Protein AF-0000000084446880 (afdb_homodimer)

Structure (mmCIF, N/CA/C/O backbone):
data_AF-0000000084446880-model_v1
#
loop_
_entity.id
_entity.type
_entity.pdbx_description
1 polymer 'LysR family transcriptional regulator'
#
loop_
_atom_site.group_PDB
_atom_site.id
_atom_site.type_symbol
_atom_site.label_atom_id
_atom_site.label_alt_id
_atom_site.label_comp_id
_atom_site.label_asym_id
_atom_site.label_entity_id
_atom_site.label_seq_id
_atom_site.pdbx_PDB_ins_code
_atom_site.Cartn_x
_atom_site.Cartn_y
_atom_site.Cartn_z
_atom_site.occupancy
_atom_site.B_iso_or_equiv
_atom_site.auth_seq_id
_atom_site.auth_comp_id
_atom_site.auth_asym_id
_atom_site.auth_atom_id
_atom_site.pdbx_PDB_model_num
ATOM 1 N N . MET A 1 1 ? 0.092 -2.248 -37.781 1 34 1 MET A N 1
ATOM 2 C CA . MET A 1 1 ? 1.374 -2.375 -37.094 1 34 1 MET A CA 1
ATOM 3 C C . MET A 1 1 ? 1.173 -2.783 -35.656 1 34 1 MET A C 1
ATOM 5 O O . MET A 1 1 ? 0.323 -2.223 -34.969 1 34 1 MET A O 1
ATOM 9 N N . HIS A 1 2 ? 1.397 -4.035 -35.344 1 51.06 2 HIS A N 1
ATOM 10 C CA . HIS A 1 2 ? 1.154 -4.852 -34.156 1 51.06 2 HIS A CA 1
ATOM 11 C C . HIS A 1 2 ? 2.184 -4.566 -33.062 1 51.06 2 HIS A C 1
ATOM 13 O O . HIS A 1 2 ? 3.355 -4.32 -33.344 1 51.06 2 HIS A O 1
ATOM 19 N N . PHE A 1 3 ? 1.743 -4.094 -31.984 1 62.78 3 PHE A N 1
ATOM 20 C CA . PHE A 1 3 ? 2.619 -3.984 -30.828 1 62.78 3 PHE A CA 1
ATOM 21 C C . PHE A 1 3 ? 3.234 -5.336 -30.484 1 62.78 3 PHE A C 1
ATOM 23 O O . PHE A 1 3 ? 2.531 -6.348 -30.422 1 62.78 3 PHE A O 1
ATOM 30 N N . ASP A 1 4 ? 4.574 -5.375 -30.641 1 62.41 4 ASP A N 1
ATOM 31 C CA . ASP A 1 4 ? 5.152 -6.617 -30.125 1 62.41 4 ASP A CA 1
ATOM 32 C C . ASP A 1 4 ? 5.777 -6.41 -28.75 1 62.41 4 ASP A C 1
ATOM 34 O O . ASP A 1 4 ? 5.676 -5.324 -28.172 1 62.41 4 ASP A O 1
ATOM 38 N N . LEU A 1 5 ? 6.34 -7.5 -28.266 1 69.5 5 LEU A N 1
ATOM 39 C CA . LEU A 1 5 ? 6.871 -7.488 -26.906 1 69.5 5 LEU A CA 1
ATOM 40 C C . LEU A 1 5 ? 8.023 -6.496 -26.781 1 69.5 5 LEU A C 1
ATOM 42 O O . LEU A 1 5 ? 8.195 -5.871 -25.734 1 69.5 5 LEU A O 1
ATOM 46 N N . THR A 1 6 ? 8.75 -6.43 -27.859 1 72.5 6 THR A N 1
ATOM 47 C CA . THR A 1 6 ? 9.867 -5.488 -27.891 1 72.5 6 THR A CA 1
ATOM 48 C C . THR A 1 6 ? 9.367 -4.055 -27.75 1 72.5 6 THR A C 1
ATOM 50 O O . THR A 1 6 ? 9.969 -3.25 -27.031 1 72.5 6 THR A O 1
ATOM 53 N N . ASP A 1 7 ? 8.25 -3.809 -28.375 1 79.12 7 ASP A N 1
ATOM 54 C CA . ASP A 1 7 ? 7.648 -2.48 -28.281 1 79.12 7 ASP A CA 1
ATOM 55 C C . ASP A 1 7 ? 7.234 -2.162 -26.844 1 79.12 7 ASP A C 1
ATOM 57 O O . ASP A 1 7 ? 7.5 -1.067 -26.344 1 79.12 7 ASP A O 1
ATOM 61 N N . LEU A 1 8 ? 6.629 -3.182 -26.312 1 78.5 8 LEU A N 1
ATOM 62 C CA . LEU A 1 8 ? 6.105 -2.99 -24.969 1 78.5 8 LEU A CA 1
ATOM 63 C C . LEU A 1 8 ? 7.238 -2.814 -23.969 1 78.5 8 LEU A C 1
ATOM 65 O O . LEU A 1 8 ? 7.16 -1.964 -23.078 1 78.5 8 LEU A O 1
ATOM 69 N N . ARG A 1 9 ? 8.289 -3.564 -24.109 1 77.69 9 ARG A N 1
ATOM 70 C CA . ARG A 1 9 ? 9.469 -3.453 -23.25 1 77.69 9 ARG A CA 1
ATOM 71 C C . ARG A 1 9 ? 10.125 -2.088 -23.406 1 77.69 9 ARG A C 1
ATOM 73 O O . ARG A 1 9 ? 10.508 -1.465 -22.406 1 77.69 9 ARG A O 1
ATOM 80 N N . LEU A 1 10 ? 10.242 -1.707 -24.656 1 83.25 10 LEU A N 1
ATOM 81 C CA . LEU A 1 10 ? 10.844 -0.414 -24.953 1 83.25 10 LEU A CA 1
ATOM 82 C C . LEU A 1 10 ? 10.047 0.72 -24.328 1 83.25 10 LEU A C 1
ATOM 84 O O . LEU A 1 10 ? 10.617 1.581 -23.641 1 83.25 10 LEU A O 1
ATOM 88 N N . PHE A 1 11 ? 8.781 0.671 -24.516 1 85.75 11 PHE A N 1
ATOM 89 C CA . PHE A 1 11 ? 7.938 1.745 -24 1 85.75 11 PHE A CA 1
ATOM 90 C C . PHE A 1 11 ? 8 1.807 -22.484 1 85.75 11 PHE A C 1
ATOM 92 O O . PHE A 1 11 ? 8.094 2.891 -21.906 1 85.75 11 PHE A O 1
ATOM 99 N N . ALA A 1 12 ? 7.953 0.653 -21.938 1 81.5 12 ALA A N 1
ATOM 100 C CA . ALA A 1 12 ? 8.055 0.587 -20.484 1 81.5 12 ALA A CA 1
ATOM 101 C C . ALA A 1 12 ? 9.391 1.146 -20.016 1 81.5 12 ALA A C 1
ATOM 103 O O . ALA A 1 12 ? 9.445 1.893 -19.031 1 81.5 12 ALA A O 1
ATOM 104 N N . ALA A 1 13 ? 10.477 0.811 -20.641 1 80.62 13 ALA A N 1
ATOM 105 C CA . ALA A 1 13 ? 11.82 1.281 -20.297 1 80.62 13 ALA A CA 1
ATOM 106 C C . ALA A 1 13 ? 11.922 2.797 -20.453 1 80.62 13 ALA A C 1
ATOM 108 O O . ALA A 1 13 ? 12.523 3.471 -19.609 1 80.62 13 ALA A O 1
ATOM 109 N N . ILE A 1 14 ? 11.328 3.256 -21.5 1 85.25 14 ILE A N 1
ATOM 110 C CA . ILE A 1 14 ? 11.344 4.695 -21.75 1 85.25 14 ILE A CA 1
ATOM 111 C C . ILE A 1 14 ? 10.586 5.418 -20.641 1 85.25 14 ILE A C 1
ATOM 113 O O . ILE A 1 14 ? 11.055 6.434 -20.125 1 85.25 14 ILE A O 1
ATOM 117 N N . ALA A 1 15 ? 9.484 4.867 -20.391 1 80.44 15 ALA A N 1
ATOM 118 C CA . ALA A 1 15 ? 8.656 5.48 -19.344 1 80.44 15 ALA A CA 1
ATOM 119 C C . ALA A 1 15 ? 9.391 5.488 -18.016 1 80.44 15 ALA A C 1
ATOM 121 O O . ALA A 1 15 ? 9.289 6.457 -17.25 1 80.44 15 ALA A O 1
ATOM 122 N N . GLU A 1 16 ? 10.07 4.469 -17.781 1 72.81 16 GLU A N 1
ATOM 123 C CA . GLU A 1 16 ? 10.797 4.305 -16.531 1 72.81 16 GLU A CA 1
ATOM 124 C C . GLU A 1 16 ? 12.016 5.223 -16.469 1 72.81 16 GLU A C 1
ATOM 126 O O . GLU A 1 16 ? 12.312 5.805 -15.43 1 72.81 16 GLU A O 1
ATOM 131 N N . THR A 1 17 ? 12.703 5.367 -17.547 1 75 17 THR A N 1
ATOM 132 C CA . THR A 1 17 ? 13.961 6.105 -17.578 1 75 17 THR A CA 1
ATOM 133 C C . THR A 1 17 ? 13.719 7.578 -17.891 1 75 17 THR A C 1
ATOM 135 O O . THR A 1 17 ? 14.594 8.422 -17.656 1 75 17 THR A O 1
ATOM 138 N N . GLY A 1 18 ? 12.562 7.816 -18.438 1 80.75 18 GLY A N 1
ATOM 139 C CA . GLY A 1 18 ? 12.234 9.172 -18.859 1 80.75 18 GLY A CA 1
ATOM 140 C C . GLY A 1 18 ? 13.016 9.625 -20.078 1 80.75 18 GLY A C 1
ATOM 141 O O . GLY A 1 18 ? 13.133 10.82 -20.328 1 80.75 18 GLY A O 1
ATOM 142 N N . SER A 1 19 ? 13.648 8.742 -20.703 1 87.69 19 SER A N 1
ATOM 143 C CA . SER A 1 19 ? 14.5 9.031 -21.844 1 87.69 19 SER A CA 1
ATOM 144 C C . SER A 1 19 ? 14.398 7.941 -22.906 1 87.69 19 SER A C 1
ATOM 146 O O . SER A 1 19 ? 14.414 6.75 -22.578 1 87.69 19 SER A O 1
ATOM 148 N N . ILE A 1 20 ? 14.25 8.398 -24.141 1 88.31 20 ILE A N 1
ATOM 149 C CA . ILE A 1 20 ? 14.203 7.426 -25.234 1 88.31 20 ILE A CA 1
ATOM 150 C C . ILE A 1 20 ? 15.562 6.758 -25.391 1 88.31 20 ILE A C 1
ATOM 152 O O . ILE A 1 20 ? 15.648 5.547 -25.609 1 88.31 20 ILE A O 1
ATOM 156 N N . THR A 1 21 ? 16.578 7.598 -25.203 1 87.75 21 THR A N 1
ATOM 157 C CA . THR A 1 21 ? 17.938 7.078 -25.328 1 87.75 21 THR A CA 1
ATOM 158 C C . THR A 1 21 ? 18.219 6.035 -24.25 1 87.75 21 THR A C 1
ATOM 160 O O . THR A 1 21 ? 18.719 4.945 -24.547 1 87.75 21 THR A O 1
ATOM 163 N N . ALA A 1 22 ? 17.906 6.355 -23.109 1 84.88 22 ALA A N 1
ATOM 164 C CA . ALA A 1 22 ? 18.141 5.445 -21.984 1 84.88 22 ALA A CA 1
ATOM 165 C C . ALA A 1 22 ? 17.266 4.199 -22.094 1 84.88 22 ALA A C 1
ATOM 167 O O . ALA A 1 22 ? 17.703 3.094 -21.781 1 84.88 22 ALA A O 1
ATOM 168 N N . GLY A 1 23 ? 16.062 4.418 -22.516 1 86.69 23 GLY A N 1
ATOM 169 C CA . GLY A 1 23 ? 15.188 3.277 -22.766 1 86.69 23 GLY A CA 1
ATOM 170 C C . GLY A 1 23 ? 15.727 2.334 -23.828 1 86.69 23 GLY A C 1
ATOM 171 O O . GLY A 1 23 ? 15.664 1.113 -23.672 1 86.69 23 GLY A O 1
ATOM 172 N N . ALA A 1 24 ? 16.234 2.9 -24.812 1 87.19 24 ALA A N 1
ATOM 173 C CA . ALA A 1 24 ? 16.844 2.119 -25.891 1 87.19 24 ALA A CA 1
ATOM 174 C C . ALA A 1 24 ? 18.016 1.28 -25.375 1 87.19 24 ALA A C 1
ATOM 176 O O . ALA A 1 24 ? 18.094 0.081 -25.641 1 87.19 24 ALA A O 1
ATOM 177 N N . GLU A 1 25 ? 18.797 1.896 -24.594 1 81.81 25 GLU A N 1
ATOM 178 C CA . GLU A 1 25 ? 19.953 1.207 -24.031 1 81.81 25 GLU A CA 1
ATOM 179 C C . GLU A 1 25 ? 19.516 0.051 -23.125 1 81.81 25 GLU A C 1
ATOM 181 O O . GLU A 1 25 ? 20.062 -1.051 -23.219 1 81.81 25 GLU A O 1
ATOM 186 N N . ARG A 1 26 ? 18.562 0.319 -22.422 1 78.69 26 ARG A N 1
ATOM 187 C CA . ARG A 1 26 ? 18.078 -0.67 -21.469 1 78.69 26 ARG A CA 1
ATOM 188 C C . ARG A 1 26 ? 17.469 -1.871 -22.172 1 78.69 26 ARG A C 1
ATOM 190 O O . ARG A 1 26 ? 17.484 -2.986 -21.656 1 78.69 26 ARG A O 1
ATOM 197 N N . THR A 1 27 ? 16.953 -1.605 -23.328 1 77.5 27 THR A N 1
ATOM 198 C CA . THR A 1 27 ? 16.297 -2.688 -24.062 1 77.5 27 THR A CA 1
ATOM 199 C C . THR A 1 27 ? 17.203 -3.219 -25.172 1 77.5 27 THR A C 1
ATOM 201 O O . THR A 1 27 ? 16.766 -4.031 -25.984 1 77.5 27 THR A O 1
ATOM 204 N N . GLY A 1 28 ? 18.375 -2.732 -25.188 1 78.31 28 GLY A N 1
ATOM 205 C CA . GLY A 1 28 ? 19.328 -3.227 -26.156 1 78.31 28 GLY A CA 1
ATOM 206 C C . GLY A 1 28 ? 19.031 -2.789 -27.578 1 78.31 28 GLY A C 1
ATOM 207 O O . GLY A 1 28 ? 19.297 -3.521 -28.531 1 78.31 28 GLY A O 1
ATOM 208 N N . LEU A 1 29 ? 18.406 -1.701 -27.703 1 80.75 29 LEU A N 1
ATOM 209 C CA . LEU A 1 29 ? 18.062 -1.192 -29.016 1 80.75 29 LEU A CA 1
ATOM 210 C C . LEU A 1 29 ? 18.891 0.04 -29.359 1 80.75 29 LEU A C 1
ATOM 212 O O . LEU A 1 29 ? 19.297 0.793 -28.469 1 80.75 29 LEU A O 1
ATOM 216 N N . ALA A 1 30 ? 19.234 0.09 -30.609 1 84.81 30 ALA A N 1
ATOM 217 C CA . ALA A 1 30 ? 19.797 1.35 -31.094 1 84.81 30 ALA A CA 1
ATOM 218 C C . ALA A 1 30 ? 18.781 2.479 -31 1 84.81 30 ALA A C 1
ATOM 220 O O . ALA A 1 30 ? 17.578 2.248 -31.156 1 84.81 30 ALA A O 1
ATOM 221 N N . LEU A 1 31 ? 19.312 3.65 -30.734 1 89.5 31 LEU A N 1
ATOM 222 C CA . LEU A 1 31 ? 18.453 4.812 -30.562 1 89.5 31 LEU A CA 1
ATOM 223 C C . LEU A 1 31 ? 17.547 5.004 -31.766 1 89.5 31 LEU A C 1
ATOM 225 O O . LEU A 1 31 ? 16.359 5.297 -31.625 1 89.5 31 LEU A O 1
ATOM 229 N N . ALA A 1 32 ? 18.094 4.906 -33 1 88.75 32 ALA A N 1
ATOM 230 C CA . ALA A 1 32 ? 17.312 5.066 -34.219 1 88.75 32 ALA A CA 1
ATOM 231 C C . ALA A 1 32 ? 16.172 4.059 -34.281 1 88.75 32 ALA A C 1
ATOM 233 O O . ALA A 1 32 ? 15.047 4.406 -34.656 1 88.75 32 ALA A O 1
ATOM 234 N N . SER A 1 33 ? 16.453 2.85 -33.906 1 84.56 33 SER A N 1
ATOM 235 C CA . SER A 1 33 ? 15.453 1.788 -33.875 1 84.56 33 SER A CA 1
ATOM 236 C C . SER A 1 33 ? 14.375 2.059 -32.844 1 84.56 33 SER A C 1
ATOM 238 O O . SER A 1 33 ? 13.188 1.872 -33.094 1 84.56 33 SER A O 1
ATOM 240 N N . ALA A 1 34 ? 14.836 2.463 -31.672 1 90.31 34 ALA A N 1
ATOM 241 C CA . ALA A 1 34 ? 13.906 2.768 -30.578 1 90.31 34 ALA A CA 1
ATOM 242 C C . ALA A 1 34 ? 12.961 3.898 -30.969 1 90.31 34 ALA A C 1
ATOM 244 O O . ALA A 1 34 ? 11.75 3.812 -30.734 1 90.31 34 ALA A O 1
ATOM 245 N N . SER A 1 35 ? 13.523 4.918 -31.547 1 89.88 35 SER A N 1
ATOM 246 C CA . SER A 1 35 ? 12.727 6.066 -31.969 1 89.88 35 SER A CA 1
ATOM 247 C C . SER A 1 35 ? 11.719 5.676 -33.031 1 89.88 35 SER A C 1
ATOM 249 O O . SER A 1 35 ? 10.562 6.113 -33 1 89.88 35 SER A O 1
ATOM 251 N N . ALA A 1 36 ? 12.172 4.883 -33.938 1 87.12 36 ALA A N 1
ATOM 252 C CA . ALA A 1 36 ? 11.297 4.406 -35 1 87.12 36 ALA A CA 1
ATOM 253 C C . ALA A 1 36 ? 10.148 3.572 -34.438 1 87.12 36 ALA A C 1
ATOM 255 O O . ALA A 1 36 ? 9.008 3.689 -34.875 1 87.12 36 ALA A O 1
ATOM 256 N N . ARG A 1 37 ? 10.461 2.768 -33.469 1 85.5 37 ARG A N 1
ATOM 257 C CA . ARG A 1 37 ? 9.453 1.907 -32.875 1 85.5 37 ARG A CA 1
ATOM 258 C C . ARG A 1 37 ? 8.422 2.73 -32.094 1 85.5 37 ARG A C 1
ATOM 260 O O . ARG A 1 37 ? 7.223 2.445 -32.188 1 85.5 37 ARG A O 1
ATOM 267 N N . VAL A 1 38 ? 8.883 3.729 -31.438 1 88.19 38 VAL A N 1
ATOM 268 C CA . VAL A 1 38 ? 7.965 4.602 -30.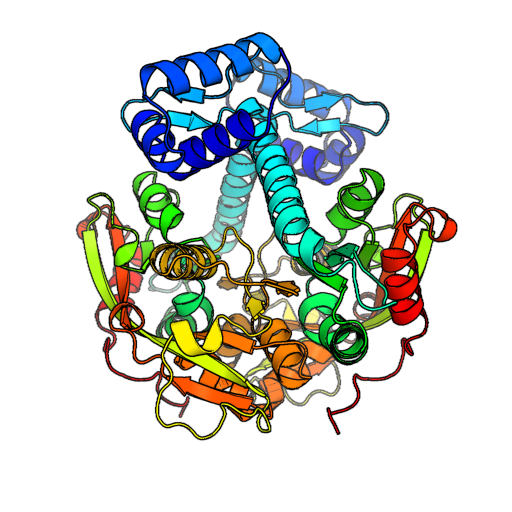719 1 88.19 38 VAL A CA 1
ATOM 269 C C . VAL A 1 38 ? 7.035 5.312 -31.703 1 88.19 38 VAL A C 1
ATOM 271 O O . VAL A 1 38 ? 5.824 5.371 -31.484 1 88.19 38 VAL A O 1
ATOM 274 N N . ARG A 1 39 ? 7.605 5.816 -32.719 1 86.12 39 ARG A N 1
ATOM 275 C CA . ARG A 1 39 ? 6.809 6.465 -33.781 1 86.12 39 ARG A CA 1
ATOM 276 C C . ARG A 1 39 ? 5.812 5.488 -34.375 1 86.12 39 ARG A C 1
ATOM 278 O O . ARG A 1 39 ? 4.668 5.859 -34.656 1 86.12 39 ARG A O 1
ATOM 285 N N . GLY A 1 40 ? 6.32 4.352 -34.625 1 81.81 40 GLY A N 1
ATOM 286 C CA . GLY A 1 40 ? 5.434 3.316 -35.156 1 81.81 40 GLY A CA 1
ATOM 287 C C . GLY A 1 40 ? 4.266 3.027 -34.219 1 81.81 40 GLY A C 1
ATOM 288 O O . GLY A 1 40 ? 3.129 2.883 -34.688 1 81.81 40 GLY A O 1
ATOM 289 N N . MET A 1 41 ? 4.555 2.869 -32.938 1 81 41 MET A N 1
ATOM 290 C CA . MET A 1 41 ? 3.498 2.637 -31.969 1 81 41 MET A CA 1
ATOM 291 C C . MET A 1 41 ? 2.488 3.779 -31.969 1 81 41 MET A C 1
ATOM 293 O O . MET A 1 41 ? 1.28 3.547 -31.906 1 81 41 MET A O 1
ATOM 297 N N . GLU A 1 42 ? 3 4.961 -31.984 1 82.94 42 GLU A N 1
ATOM 298 C CA . GLU A 1 42 ? 2.145 6.145 -31.984 1 82.94 42 GLU A CA 1
ATOM 299 C C . GLU A 1 42 ? 1.282 6.191 -33.25 1 82.94 42 GLU A C 1
ATOM 301 O O . GLU A 1 42 ? 0.095 6.52 -33.188 1 82.94 42 GLU A O 1
ATOM 306 N N . ALA A 1 43 ? 1.862 5.844 -34.344 1 79.06 43 ALA A N 1
ATOM 307 C CA . ALA A 1 43 ? 1.137 5.809 -35.594 1 79.06 43 ALA A CA 1
ATOM 308 C C . ALA A 1 43 ? 0.043 4.742 -35.594 1 79.06 43 ALA A C 1
ATOM 310 O O . ALA A 1 43 ? -1.078 4.984 -36.031 1 79.06 43 ALA A O 1
ATOM 311 N N . ALA A 1 44 ? 0.453 3.645 -35.062 1 73.06 44 ALA A N 1
ATOM 312 C CA . ALA A 1 44 ? -0.494 2.533 -35 1 73.06 44 ALA A CA 1
ATOM 313 C C . ALA A 1 44 ? -1.689 2.875 -34.125 1 73.06 44 ALA A C 1
ATOM 315 O O . ALA A 1 44 ? -2.82 2.479 -34.406 1 73.06 44 ALA A O 1
ATOM 316 N N . LEU A 1 45 ? -1.349 3.59 -33.062 1 70.38 45 LEU A N 1
ATOM 317 C CA . LEU A 1 45 ? -2.393 3.904 -32.094 1 70.38 45 LEU A CA 1
ATOM 318 C C . LEU A 1 45 ? -3.076 5.223 -32.469 1 70.38 45 LEU A C 1
ATOM 320 O O . LEU A 1 45 ? -4.141 5.535 -31.922 1 70.38 45 LEU A O 1
ATOM 324 N N . GLY A 1 46 ? -2.502 5.902 -33.375 1 74.06 46 GLY A N 1
ATOM 325 C CA . GLY A 1 46 ? -3.055 7.176 -33.812 1 74.06 46 GLY A CA 1
ATOM 326 C C . GLY A 1 46 ? -2.971 8.258 -32.781 1 74.06 46 GLY A C 1
ATOM 327 O O . GLY A 1 46 ? -3.793 9.18 -32.75 1 74.06 46 GLY A O 1
ATOM 328 N N . ALA A 1 47 ? -2.166 8.086 -31.812 1 77.06 47 ALA A N 1
ATOM 329 C CA . ALA A 1 47 ? -2.014 9.055 -30.719 1 77.06 47 ALA A CA 1
ATOM 330 C C . ALA A 1 47 ? -0.565 9.125 -30.25 1 77.06 47 ALA A C 1
ATOM 332 O O . ALA A 1 47 ? 0.141 8.117 -30.234 1 77.06 47 ALA A O 1
ATOM 333 N N . PRO A 1 48 ? -0.184 10.336 -29.875 1 85 48 PRO A N 1
ATOM 334 C CA . PRO A 1 48 ? 1.136 10.414 -29.25 1 85 48 PRO A CA 1
ATOM 335 C C . PRO A 1 48 ? 1.196 9.688 -27.906 1 85 48 PRO A C 1
ATOM 337 O O . PRO A 1 48 ? 0.241 9.734 -27.125 1 85 48 PRO A O 1
ATOM 340 N N . LEU A 1 49 ? 2.221 8.883 -27.812 1 85.62 49 LEU A N 1
ATOM 341 C CA . LEU A 1 49 ? 2.381 8.102 -26.594 1 85.62 49 LEU A CA 1
ATOM 342 C C . LEU A 1 49 ? 3.338 8.789 -25.625 1 85.62 49 LEU A C 1
ATOM 344 O O . LEU A 1 49 ? 3.293 8.539 -24.422 1 85.62 49 LEU A O 1
ATOM 348 N N . LEU A 1 50 ? 4.258 9.617 -26.25 1 87.12 50 LEU A N 1
ATOM 349 C CA . LEU A 1 50 ? 5.277 10.289 -25.453 1 87.12 50 LEU A CA 1
ATOM 350 C C . LEU A 1 50 ? 5.254 11.797 -25.703 1 87.12 50 LEU A C 1
ATOM 352 O O . LEU A 1 50 ? 4.98 12.242 -26.812 1 87.12 50 LEU A O 1
ATOM 356 N N . GLU A 1 51 ? 5.391 12.5 -24.609 1 83.75 51 GLU A N 1
ATOM 357 C CA . GLU A 1 51 ? 5.59 13.938 -24.734 1 83.75 51 GLU A CA 1
ATOM 358 C C . GLU A 1 51 ? 7.012 14.336 -24.344 1 83.75 51 GLU A C 1
ATOM 360 O O . GLU A 1 51 ? 7.547 13.852 -23.359 1 83.75 51 GLU A O 1
ATOM 365 N N . ARG A 1 52 ? 7.609 15.078 -25.359 1 77 52 ARG A N 1
ATOM 366 C CA . ARG A 1 52 ? 8.977 15.539 -25.156 1 77 52 ARG A CA 1
ATOM 367 C C . ARG A 1 52 ? 9.008 16.891 -24.438 1 77 52 ARG A C 1
ATOM 369 O O . ARG A 1 52 ? 8.242 17.797 -24.797 1 77 52 ARG A O 1
ATOM 376 N N . GLY A 1 53 ? 9.625 16.906 -23.344 1 67.75 53 GLY A N 1
ATOM 377 C CA . GLY A 1 53 ? 9.82 18.156 -22.625 1 67.75 53 GLY A CA 1
ATOM 378 C C . GLY A 1 53 ? 11.273 18.469 -22.344 1 67.75 53 GLY A C 1
ATOM 379 O O . GLY A 1 53 ? 12.164 17.734 -22.781 1 67.75 53 GLY A O 1
ATOM 380 N N . ARG A 1 54 ? 11.562 19.609 -21.719 1 63.41 54 ARG A N 1
ATOM 381 C CA . ARG A 1 54 ? 12.898 20.078 -21.359 1 63.41 54 ARG A CA 1
ATOM 382 C C . ARG A 1 54 ? 13.609 19.062 -20.484 1 63.41 54 ARG A C 1
ATOM 384 O O . ARG A 1 54 ? 14.836 18.938 -20.516 1 63.41 54 ARG A O 1
ATOM 391 N N . ARG A 1 55 ? 12.984 18.359 -19.719 1 60.59 55 ARG A N 1
ATOM 392 C CA . ARG A 1 55 ? 13.594 17.469 -18.734 1 60.59 55 ARG A CA 1
ATOM 393 C C . ARG A 1 55 ? 13.5 16.016 -19.172 1 60.59 55 ARG A C 1
ATOM 395 O O . ARG A 1 55 ? 13.734 15.102 -18.375 1 60.59 55 ARG A O 1
ATOM 402 N N . GLY A 1 56 ? 13.078 15.758 -20.375 1 77.62 56 GLY A N 1
ATOM 403 C CA . GLY A 1 56 ? 13.016 14.406 -20.906 1 77.62 56 GLY A CA 1
ATOM 404 C C . GLY A 1 56 ? 11.664 14.055 -21.484 1 77.62 56 GLY A C 1
ATOM 405 O O . GLY A 1 56 ? 10.922 14.93 -21.938 1 77.62 56 GLY A O 1
ATOM 406 N N . VAL A 1 57 ? 11.438 12.68 -21.609 1 84.19 57 VAL A N 1
ATOM 407 C CA . VAL A 1 57 ? 10.211 12.211 -22.234 1 84.19 57 VAL A CA 1
ATOM 408 C C . VAL A 1 57 ? 9.281 11.625 -21.172 1 84.19 57 VAL A C 1
ATOM 410 O O . VAL A 1 57 ? 9.742 10.984 -20.219 1 84.19 57 VAL A O 1
ATOM 413 N N . ARG A 1 58 ? 8.039 11.969 -21.219 1 80.62 58 ARG A N 1
ATOM 414 C CA . ARG A 1 58 ? 7.027 11.414 -20.328 1 80.62 58 ARG A CA 1
ATOM 415 C C . ARG A 1 58 ? 5.867 10.828 -21.125 1 80.62 58 ARG A C 1
ATOM 417 O O . ARG A 1 58 ? 5.543 11.305 -22.219 1 80.62 58 ARG A O 1
ATOM 424 N N . PRO A 1 59 ? 5.262 9.742 -20.516 1 80.06 59 PRO A N 1
ATOM 425 C CA . PRO A 1 59 ? 4.098 9.188 -21.203 1 80.06 59 PRO A CA 1
ATOM 426 C C . PRO A 1 59 ? 2.91 10.141 -21.234 1 80.06 59 PRO A C 1
ATOM 428 O O . PRO A 1 59 ? 2.654 10.836 -20.25 1 80.06 59 PRO A O 1
ATOM 431 N N . THR A 1 60 ? 2.307 10.258 -22.438 1 73.25 60 THR A N 1
ATOM 432 C CA . THR A 1 60 ? 1 10.891 -22.562 1 73.25 60 THR A CA 1
ATOM 433 C C . THR A 1 60 ? -0.079 10.055 -21.891 1 73.25 60 THR A C 1
ATOM 435 O O . THR A 1 60 ? 0.188 8.938 -21.438 1 73.25 60 THR A O 1
ATOM 438 N N . PRO A 1 61 ? -1.218 10.602 -21.75 1 58.31 61 PRO A N 1
ATOM 439 C CA . PRO A 1 61 ? -2.295 9.758 -21.219 1 58.31 61 PRO A CA 1
ATOM 440 C C . PRO A 1 61 ? -2.455 8.453 -22 1 58.31 61 PRO A C 1
ATOM 442 O O . PRO A 1 61 ? -2.615 7.387 -21.391 1 58.31 61 PRO A O 1
ATOM 445 N N . ALA A 1 62 ? -2.453 8.57 -23.266 1 66.62 62 ALA A N 1
ATOM 446 C CA . ALA A 1 62 ? -2.438 7.363 -24.094 1 66.62 62 ALA A CA 1
ATOM 447 C C . ALA A 1 62 ? -1.215 6.504 -23.781 1 66.62 62 ALA A C 1
ATOM 449 O O . ALA A 1 62 ? -1.308 5.273 -23.734 1 66.62 62 ALA A O 1
ATOM 450 N N . GLY A 1 63 ? -0.172 7.184 -23.531 1 75.62 63 GLY A N 1
ATOM 451 C CA . GLY A 1 63 ? 1.049 6.484 -23.156 1 75.62 63 GLY A CA 1
ATOM 452 C C . GLY A 1 63 ? 0.946 5.777 -21.812 1 75.62 63 GLY A C 1
ATOM 453 O O . GLY A 1 63 ? 1.448 4.66 -21.656 1 75.62 63 GLY A O 1
ATOM 454 N N . GLN A 1 64 ? 0.29 6.344 -20.953 1 66.62 64 GLN A N 1
ATOM 455 C CA . GLN A 1 64 ? 0.089 5.73 -19.641 1 66.62 64 GLN A CA 1
ATOM 456 C C . GLN A 1 64 ? -0.769 4.473 -19.75 1 66.62 64 GLN A C 1
ATOM 458 O O . GLN A 1 64 ? -0.5 3.471 -19.078 1 66.62 64 GLN A O 1
ATOM 463 N N . THR A 1 65 ? -1.775 4.562 -20.578 1 60.97 65 THR A N 1
ATOM 464 C CA . THR A 1 65 ? -2.611 3.395 -20.844 1 60.97 65 THR A CA 1
ATOM 465 C C . THR A 1 65 ? -1.79 2.268 -21.453 1 60.97 65 THR A C 1
ATOM 467 O O . THR A 1 65 ? -1.888 1.114 -21.031 1 60.97 65 THR A O 1
ATOM 470 N N . LEU A 1 66 ? -1.028 2.654 -22.391 1 69.19 66 LEU A N 1
ATOM 471 C CA . LEU A 1 66 ? -0.164 1.656 -23.016 1 69.19 66 LEU A CA 1
ATOM 472 C C . LEU A 1 66 ? 0.82 1.083 -22 1 69.19 66 LEU A C 1
ATOM 474 O O . LEU A 1 66 ? 1.06 -0.126 -21.984 1 69.19 66 LEU A O 1
ATOM 478 N N . LEU A 1 67 ? 1.293 2.008 -21.219 1 74.5 67 LEU A N 1
ATOM 479 C CA . LEU A 1 67 ? 2.258 1.573 -20.219 1 74.5 67 LEU A CA 1
ATOM 480 C C . LEU A 1 67 ? 1.629 0.569 -19.266 1 74.5 67 LEU A C 1
ATOM 482 O O . LEU A 1 67 ? 2.244 -0.446 -18.922 1 74.5 67 LEU A O 1
ATOM 486 N N . HIS A 1 68 ? 0.517 0.803 -18.891 1 61.38 68 HIS A N 1
ATOM 487 C CA . HIS A 1 68 ? -0.22 -0.102 -18.016 1 61.38 68 HIS A CA 1
ATOM 488 C C . HIS A 1 68 ? -0.383 -1.477 -18.656 1 61.38 68 HIS A C 1
ATOM 490 O O . HIS A 1 68 ? -0.061 -2.494 -18.031 1 61.38 68 HIS A O 1
ATOM 496 N N . HIS A 1 69 ? -0.795 -1.488 -19.844 1 61.94 69 HIS A N 1
ATOM 497 C CA . HIS A 1 69 ? -0.979 -2.742 -20.562 1 61.94 69 HIS A CA 1
ATOM 498 C C . HIS A 1 69 ? 0.359 -3.412 -20.859 1 61.94 69 HIS A C 1
ATOM 500 O O . HIS A 1 69 ? 0.475 -4.637 -20.766 1 61.94 69 HIS A O 1
ATOM 506 N N . ALA A 1 70 ? 1.283 -2.529 -21.203 1 70.12 70 ALA A N 1
ATOM 507 C CA . ALA A 1 70 ? 2.613 -3.068 -21.469 1 70.12 70 ALA A CA 1
ATOM 508 C C . ALA A 1 70 ? 3.174 -3.791 -20.25 1 70.12 70 ALA A C 1
ATOM 510 O O . ALA A 1 70 ? 3.688 -4.906 -20.359 1 70.12 70 ALA A O 1
ATOM 511 N N . ARG A 1 71 ? 3.062 -3.174 -19.188 1 64.62 71 ARG A N 1
ATOM 512 C CA . ARG A 1 71 ? 3.562 -3.779 -17.969 1 64.62 71 ARG A CA 1
ATOM 513 C C . ARG A 1 71 ? 2.861 -5.102 -17.672 1 64.62 71 ARG A C 1
ATOM 515 O O . ARG A 1 71 ? 3.502 -6.082 -17.281 1 64.62 71 ARG A O 1
ATOM 522 N N . ARG A 1 72 ? 1.683 -5.125 -18 1 57.94 72 ARG A N 1
ATOM 523 C CA . ARG A 1 72 ? 0.899 -6.34 -17.797 1 57.94 72 ARG A CA 1
ATOM 524 C C . ARG A 1 72 ? 1.374 -7.457 -18.719 1 57.94 72 ARG A C 1
ATOM 526 O O . ARG A 1 72 ? 1.529 -8.602 -18.297 1 57.94 72 ARG A O 1
ATOM 533 N N . VAL A 1 73 ? 1.51 -7.117 -19.859 1 58.88 73 VAL A N 1
ATOM 534 C CA . VAL A 1 73 ? 1.956 -8.094 -20.844 1 58.88 73 VAL A CA 1
ATOM 535 C C . VAL A 1 73 ? 3.355 -8.586 -20.5 1 58.88 73 VAL A C 1
ATOM 537 O O . VAL A 1 73 ? 3.625 -9.789 -20.547 1 58.88 73 VAL A O 1
ATOM 540 N N . LEU A 1 74 ? 4.141 -7.656 -20.109 1 63.06 74 LEU A N 1
ATOM 541 C CA . LEU A 1 74 ? 5.52 -8.023 -19.797 1 63.06 74 LEU A CA 1
ATOM 542 C C . LEU A 1 74 ? 5.586 -8.891 -18.547 1 63.06 74 LEU A C 1
ATOM 544 O O . LEU A 1 74 ? 6.383 -9.828 -18.484 1 63.06 74 LEU A O 1
ATOM 548 N N . GLU A 1 75 ? 4.777 -8.469 -17.703 1 58.41 75 GLU A N 1
ATOM 549 C CA . GLU A 1 75 ? 4.668 -9.32 -16.516 1 58.41 75 GLU A CA 1
ATOM 550 C C . GLU A 1 75 ? 4.188 -10.719 -16.891 1 58.41 75 GLU A C 1
ATOM 552 O O . GLU A 1 75 ? 4.695 -11.711 -16.359 1 58.41 75 GLU A O 1
ATOM 557 N N . GLU A 1 76 ? 3.25 -10.734 -17.734 1 53.47 76 GLU A N 1
ATOM 558 C CA . GLU A 1 76 ? 2.74 -12.016 -18.219 1 53.47 76 GLU A CA 1
ATOM 559 C C . GLU A 1 76 ? 3.822 -12.805 -18.953 1 53.47 76 GLU A C 1
ATOM 561 O O . GLU A 1 76 ? 3.918 -14.023 -18.797 1 53.47 76 GLU A O 1
ATOM 566 N N . MET A 1 77 ? 4.594 -12.125 -19.688 1 50.59 77 MET A N 1
ATOM 567 C CA . MET A 1 77 ? 5.68 -12.773 -20.422 1 50.59 77 MET A CA 1
ATOM 568 C C . MET A 1 77 ? 6.746 -13.297 -19.469 1 50.59 77 MET A C 1
ATOM 570 O O . MET A 1 77 ? 7.305 -14.375 -19.688 1 50.59 77 MET A O 1
ATOM 574 N N . GLU A 1 78 ? 7.074 -12.453 -18.547 1 51.19 78 GLU A N 1
ATOM 575 C CA . GLU A 1 78 ? 8.031 -12.914 -17.547 1 51.19 78 GLU A CA 1
ATOM 576 C C . GLU A 1 78 ? 7.535 -14.18 -16.859 1 51.19 78 GLU A C 1
ATOM 578 O O . GLU A 1 78 ? 8.312 -15.102 -16.609 1 51.19 78 GLU A O 1
ATOM 583 N N . ARG A 1 79 ? 6.355 -14.055 -16.719 1 49.03 79 ARG A N 1
ATOM 584 C CA . ARG A 1 79 ? 5.715 -15.211 -16.094 1 49.03 79 ARG A CA 1
ATOM 585 C C . ARG A 1 79 ? 5.777 -16.422 -17.016 1 49.03 79 ARG A C 1
ATOM 587 O O . ARG A 1 79 ? 6.004 -17.547 -16.547 1 49.03 79 ARG A O 1
ATOM 594 N N . LEU A 1 80 ? 5.438 -16.109 -18.234 1 45.81 80 LEU A N 1
ATOM 595 C CA . LEU A 1 80 ? 5.543 -17.172 -19.234 1 45.81 80 LEU A CA 1
ATOM 596 C C . LEU A 1 80 ? 6.949 -17.75 -19.266 1 45.81 80 LEU A C 1
ATOM 598 O O . LEU A 1 80 ? 7.121 -18.969 -19.375 1 45.81 80 LEU A O 1
ATOM 602 N N . ARG A 1 81 ? 7.82 -16.875 -19.25 1 42.84 81 ARG A N 1
ATOM 603 C CA . ARG A 1 81 ? 9.203 -17.328 -19.266 1 42.84 81 ARG A CA 1
ATOM 604 C C . ARG A 1 81 ? 9.516 -18.172 -18.031 1 42.84 81 ARG A C 1
ATOM 606 O O . ARG A 1 81 ? 10.219 -19.172 -18.125 1 42.84 81 ARG A O 1
ATOM 613 N N . GLY A 1 82 ? 9.117 -17.609 -16.953 1 40.66 82 GLY A N 1
ATOM 614 C CA . GLY A 1 82 ? 9.32 -18.422 -15.766 1 40.66 82 GLY A CA 1
ATOM 615 C C . GLY A 1 82 ? 8.547 -19.734 -15.805 1 40.66 82 GLY A C 1
ATOM 616 O O . GLY A 1 82 ? 8.992 -20.734 -15.266 1 40.66 82 GLY A O 1
ATOM 617 N N . GLY A 1 83 ? 7.32 -19.547 -16.25 1 41.22 83 GLY A N 1
ATOM 618 C CA . GLY A 1 83 ? 6.465 -20.734 -16.25 1 41.22 83 GLY A CA 1
ATOM 619 C C . GLY A 1 83 ? 6.922 -21.797 -17.219 1 41.22 83 GLY A C 1
ATOM 620 O O . GLY A 1 83 ? 6.426 -22.922 -17.188 1 41.22 83 GLY A O 1
ATOM 621 N N . LEU A 1 84 ? 7.43 -21.406 -18.391 1 38.69 84 LEU A N 1
ATOM 622 C CA . LEU A 1 84 ? 7.676 -22.531 -19.297 1 38.69 84 LEU A CA 1
ATOM 623 C C . LEU A 1 84 ? 8.539 -23.594 -18.625 1 38.69 84 LEU A C 1
ATOM 625 O O . LEU A 1 84 ? 8.68 -24.703 -19.141 1 38.69 84 LEU A O 1
ATOM 629 N N . ARG A 1 85 ? 9.203 -23.234 -17.781 1 36.03 85 ARG A N 1
ATOM 630 C CA . ARG A 1 85 ? 10.039 -24.359 -17.359 1 36.03 85 ARG A CA 1
ATOM 631 C C . ARG A 1 85 ? 9.188 -25.516 -16.844 1 36.03 85 ARG A C 1
ATOM 633 O O . ARG A 1 85 ? 9.586 -26.672 -16.938 1 36.03 85 ARG A O 1
ATOM 640 N N . ASP A 1 86 ? 8.297 -25.281 -15.812 1 38.09 86 ASP A N 1
ATOM 641 C CA . ASP A 1 86 ? 7.945 -26.516 -15.102 1 38.09 86 ASP A CA 1
ATOM 642 C C . ASP A 1 86 ? 6.852 -27.281 -15.836 1 38.09 86 ASP A C 1
ATOM 644 O O . ASP A 1 86 ? 5.684 -27.25 -15.43 1 38.09 86 ASP A O 1
ATOM 648 N N . HIS A 1 87 ? 6.781 -27.312 -17.078 1 37.59 87 HIS A N 1
ATOM 649 C CA . HIS A 1 87 ? 5.906 -28.297 -17.719 1 37.59 87 HIS A CA 1
ATOM 650 C C . HIS A 1 87 ? 5.992 -29.641 -17.016 1 37.59 87 HIS A C 1
ATOM 652 O O . HIS A 1 87 ? 5.133 -30.516 -17.234 1 37.59 87 HIS A O 1
ATOM 658 N N . ALA A 1 88 ? 7.016 -30.047 -16.422 1 36.03 88 ALA A N 1
ATOM 659 C CA . ALA A 1 88 ? 7.148 -31.484 -16.25 1 36.03 88 ALA A CA 1
ATOM 660 C C . ALA A 1 88 ? 6.211 -32 -15.164 1 36.03 88 ALA A C 1
ATOM 662 O O . ALA A 1 88 ? 5.863 -33.188 -15.148 1 36.03 88 ALA A O 1
ATOM 663 N N . GLN A 1 89 ? 6.262 -31.625 -13.828 1 43.16 89 GLN A N 1
ATOM 664 C CA . GLN A 1 89 ? 5.645 -32.5 -12.812 1 43.16 89 GLN A CA 1
ATOM 665 C C . GLN A 1 89 ? 4.152 -32.188 -12.688 1 43.16 89 GLN A C 1
ATOM 667 O O . GLN A 1 89 ? 3.717 -31.062 -12.898 1 43.16 89 GLN A O 1
ATOM 672 N N . GLY A 1 90 ? 3.102 -33.031 -13.016 1 52.19 90 GLY A N 1
ATOM 673 C CA . GLY A 1 90 ? 1.707 -33.344 -12.758 1 52.19 90 GLY A CA 1
ATOM 674 C C . GLY A 1 90 ? 1.089 -32.5 -11.664 1 52.19 90 GLY A C 1
ATOM 675 O O . GLY A 1 90 ? 1.02 -32.906 -10.508 1 52.19 90 GLY A O 1
ATOM 676 N N . GLY A 1 91 ? 0.996 -31.141 -11.742 1 66.75 91 GLY A N 1
ATOM 677 C CA . GLY A 1 91 ? 0.324 -30.266 -10.789 1 66.75 91 GLY A CA 1
ATOM 678 C C . GLY A 1 91 ? -0.296 -29.047 -11.438 1 66.75 91 GLY A C 1
ATOM 679 O O . GLY A 1 91 ? -0.173 -28.844 -12.648 1 66.75 91 GLY A O 1
ATOM 680 N N . LEU A 1 92 ? -1.233 -28.453 -10.672 1 77.31 92 LEU A N 1
ATOM 681 C CA . LEU A 1 92 ? -1.882 -27.219 -11.102 1 77.31 92 LEU A CA 1
ATOM 682 C C . LEU A 1 92 ? -0.849 -26.141 -11.391 1 77.31 92 LEU A C 1
ATOM 684 O O . LEU A 1 92 ? 0.115 -25.969 -10.64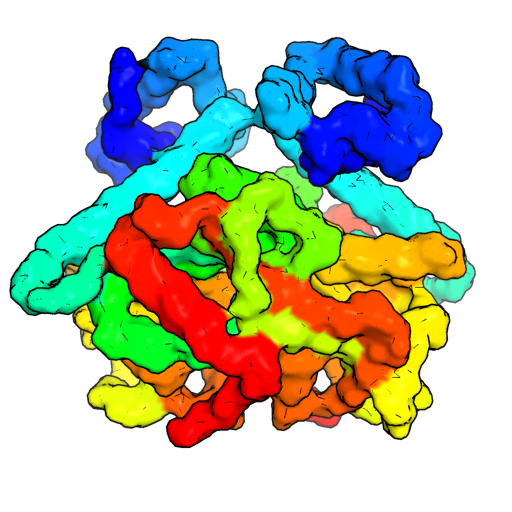1 1 77.31 92 LEU A O 1
ATOM 688 N N . ARG A 1 93 ? -0.936 -25.656 -12.617 1 78.75 93 ARG A N 1
ATOM 689 C CA . ARG A 1 93 ? -0.027 -24.562 -12.977 1 78.75 93 ARG A CA 1
ATOM 690 C C . ARG A 1 93 ? -0.792 -23.375 -13.531 1 78.75 93 ARG A C 1
ATOM 692 O O . ARG A 1 93 ? -1.803 -23.547 -14.219 1 78.75 93 ARG A O 1
ATOM 699 N N . GLY A 1 94 ? -0.331 -22.219 -13.156 1 83.56 94 GLY A N 1
ATOM 700 C CA . GLY A 1 94 ? -0.938 -21.016 -13.711 1 83.56 94 GLY A CA 1
ATOM 701 C C . GLY A 1 94 ? -0.729 -19.781 -12.859 1 83.56 94 GLY A C 1
ATOM 702 O O . GLY A 1 94 ? -0.055 -19.844 -11.828 1 83.56 94 GLY A O 1
ATOM 703 N N . HIS A 1 95 ? -1.117 -18.688 -13.383 1 86.44 95 HIS A N 1
ATOM 704 C CA . HIS A 1 95 ? -1.034 -17.391 -12.719 1 86.44 95 HIS A CA 1
ATOM 705 C C . HIS A 1 95 ? -2.422 -16.844 -12.406 1 86.44 95 HIS A C 1
ATOM 707 O O . HIS A 1 95 ? -3.33 -16.938 -13.234 1 86.44 95 HIS A O 1
ATOM 713 N N . VAL A 1 96 ? -2.555 -16.422 -11.164 1 89.25 96 VAL A N 1
ATOM 714 C CA . VAL A 1 96 ? -3.834 -15.859 -10.758 1 89.25 96 VAL A CA 1
ATOM 715 C C . VAL A 1 96 ? -3.629 -14.422 -10.273 1 89.25 96 VAL A C 1
ATOM 717 O O . VAL A 1 96 ? -2.697 -14.148 -9.516 1 89.25 96 VAL A O 1
ATOM 720 N N . ARG A 1 97 ? -4.469 -13.531 -10.75 1 90.62 97 ARG A N 1
ATOM 721 C CA . ARG A 1 97 ? -4.535 -12.164 -10.242 1 90.62 97 ARG A CA 1
ATOM 722 C C . ARG A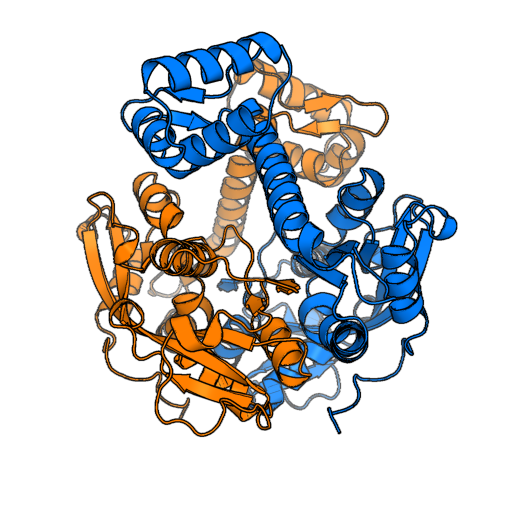 1 97 ? -5.758 -11.977 -9.344 1 90.62 97 ARG A C 1
ATOM 724 O O . ARG A 1 97 ? -6.883 -12.266 -9.75 1 90.62 97 ARG A O 1
ATOM 731 N N . LEU A 1 98 ? -5.469 -11.523 -8.094 1 93.88 98 LEU A N 1
ATOM 732 C CA . LEU A 1 98 ? -6.52 -11.25 -7.121 1 93.88 98 LEU A CA 1
ATOM 733 C C . LEU A 1 98 ? -6.488 -9.789 -6.68 1 93.88 98 LEU A C 1
ATOM 735 O O . LEU A 1 98 ? -5.422 -9.258 -6.355 1 93.88 98 LEU A O 1
ATOM 739 N N . LEU A 1 99 ? -7.602 -9.148 -6.766 1 92.81 99 LEU A N 1
ATOM 740 C CA . LEU A 1 99 ? -7.754 -7.809 -6.199 1 92.81 99 LEU A CA 1
ATOM 741 C C . LEU A 1 99 ? -8.414 -7.875 -4.828 1 92.81 99 LEU A C 1
ATOM 743 O O . LEU A 1 99 ? -9.328 -8.68 -4.609 1 92.81 99 LEU A O 1
ATOM 747 N N . SER A 1 100 ? -7.887 -7.047 -3.975 1 91.81 100 SER A N 1
ATOM 748 C CA . SER A 1 100 ? -8.445 -7.117 -2.631 1 91.81 100 SER A CA 1
ATOM 749 C C . SER A 1 100 ? -8.422 -5.758 -1.946 1 91.81 100 SER A C 1
ATOM 751 O O . SER A 1 100 ? -7.555 -4.93 -2.223 1 91.81 100 SER A O 1
ATOM 753 N N . ASN A 1 101 ? -9.414 -5.621 -1.121 1 85.31 101 ASN A N 1
ATOM 754 C CA . ASN A 1 101 ? -9.375 -4.438 -0.271 1 85.31 101 ASN A CA 1
ATOM 755 C C . ASN A 1 101 ? -8.398 -4.613 0.891 1 85.31 101 ASN A C 1
ATOM 757 O O . ASN A 1 101 ? -7.82 -5.688 1.062 1 85.31 101 ASN A O 1
ATOM 761 N N . THR A 1 102 ? -8.266 -3.621 1.67 1 79.38 102 THR A N 1
ATOM 762 C CA . THR A 1 102 ? -7.25 -3.561 2.713 1 79.38 102 THR A CA 1
ATOM 763 C C . THR A 1 102 ? -7.488 -4.641 3.766 1 79.38 102 THR A C 1
ATOM 765 O O . THR A 1 102 ? -6.559 -5.344 4.164 1 79.38 102 THR A O 1
ATOM 768 N N . ALA A 1 103 ? -8.703 -4.84 4.246 1 78.88 103 ALA A N 1
ATOM 769 C CA . ALA A 1 103 ? -9.016 -5.805 5.297 1 78.88 103 ALA A CA 1
ATOM 770 C C . ALA A 1 103 ? -8.625 -7.219 4.879 1 78.88 103 ALA A C 1
ATOM 772 O O . ALA A 1 103 ? -7.977 -7.941 5.641 1 78.88 103 ALA A O 1
ATOM 773 N N . ALA A 1 104 ? -8.953 -7.555 3.721 1 86.19 104 ALA A N 1
ATOM 774 C CA . ALA A 1 104 ? -8.727 -8.922 3.252 1 86.19 104 ALA A CA 1
ATOM 775 C C . ALA A 1 104 ? -7.246 -9.172 3.006 1 86.19 104 ALA A C 1
ATOM 777 O O . ALA A 1 104 ? -6.727 -10.242 3.352 1 86.19 104 ALA A O 1
ATOM 778 N N . ILE A 1 105 ? -6.598 -8.219 2.447 1 86.19 105 ILE A N 1
ATOM 779 C CA . ILE A 1 105 ? -5.219 -8.438 2.023 1 86.19 105 ILE A CA 1
ATOM 780 C C . ILE A 1 105 ? -4.305 -8.484 3.244 1 86.19 105 ILE A C 1
ATOM 782 O O . ILE A 1 105 ? -3.293 -9.188 3.242 1 86.19 105 ILE A O 1
ATOM 786 N N . GLU A 1 106 ? -4.586 -7.777 4.27 1 80.31 106 GLU A N 1
ATOM 787 C CA . GLU A 1 106 ? -3.711 -7.68 5.434 1 80.31 106 GLU A CA 1
ATOM 788 C C . GLU A 1 106 ? -3.75 -8.961 6.262 1 80.31 106 GLU A C 1
ATOM 790 O O . GLU A 1 106 ? -2.736 -9.367 6.836 1 80.31 106 GLU A O 1
ATOM 795 N N . GLU A 1 107 ? -4.879 -9.617 6.34 1 76.75 107 GLU A N 1
ATOM 796 C CA . GLU A 1 107 ? -4.941 -10.734 7.281 1 76.75 107 GLU A CA 1
ATOM 797 C C . GLU A 1 107 ? -5.652 -11.938 6.668 1 76.75 107 GLU A C 1
ATOM 799 O O . GLU A 1 107 ? -5.113 -13.047 6.652 1 76.75 107 GLU A O 1
ATOM 804 N N . HIS A 1 108 ? -6.711 -11.797 6.066 1 82.5 108 HIS A N 1
ATOM 805 C CA . HIS A 1 108 ? -7.57 -12.914 5.691 1 82.5 108 HIS A CA 1
ATOM 806 C C . HIS A 1 108 ? -6.973 -13.711 4.535 1 82.5 108 HIS A C 1
ATOM 808 O O . HIS A 1 108 ? -6.898 -14.938 4.594 1 82.5 108 HIS A O 1
ATOM 814 N N . LEU A 1 109 ? -6.527 -12.992 3.609 1 88.38 109 LEU A N 1
ATOM 815 C CA . LEU A 1 109 ? -6.039 -13.664 2.408 1 88.38 109 LEU A CA 1
ATOM 816 C C . LEU A 1 109 ? -4.738 -14.406 2.688 1 88.38 109 LEU A C 1
ATOM 818 O O . LEU A 1 109 ? -4.598 -15.578 2.328 1 88.38 109 LEU A O 1
ATOM 822 N N . PRO A 1 110 ? -3.811 -13.766 3.336 1 85.38 110 PRO A N 1
ATOM 823 C CA . PRO A 1 110 ? -2.576 -14.508 3.605 1 85.38 110 PRO A CA 1
ATOM 824 C C . PRO A 1 110 ? -2.814 -15.781 4.41 1 85.38 110 PRO A C 1
ATOM 826 O O . PRO A 1 110 ? -2.242 -16.828 4.098 1 85.38 110 PRO A O 1
ATOM 829 N N . THR A 1 111 ? -3.67 -15.727 5.371 1 82 111 THR A N 1
ATOM 830 C CA . THR A 1 111 ? -3.99 -16.891 6.195 1 82 111 THR A CA 1
ATOM 831 C C . THR A 1 111 ? -4.684 -17.969 5.371 1 82 111 THR A C 1
ATOM 833 O O . THR A 1 111 ? -4.391 -19.156 5.52 1 82 111 THR A O 1
ATOM 836 N N . ALA A 1 112 ? -5.488 -17.531 4.523 1 88.31 112 ALA A N 1
ATOM 837 C CA . ALA A 1 112 ? -6.273 -18.469 3.723 1 88.31 112 ALA A CA 1
ATOM 838 C C . ALA A 1 112 ? -5.43 -19.062 2.598 1 88.31 112 ALA A C 1
ATOM 840 O O . ALA A 1 112 ? -5.66 -20.203 2.182 1 88.31 112 ALA A O 1
ATOM 841 N N . LEU A 1 113 ? -4.469 -18.312 2.121 1 92.19 113 LEU A N 1
ATOM 842 C CA . LEU A 1 113 ? -3.787 -18.688 0.886 1 92.19 113 LEU A CA 1
ATOM 843 C C . LEU A 1 113 ? -2.471 -19.406 1.185 1 92.19 113 LEU A C 1
ATOM 845 O O . LEU A 1 113 ? -1.972 -20.172 0.356 1 92.19 113 LEU A O 1
ATOM 849 N N . ALA A 1 114 ? -1.903 -19.156 2.277 1 88.5 114 ALA A N 1
ATOM 850 C CA . ALA A 1 114 ? -0.536 -19.578 2.553 1 88.5 114 ALA A CA 1
ATOM 851 C C . ALA A 1 114 ? -0.4 -21.094 2.402 1 88.5 114 ALA A C 1
ATOM 853 O O . ALA A 1 114 ? 0.42 -21.578 1.619 1 88.5 114 ALA A O 1
ATOM 854 N N . GLY A 1 115 ? -1.191 -21.844 3.107 1 85.81 115 GLY A N 1
ATOM 855 C CA . GLY A 1 115 ? -1.134 -23.297 3.039 1 85.81 115 GLY A CA 1
ATOM 856 C C . GLY A 1 115 ? -1.453 -23.844 1.659 1 85.81 115 GLY A C 1
ATOM 857 O O . GLY A 1 115 ? -0.792 -24.766 1.183 1 85.81 115 GLY A O 1
ATOM 858 N N . TRP A 1 116 ? -2.424 -23.312 1.072 1 90.94 116 TRP A N 1
ATOM 859 C CA . TRP A 1 116 ? -2.846 -23.766 -0.251 1 90.94 116 TRP A CA 1
ATOM 860 C C . TRP A 1 116 ? -1.749 -23.516 -1.283 1 90.94 116 TRP A C 1
ATOM 862 O O . TRP A 1 116 ? -1.496 -24.375 -2.141 1 90.94 116 TRP A O 1
ATOM 872 N N . LEU A 1 117 ? -1.107 -22.375 -1.261 1 91.62 117 LEU A N 1
ATOM 873 C CA . LEU A 1 117 ? -0.041 -22.047 -2.199 1 91.62 117 LEU A CA 1
ATOM 874 C C . LEU A 1 117 ? 1.178 -22.938 -1.973 1 91.62 117 LEU A C 1
ATOM 876 O O . LEU A 1 117 ? 1.865 -23.297 -2.926 1 91.62 117 LEU A O 1
ATOM 880 N N . ALA A 1 118 ? 1.45 -23.188 -0.746 1 86.38 118 ALA A N 1
ATOM 881 C CA . ALA A 1 118 ? 2.543 -24.109 -0.439 1 86.38 118 ALA A CA 1
ATOM 882 C C . ALA A 1 118 ? 2.293 -25.484 -1.054 1 86.38 118 ALA A C 1
ATOM 884 O O . ALA A 1 118 ? 3.229 -26.141 -1.513 1 86.38 118 ALA A O 1
ATOM 885 N N . ALA A 1 119 ? 1.031 -25.891 -1.073 1 86.81 119 ALA A N 1
ATOM 886 C CA . ALA A 1 119 ? 0.638 -27.188 -1.606 1 86.81 119 ALA A CA 1
ATOM 887 C C . ALA A 1 119 ? 0.551 -27.156 -3.129 1 86.81 119 ALA A C 1
ATOM 889 O O . ALA A 1 119 ? 0.493 -28.203 -3.777 1 86.81 119 ALA A O 1
ATOM 890 N N . ASN A 1 120 ? 0.539 -26 -3.705 1 89.12 120 ASN A N 1
ATOM 891 C CA . ASN A 1 120 ? 0.442 -25.828 -5.152 1 89.12 120 ASN A CA 1
ATOM 892 C C . ASN A 1 120 ? 1.566 -24.938 -5.688 1 89.12 120 ASN A C 1
ATOM 894 O O . ASN A 1 120 ? 1.319 -23.828 -6.156 1 89.12 120 ASN A O 1
ATOM 898 N N . PRO A 1 121 ? 2.711 -25.438 -5.754 1 85.88 121 PRO A N 1
ATOM 899 C CA . PRO A 1 121 ? 3.9 -24.641 -6.082 1 85.88 121 PRO A CA 1
ATOM 900 C C . PRO A 1 121 ? 3.898 -24.156 -7.527 1 85.88 121 PRO A C 1
ATOM 902 O O . PRO A 1 121 ? 4.699 -23.281 -7.891 1 85.88 121 PRO A O 1
ATOM 905 N N . GLY A 1 122 ? 3.07 -24.672 -8.32 1 84.12 122 GLY A N 1
ATOM 906 C CA . GLY A 1 122 ? 3 -24.266 -9.711 1 84.12 122 GLY A CA 1
ATOM 907 C C . GLY A 1 122 ? 2.125 -23.031 -9.922 1 84.12 122 GLY A C 1
ATOM 908 O O . GLY A 1 122 ? 2.027 -22.516 -11.039 1 84.12 122 GLY A O 1
ATOM 909 N N . ILE A 1 123 ? 1.502 -22.531 -8.883 1 87.44 123 ILE A N 1
ATOM 910 C CA . ILE A 1 123 ? 0.602 -21.391 -8.984 1 87.44 123 ILE A CA 1
ATOM 911 C C . ILE A 1 123 ? 1.318 -20.125 -8.523 1 87.44 123 ILE A C 1
ATOM 913 O O . ILE A 1 123 ? 1.854 -20.078 -7.414 1 87.44 123 ILE A O 1
ATOM 917 N N . ASP A 1 124 ? 1.347 -19.141 -9.391 1 87.31 124 ASP A N 1
ATOM 918 C CA . ASP A 1 124 ? 1.817 -17.812 -9.039 1 87.31 124 ASP A CA 1
ATOM 919 C C . ASP A 1 124 ? 0.646 -16.875 -8.773 1 87.31 124 ASP A C 1
ATOM 921 O O . ASP A 1 124 ? -0.396 -16.969 -9.422 1 87.31 124 ASP A O 1
ATOM 925 N N . LEU A 1 125 ? 0.832 -15.969 -7.781 1 91.62 125 LEU A N 1
ATOM 926 C CA . LEU A 1 125 ? -0.274 -15.125 -7.348 1 91.62 125 LEU A CA 1
ATOM 927 C C . LEU A 1 125 ? 0.146 -13.656 -7.316 1 91.62 125 LEU A C 1
ATOM 929 O O . LEU A 1 125 ? 1.179 -13.312 -6.734 1 91.62 125 LEU A O 1
ATOM 933 N N . ASP A 1 126 ? -0.544 -12.82 -8 1 89.38 126 ASP A N 1
ATOM 934 C CA . ASP A 1 126 ? -0.452 -11.367 -7.848 1 89.38 126 ASP A CA 1
ATOM 935 C C . ASP A 1 126 ? -1.625 -10.828 -7.035 1 89.38 126 ASP A C 1
ATOM 937 O O . ASP A 1 126 ? -2.773 -10.883 -7.477 1 89.38 126 ASP A O 1
ATOM 941 N N . LEU A 1 127 ? -1.307 -10.352 -5.898 1 90.56 127 LEU A N 1
ATOM 942 C CA . LEU A 1 127 ? -2.303 -9.75 -5.02 1 90.56 127 LEU A CA 1
ATOM 943 C C . LEU A 1 127 ? -2.18 -8.234 -5.016 1 90.56 127 LEU A C 1
ATOM 945 O O . LEU A 1 127 ? -1.14 -7.691 -4.633 1 90.56 127 LEU A O 1
ATOM 949 N N . GLU A 1 128 ? -3.215 -7.594 -5.414 1 87.88 128 GLU A N 1
ATOM 950 C CA . GLU A 1 128 ? -3.182 -6.137 -5.496 1 87.88 128 GLU A CA 1
ATOM 951 C C . GLU A 1 128 ? -4.285 -5.512 -4.645 1 87.88 128 GLU A C 1
ATOM 953 O O . GLU A 1 128 ? -5.441 -5.934 -4.707 1 87.88 128 GLU A O 1
ATOM 958 N N . GLU A 1 129 ? -3.832 -4.535 -3.918 1 85.56 129 GLU A N 1
ATOM 959 C CA . GLU A 1 129 ? -4.801 -3.793 -3.117 1 85.56 129 GLU A CA 1
ATOM 960 C C . GLU A 1 129 ? -5.496 -2.719 -3.947 1 85.56 129 GLU A C 1
ATOM 962 O O . GLU A 1 129 ? -4.844 -1.991 -4.699 1 85.56 129 GLU A O 1
ATOM 967 N N . ARG A 1 130 ? -6.836 -2.709 -3.818 1 83.5 130 ARG A N 1
ATOM 968 C CA . ARG A 1 130 ? -7.664 -1.676 -4.434 1 83.5 130 ARG A CA 1
ATOM 969 C C . ARG A 1 130 ? -8.852 -1.325 -3.543 1 83.5 130 ARG A C 1
ATOM 971 O O . ARG A 1 130 ? -9.305 -2.15 -2.744 1 83.5 130 ARG A O 1
ATOM 978 N N . PRO A 1 131 ? -9.273 -0.064 -3.756 1 79.5 131 PRO A N 1
ATOM 979 C CA . PRO A 1 131 ? -10.539 0.239 -3.078 1 79.5 131 PRO A CA 1
ATOM 980 C C . PRO A 1 131 ? -11.688 -0.644 -3.553 1 79.5 131 PRO A C 1
ATOM 982 O O . PRO A 1 131 ? -11.789 -0.946 -4.746 1 79.5 131 PRO A O 1
ATOM 985 N N . SER A 1 132 ? -12.523 -1.046 -2.633 1 82.06 132 SER A N 1
ATOM 986 C CA . SER A 1 132 ? -13.633 -1.944 -2.936 1 82.06 132 SER A CA 1
ATOM 987 C C . SER A 1 132 ? -14.453 -1.431 -4.113 1 82.06 132 SER A C 1
ATOM 989 O O . SER A 1 132 ? -14.914 -2.215 -4.945 1 82.06 132 SER A O 1
ATOM 991 N N . GLN A 1 133 ? -14.602 -0.175 -4.203 1 77.38 133 GLN A N 1
ATOM 992 C CA . GLN A 1 133 ? -15.461 0.432 -5.215 1 77.38 133 GLN A CA 1
ATOM 993 C C . GLN A 1 133 ? -14.898 0.214 -6.617 1 77.38 133 GLN A C 1
ATOM 995 O O . GLN A 1 133 ? -15.625 0.313 -7.605 1 77.38 133 GLN A O 1
ATOM 1000 N N . GLU A 1 134 ? -13.664 -0.081 -6.637 1 82 134 GLU A N 1
ATOM 1001 C CA . GLU A 1 134 ? -13 -0.235 -7.93 1 82 134 GLU A CA 1
ATOM 1002 C C . GLU A 1 134 ? -12.852 -1.708 -8.305 1 82 134 GLU A C 1
ATOM 1004 O O . GLU A 1 134 ? -12.602 -2.039 -9.461 1 82 134 GLU A O 1
ATOM 1009 N N . ILE A 1 135 ? -12.961 -2.512 -7.383 1 89.62 135 ILE A N 1
ATOM 1010 C CA . ILE A 1 135 ? -12.609 -3.914 -7.566 1 89.62 135 ILE A CA 1
ATOM 1011 C C . ILE A 1 135 ? -13.625 -4.586 -8.484 1 89.62 135 ILE A C 1
ATOM 1013 O O . ILE A 1 135 ? -13.25 -5.289 -9.43 1 89.62 135 ILE A O 1
ATOM 1017 N N . ALA A 1 136 ? -14.922 -4.34 -8.227 1 87.56 136 ALA A N 1
ATOM 1018 C CA . ALA A 1 136 ? -15.953 -4.984 -9.023 1 87.56 136 ALA A CA 1
ATOM 1019 C C . ALA A 1 136 ? -15.812 -4.629 -10.5 1 87.56 136 ALA A C 1
ATOM 1021 O O . ALA A 1 136 ? -15.875 -5.504 -11.367 1 87.56 136 ALA A O 1
ATOM 1022 N N . ALA A 1 137 ? -15.625 -3.42 -10.727 1 83.25 137 ALA A N 1
ATOM 1023 C CA . ALA A 1 137 ? -15.461 -2.959 -12.109 1 83.25 137 ALA A CA 1
ATOM 1024 C C . ALA A 1 137 ? -14.227 -3.574 -12.75 1 83.25 137 ALA A C 1
ATOM 1026 O O . ALA A 1 137 ? -14.25 -3.953 -13.922 1 83.25 137 ALA A O 1
ATOM 1027 N N . ALA A 1 138 ? -13.188 -3.635 -12.023 1 85 138 ALA A N 1
ATOM 1028 C CA . ALA A 1 138 ? -11.938 -4.207 -12.523 1 85 138 ALA A CA 1
ATOM 1029 C C . ALA A 1 138 ? -12.125 -5.676 -12.891 1 85 138 ALA A C 1
ATOM 1031 O O . ALA A 1 138 ? -11.617 -6.129 -13.922 1 85 138 ALA A O 1
ATOM 1032 N N . ILE A 1 139 ? -12.852 -6.355 -12.133 1 89.5 139 ILE A N 1
ATOM 1033 C CA . ILE A 1 139 ? -13.125 -7.766 -12.398 1 89.5 139 ILE A CA 1
ATOM 1034 C C . ILE A 1 139 ? -14.016 -7.902 -13.625 1 89.5 139 ILE A C 1
ATOM 1036 O O . ILE A 1 139 ? -13.781 -8.758 -14.484 1 89.5 139 ILE A O 1
ATOM 1040 N N . ALA A 1 140 ? -14.984 -7.07 -13.656 1 83.62 140 ALA A N 1
ATOM 1041 C CA . ALA A 1 140 ? -15.906 -7.094 -14.789 1 83.62 140 ALA A CA 1
ATOM 1042 C C . ALA A 1 140 ? -15.172 -6.84 -16.109 1 83.62 140 ALA A C 1
ATOM 1044 O O . ALA A 1 140 ? -15.516 -7.41 -17.141 1 83.62 140 ALA A O 1
ATOM 1045 N N . GLN A 1 141 ? -14.148 -6.062 -15.977 1 77.69 141 GLN A N 1
ATOM 1046 C CA . GLN A 1 141 ? -13.367 -5.688 -17.156 1 77.69 141 GLN A CA 1
ATOM 1047 C C . GLN A 1 141 ? -12.273 -6.719 -17.438 1 77.69 141 GLN A C 1
ATOM 1049 O O . GLN A 1 141 ? -11.531 -6.59 -18.406 1 77.69 141 GLN A O 1
ATOM 1054 N N . GLY A 1 142 ? -12.188 -7.656 -16.594 1 80.5 142 GLY A N 1
ATOM 1055 C CA . GLY A 1 142 ? -11.25 -8.742 -16.844 1 80.5 142 GLY A CA 1
ATOM 1056 C C . GLY A 1 142 ? -9.844 -8.43 -16.359 1 80.5 142 GLY A C 1
ATOM 1057 O O . GLY A 1 142 ? -8.883 -9.062 -16.797 1 80.5 142 GLY A O 1
ATOM 1058 N N . GLU A 1 143 ? -9.703 -7.516 -15.477 1 81.31 143 GLU A N 1
ATOM 1059 C CA . GLU A 1 143 ? -8.383 -7.113 -15 1 81.31 143 GLU A CA 1
ATOM 1060 C C . GLU A 1 143 ? -7.812 -8.148 -14.023 1 81.31 143 GLU A C 1
ATOM 1062 O O . GLU A 1 143 ? -6.605 -8.18 -13.789 1 81.31 143 GLU A O 1
ATOM 1067 N N . ALA A 1 144 ? -8.664 -8.914 -13.477 1 90.88 144 ALA A N 1
ATOM 1068 C CA . ALA A 1 144 ? -8.273 -9.961 -12.539 1 90.88 144 ALA A CA 1
ATOM 1069 C C . ALA A 1 144 ? -9.281 -11.109 -12.555 1 90.88 144 ALA A C 1
ATOM 1071 O O . ALA A 1 144 ? -10.406 -10.953 -13.039 1 90.88 144 ALA A O 1
ATOM 1072 N N . GLU A 1 145 ? -8.844 -12.219 -12.086 1 88.38 145 GLU A N 1
ATOM 1073 C CA . GLU A 1 145 ? -9.711 -13.398 -12.078 1 88.38 145 GLU A CA 1
ATOM 1074 C C . GLU A 1 145 ? -10.75 -13.312 -10.969 1 88.38 145 GLU A C 1
ATOM 1076 O O . GLU A 1 145 ? -11.86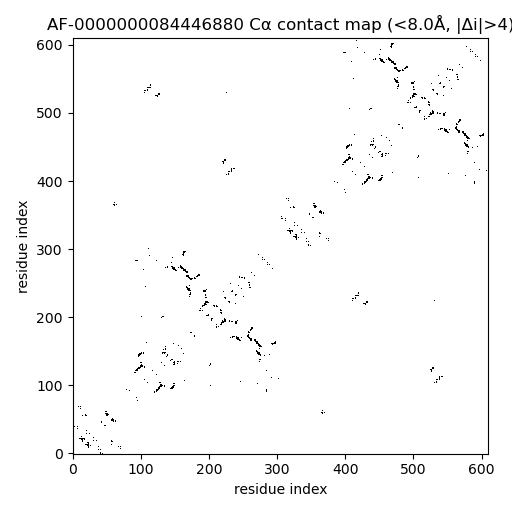7 -13.82 -11.117 1 88.38 145 GLU A O 1
ATOM 1081 N N . ALA A 1 146 ? -10.352 -12.734 -9.82 1 94.44 146 ALA A N 1
ATOM 1082 C CA . ALA A 1 146 ? -11.258 -12.617 -8.68 1 94.44 146 ALA A CA 1
ATOM 1083 C C . ALA A 1 146 ? -10.93 -11.398 -7.836 1 94.44 146 ALA A C 1
ATOM 1085 O O . ALA A 1 146 ? -9.852 -10.812 -7.973 1 94.44 146 ALA A O 1
ATOM 1086 N N . GLY A 1 147 ? -11.891 -11.016 -7.043 1 95.06 147 GLY A N 1
ATOM 1087 C CA . GLY A 1 147 ? -11.703 -9.891 -6.141 1 95.06 147 GLY A CA 1
ATOM 1088 C C . GLY A 1 147 ? -12.438 -10.055 -4.82 1 95.06 147 GLY A C 1
ATOM 1089 O O . GLY A 1 147 ? -13.43 -10.773 -4.742 1 95.06 147 GLY A O 1
ATOM 1090 N N . ILE A 1 148 ? -11.836 -9.492 -3.818 1 93.25 148 ILE A N 1
ATOM 1091 C CA . ILE A 1 148 ? -12.492 -9.422 -2.514 1 93.25 148 ILE A CA 1
ATOM 1092 C C . ILE A 1 148 ? -12.789 -7.965 -2.166 1 93.25 148 ILE A C 1
ATOM 1094 O O . ILE A 1 148 ? -11.891 -7.121 -2.166 1 93.25 148 ILE A O 1
ATOM 1098 N N . LEU A 1 149 ? -14.031 -7.688 -1.882 1 89.81 149 LEU A N 1
ATOM 1099 C CA . LEU A 1 149 ? -14.461 -6.32 -1.606 1 89.81 149 LEU A CA 1
ATOM 1100 C C . LEU A 1 149 ? -15.539 -6.297 -0.531 1 89.81 149 LEU A C 1
ATOM 1102 O O . LEU A 1 149 ? -16.094 -7.34 -0.176 1 89.81 149 LEU A O 1
ATOM 1106 N N . SER A 1 150 ? -15.727 -5.188 0.017 1 85.56 150 SER A N 1
ATOM 1107 C CA . SER A 1 150 ? -16.844 -5.008 0.93 1 85.56 150 SER A CA 1
ATOM 1108 C C . SER A 1 150 ? -18.188 -5.074 0.187 1 85.56 150 SER A C 1
ATOM 1110 O O . SER A 1 150 ? -18.359 -4.402 -0.831 1 85.56 150 SER A O 1
ATOM 1112 N N . GLY A 1 151 ? -19.078 -5.828 0.704 1 82.19 151 GLY A N 1
ATOM 1113 C CA . GLY A 1 151 ? -20.375 -5.996 0.081 1 82.19 151 GLY A CA 1
ATOM 1114 C C . GLY A 1 151 ? -21.125 -4.688 -0.097 1 82.19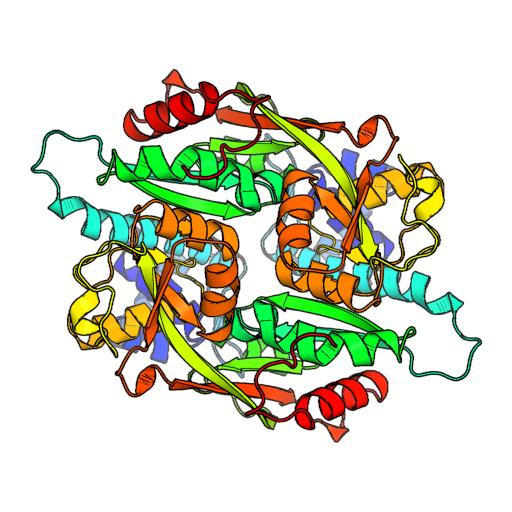 151 GLY A C 1
ATOM 1115 O O . GLY A 1 151 ? -21.953 -4.559 -1.003 1 82.19 151 GLY A O 1
ATOM 1116 N N . GLU A 1 152 ? -20.781 -3.727 0.701 1 76.25 152 GLU A N 1
ATOM 1117 C CA . GLU A 1 152 ? -21.469 -2.441 0.66 1 76.25 152 GLU A CA 1
ATOM 1118 C C . GLU A 1 152 ? -21.125 -1.669 -0.61 1 76.25 152 GLU A C 1
ATOM 1120 O O . GLU A 1 152 ? -21.859 -0.772 -1.019 1 76.25 152 GLU A O 1
ATOM 1125 N N . ALA A 1 153 ? -19.984 -1.964 -1.161 1 75.25 153 ALA A N 1
ATOM 1126 C CA . ALA A 1 153 ? -19.562 -1.27 -2.373 1 75.25 153 ALA A CA 1
ATOM 1127 C C . ALA A 1 153 ? -20.359 -1.731 -3.584 1 75.25 153 ALA A C 1
ATOM 1129 O O . ALA A 1 153 ? -20.406 -1.043 -4.605 1 75.25 153 ALA A O 1
ATOM 1130 N N . GLY A 1 154 ? -21.078 -2.809 -3.441 1 78.62 154 GLY A N 1
ATOM 1131 C CA . GLY A 1 154 ? -21.812 -3.354 -4.574 1 78.62 154 GLY A CA 1
ATOM 1132 C C . GLY A 1 154 ? -20.953 -4.254 -5.453 1 78.62 154 GLY A C 1
ATOM 1133 O O . GLY A 1 154 ? -19.766 -4.008 -5.633 1 78.62 154 GLY A O 1
ATOM 1134 N N . THR A 1 155 ? -21.531 -5.277 -6.027 1 81.56 155 THR A N 1
ATOM 1135 C CA . THR A 1 155 ? -20.812 -6.266 -6.812 1 81.56 155 THR A CA 1
ATOM 1136 C C . THR A 1 155 ? -21.031 -6.039 -8.305 1 81.56 155 THR A C 1
ATOM 1138 O O . THR A 1 155 ? -20.359 -6.664 -9.133 1 81.56 155 THR A O 1
ATOM 1141 N N . GLY A 1 156 ? -21.828 -5.086 -8.695 1 79.5 156 GLY A N 1
ATOM 1142 C CA . GLY A 1 156 ? -22.031 -4.727 -10.094 1 79.5 156 GLY A CA 1
ATOM 1143 C C . GLY A 1 156 ? -22.484 -5.895 -10.945 1 79.5 156 GLY A C 1
ATOM 1144 O O . GLY A 1 156 ? -22.062 -6.02 -12.102 1 79.5 156 GLY A O 1
ATOM 1145 N N . GLY A 1 157 ? -23.203 -6.844 -10.43 1 85.88 157 GLY A N 1
ATOM 1146 C CA . GLY A 1 157 ? -23.719 -7.965 -11.188 1 85.88 157 GLY A CA 1
ATOM 1147 C C . GLY A 1 157 ? -22.781 -9.148 -11.242 1 85.88 157 GLY A C 1
ATOM 1148 O O . GLY A 1 157 ? -23.094 -10.18 -11.844 1 85.88 157 GLY A O 1
ATOM 1149 N N . LEU A 1 158 ? -21.703 -8.992 -10.672 1 91.69 158 LEU A N 1
ATOM 1150 C CA . LEU A 1 158 ? -20.75 -10.094 -10.625 1 91.69 158 LEU A CA 1
ATOM 1151 C C . LEU A 1 158 ? -21.266 -11.219 -9.727 1 91.69 158 LEU A C 1
ATOM 1153 O O . LEU A 1 158 ? -22.094 -10.984 -8.852 1 91.69 158 LEU A O 1
ATOM 1157 N N . GLU A 1 159 ? -20.828 -12.461 -10.07 1 94.06 159 GLU A N 1
ATOM 1158 C CA . GLU A 1 159 ? -21.031 -13.562 -9.133 1 94.06 159 GLU A CA 1
ATOM 1159 C C . GLU A 1 159 ? -20.312 -13.312 -7.816 1 94.06 159 GLU A C 1
ATOM 1161 O O . GLU A 1 159 ? -19.094 -13.086 -7.809 1 94.06 159 GLU A O 1
ATOM 1166 N N . ALA A 1 160 ? -21.094 -13.336 -6.742 1 94.12 160 ALA A N 1
ATOM 1167 C CA . ALA A 1 160 ? -20.531 -12.992 -5.441 1 94.12 160 ALA A CA 1
ATOM 1168 C C . ALA A 1 160 ? -20.703 -14.141 -4.445 1 94.12 160 ALA A C 1
ATOM 1170 O O . ALA A 1 160 ? -21.75 -14.789 -4.422 1 94.12 160 ALA A O 1
ATOM 1171 N N . HIS A 1 161 ? -19.672 -14.398 -3.652 1 93.44 161 HIS A N 1
ATOM 1172 C CA . HIS A 1 161 ? -19.672 -15.414 -2.598 1 93.44 161 HIS A CA 1
ATOM 1173 C C . HIS A 1 161 ? -19.25 -14.812 -1.262 1 93.44 161 HIS A C 1
ATOM 1175 O O . HIS A 1 161 ? -18.297 -14.023 -1.204 1 93.44 161 HIS A O 1
ATOM 1181 N N . PRO A 1 162 ? -19.969 -15.242 -0.22 1 91.06 162 PRO A N 1
ATOM 1182 C CA . PRO A 1 162 ? -19.5 -14.773 1.085 1 91.06 162 PRO A CA 1
ATOM 1183 C C . PRO A 1 162 ? -18.062 -15.203 1.383 1 91.06 162 PRO A C 1
ATOM 1185 O O . PRO A 1 162 ? -17.672 -16.328 1.051 1 91.06 162 PRO A O 1
ATOM 1188 N N . PHE A 1 163 ? -17.297 -14.289 1.892 1 91.44 163 PHE A N 1
ATOM 1189 C CA . PHE A 1 163 ? -15.914 -14.609 2.203 1 91.44 163 PHE A CA 1
ATOM 1190 C C . PHE A 1 163 ? -15.664 -14.555 3.707 1 91.44 163 PHE A C 1
ATOM 1192 O O . PHE A 1 163 ? -15.469 -15.594 4.348 1 91.44 163 PHE A O 1
ATOM 1199 N N . ARG A 1 164 ? -15.703 -13.32 4.316 1 88.75 164 ARG A N 1
ATOM 1200 C CA . ARG A 1 164 ? -15.484 -13.141 5.746 1 88.75 164 ARG A CA 1
ATOM 1201 C C . ARG A 1 164 ? -16.312 -11.977 6.285 1 88.75 164 ARG A C 1
ATOM 1203 O O . ARG A 1 164 ? -16.766 -11.125 5.516 1 88.75 164 ARG A O 1
ATOM 1210 N N . THR A 1 165 ? -16.516 -12.039 7.578 1 85.94 165 THR A N 1
ATOM 1211 C CA . THR A 1 165 ? -17.078 -10.883 8.273 1 85.94 165 THR A CA 1
ATOM 1212 C C . THR A 1 165 ? -15.969 -10.023 8.867 1 85.94 165 THR A C 1
ATOM 1214 O O . THR A 1 165 ? -14.984 -10.539 9.406 1 85.94 165 THR A O 1
ATOM 1217 N N . ASP A 1 166 ? -16.141 -8.734 8.609 1 82.69 166 ASP A N 1
ATOM 1218 C CA . ASP A 1 166 ? -15.141 -7.766 9.039 1 82.69 166 ASP A CA 1
ATOM 1219 C C . ASP A 1 166 ? -15.758 -6.719 9.969 1 82.69 166 ASP A C 1
ATOM 1221 O O . ASP A 1 166 ? -16.594 -5.918 9.539 1 82.69 166 ASP A O 1
ATOM 1225 N N . ARG A 1 167 ? -15.375 -6.738 11.234 1 90.81 167 ARG A N 1
ATOM 1226 C CA . ARG A 1 167 ? -15.852 -5.723 12.172 1 90.81 167 ARG A CA 1
ATOM 1227 C C . ARG A 1 167 ? -14.836 -4.586 12.297 1 90.81 167 ARG A C 1
ATOM 1229 O O . ARG A 1 167 ? -13.633 -4.832 12.398 1 90.81 167 ARG A O 1
ATOM 1236 N N . LEU A 1 168 ? -15.43 -3.369 12.25 1 94.75 168 LEU A N 1
ATOM 1237 C CA . LEU A 1 168 ? -14.57 -2.209 12.445 1 94.75 168 LEU A CA 1
ATOM 1238 C C . LEU A 1 168 ? -14.438 -1.866 13.922 1 94.75 168 LEU A C 1
ATOM 1240 O O . LEU A 1 168 ? -15.414 -1.95 14.672 1 94.75 168 LEU A O 1
ATOM 1244 N N . VAL A 1 169 ? -13.273 -1.487 14.32 1 97.19 169 VAL A N 1
ATOM 1245 C CA . VAL A 1 169 ? -12.953 -1.14 15.703 1 97.19 169 VAL A CA 1
ATOM 1246 C C . VAL A 1 169 ? -12.227 0.2 15.75 1 97.19 169 VAL A C 1
ATOM 1248 O O . VAL A 1 169 ? -11.656 0.634 14.742 1 97.19 169 VAL A O 1
ATOM 1251 N N . VAL A 1 170 ? -12.273 0.808 16.859 1 98.12 170 VAL A N 1
ATOM 1252 C CA . VAL A 1 170 ? -11.477 1.998 17.125 1 98.12 170 VAL A CA 1
ATOM 1253 C C . VAL A 1 170 ? -10.164 1.597 17.797 1 98.12 170 VAL A C 1
ATOM 1255 O O . VAL A 1 170 ? -10.156 0.823 18.75 1 98.12 170 VAL A O 1
ATOM 1258 N N . VAL A 1 171 ? -9.094 2.059 17.234 1 97.94 171 VAL A N 1
ATOM 1259 C CA . VAL A 1 171 ? -7.766 1.833 17.781 1 97.94 171 VAL A CA 1
ATOM 1260 C C . VAL A 1 171 ? -7.281 3.092 18.5 1 97.94 171 VAL A C 1
ATOM 1262 O O . VAL A 1 171 ? -7.207 4.164 17.891 1 97.94 171 VAL A O 1
ATOM 1265 N N . LEU A 1 172 ? -7.012 2.924 19.797 1 97.38 172 LEU A N 1
ATOM 1266 C CA . LEU A 1 172 ? -6.621 4.02 20.672 1 97.38 172 LEU A CA 1
ATOM 1267 C C . LEU A 1 172 ? -5.277 3.732 21.328 1 97.38 172 LEU A C 1
ATOM 1269 O O . LEU A 1 172 ? -4.906 2.57 21.516 1 97.38 172 LEU A O 1
ATOM 1273 N N . PRO A 1 173 ? -4.582 4.844 21.688 1 95.38 173 PRO A N 1
ATOM 1274 C CA . PRO A 1 173 ? -3.473 4.566 22.594 1 95.38 173 PRO A CA 1
ATOM 1275 C C . PRO A 1 173 ? -3.939 3.967 23.922 1 95.38 173 PRO A C 1
ATOM 1277 O O . PRO A 1 173 ? -5.043 4.266 24.391 1 95.38 173 PRO A O 1
ATOM 1280 N N . GLN A 1 174 ? -3.227 3.006 24.531 1 92.88 174 GLN A N 1
ATOM 1281 C CA . GLN A 1 174 ? -3.609 2.27 25.734 1 92.88 174 GLN A CA 1
ATOM 1282 C C . GLN A 1 174 ? -4.086 3.217 26.828 1 92.88 174 GLN A C 1
ATOM 1284 O O . GLN A 1 174 ? -5.035 2.908 27.547 1 92.88 174 GLN A O 1
ATOM 1289 N N . GLY A 1 175 ? -3.625 4.457 27.031 1 90.88 175 GLY A N 1
ATOM 1290 C CA . GLY A 1 175 ? -3.986 5.395 28.078 1 90.88 175 GLY A CA 1
ATOM 1291 C C . GLY A 1 175 ? -4.988 6.441 27.625 1 90.88 175 GLY A C 1
ATOM 1292 O O . GLY A 1 175 ? -5.266 7.395 28.359 1 90.88 175 GLY A O 1
ATOM 1293 N N . HIS A 1 176 ? -5.605 6.168 26.547 1 94.44 176 HIS A N 1
ATOM 1294 C CA . HIS A 1 176 ? -6.547 7.145 26.016 1 94.44 176 HIS A CA 1
ATOM 1295 C C . HIS A 1 176 ? -7.805 7.227 26.875 1 94.44 176 HIS A C 1
ATOM 1297 O O . HIS A 1 176 ? -8.242 6.219 27.438 1 94.44 176 HIS A O 1
ATOM 1303 N N . ALA A 1 177 ? -8.461 8.297 26.953 1 94.19 177 ALA A N 1
ATOM 1304 C CA . ALA A 1 177 ? -9.633 8.547 27.781 1 94.19 177 ALA A CA 1
ATOM 1305 C C . ALA A 1 177 ? -10.789 7.637 27.391 1 94.19 177 ALA A C 1
ATOM 1307 O O . ALA A 1 177 ? -11.594 7.254 28.25 1 94.19 177 ALA A O 1
ATOM 1308 N N . LEU A 1 178 ? -10.883 7.277 26.188 1 94.69 178 LEU A N 1
ATOM 1309 C CA . LEU A 1 178 ? -12 6.477 25.703 1 94.69 178 LEU A CA 1
ATOM 1310 C C . LEU A 1 178 ? -11.672 4.988 25.766 1 94.69 178 LEU A C 1
ATOM 1312 O O . LEU A 1 178 ? -12.516 4.148 25.438 1 94.69 178 LEU A O 1
ATOM 1316 N N . ALA A 1 179 ? -10.469 4.734 26.188 1 93.12 179 ALA A N 1
ATOM 1317 C CA . ALA A 1 179 ? -10.07 3.334 26.297 1 93.12 179 ALA A CA 1
ATOM 1318 C C . ALA A 1 179 ? -10.797 2.648 27.453 1 93.12 179 ALA A C 1
ATOM 1320 O O . ALA A 1 179 ? -11.25 3.311 28.391 1 93.12 179 ALA A O 1
ATOM 1321 N N . GLY A 1 180 ? -10.992 1.329 27.391 1 91 180 GLY A N 1
ATOM 1322 C CA . GLY A 1 180 ? -11.578 0.568 28.484 1 91 180 GLY A CA 1
ATOM 1323 C C . GLY A 1 180 ? -13.062 0.333 28.312 1 91 180 GLY A C 1
ATOM 1324 O O . GLY A 1 180 ? -13.648 -0.513 29 1 91 180 GLY A O 1
ATOM 1325 N N . ARG A 1 181 ? -13.672 1.087 27.453 1 93.19 181 ARG A N 1
ATOM 1326 C CA . ARG A 1 181 ? -15.086 0.867 27.141 1 93.19 181 ARG A CA 1
ATOM 1327 C C . ARG A 1 181 ? -15.289 -0.425 26.359 1 93.19 181 ARG A C 1
ATOM 1329 O O . ARG A 1 181 ? -14.398 -0.847 25.609 1 93.19 181 ARG A O 1
ATOM 1336 N N . SER A 1 182 ? -16.453 -1.045 26.578 1 94.62 182 SER A N 1
ATOM 1337 C CA . SER A 1 182 ? -16.75 -2.283 25.875 1 94.62 182 SER A CA 1
ATOM 1338 C C . SER A 1 182 ? -17.031 -2.02 24.391 1 94.62 182 SER A C 1
ATOM 1340 O O . SER A 1 182 ? -16.797 -2.881 23.547 1 94.62 182 SER A O 1
ATOM 1342 N N . ALA A 1 183 ? -17.641 -0.834 24.125 1 96.69 183 ALA A N 1
ATOM 1343 C CA . ALA A 1 183 ? -17.938 -0.404 22.766 1 96.69 183 ALA A CA 1
ATOM 1344 C C . ALA A 1 183 ? -18.016 1.117 22.672 1 96.69 183 ALA A C 1
ATOM 1346 O O . ALA A 1 183 ? -18.203 1.794 23.688 1 96.69 183 ALA A O 1
ATOM 1347 N N . LEU A 1 184 ? -17.797 1.625 21.531 1 97.44 184 LEU A N 1
ATOM 1348 C CA . LEU A 1 184 ? -17.922 3.055 21.266 1 97.44 184 LEU A CA 1
ATOM 1349 C C . LEU A 1 184 ? -18.828 3.305 20.047 1 97.44 184 LEU A C 1
ATOM 1351 O O . LEU A 1 184 ? -18.859 2.492 19.125 1 97.44 184 LEU A O 1
ATOM 1355 N N . CYS A 1 185 ? -19.531 4.387 20.078 1 97.5 185 CYS A N 1
ATOM 1356 C CA . CYS A 1 185 ? -20.219 4.859 18.875 1 97.5 185 CYS A CA 1
ATOM 1357 C C . CYS A 1 185 ? -19.312 5.785 18.078 1 97.5 185 CYS A C 1
ATOM 1359 O O . CYS A 1 185 ? -18.531 6.547 18.641 1 97.5 185 CYS A O 1
ATOM 1361 N N . PHE A 1 186 ? -19.484 5.688 16.766 1 97.75 186 PHE A N 1
ATOM 1362 C CA . PHE A 1 186 ? -18.656 6.488 15.867 1 97.75 186 PHE A CA 1
ATOM 1363 C C . PHE A 1 186 ? -18.797 7.973 16.188 1 97.75 186 PHE A C 1
ATOM 1365 O O . PHE A 1 186 ? -17.812 8.719 16.141 1 97.75 186 PHE A O 1
ATOM 1372 N N . ALA A 1 187 ? -19.969 8.375 16.5 1 96.88 187 ALA A N 1
ATOM 1373 C CA . ALA A 1 187 ? -20.25 9.773 16.812 1 96.88 187 ALA A CA 1
ATOM 1374 C C . ALA A 1 187 ? -19.391 10.25 17.984 1 96.88 187 ALA A C 1
ATOM 1376 O O . ALA A 1 187 ? -19 11.414 18.047 1 96.88 187 ALA A O 1
ATOM 1377 N N . GLU A 1 188 ? -19.094 9.367 18.922 1 95.81 188 GLU A N 1
ATOM 1378 C CA . GLU A 1 188 ? -18.344 9.695 20.141 1 95.81 188 GLU A CA 1
ATOM 1379 C C . GLU A 1 188 ? -16.875 9.961 19.828 1 95.81 188 GLU A C 1
ATOM 1381 O O . GLU A 1 188 ? -16.188 10.625 20.609 1 95.81 188 GLU A O 1
ATOM 1386 N N . VAL A 1 189 ? -16.438 9.422 18.703 1 96.31 189 VAL A N 1
ATOM 1387 C CA . VAL A 1 189 ? -15 9.5 18.469 1 96.31 189 VAL A CA 1
ATOM 1388 C C . VAL A 1 189 ? -14.703 10.547 17.391 1 96.31 189 VAL A C 1
ATOM 1390 O O . VAL A 1 189 ? -13.547 10.875 17.141 1 96.31 189 VAL A O 1
ATOM 1393 N N . LEU A 1 190 ? -15.703 11.141 16.828 1 95.44 190 LEU A N 1
ATOM 1394 C CA . LEU A 1 190 ? -15.531 12.055 15.703 1 95.44 190 LEU A CA 1
ATOM 1395 C C . LEU A 1 190 ? -14.898 13.367 16.156 1 95.44 190 LEU A C 1
ATOM 1397 O O . LEU A 1 190 ? -14.438 14.156 15.336 1 95.44 190 LEU A O 1
ATOM 1401 N N . GLY A 1 191 ? -14.844 13.57 17.406 1 92.88 191 GLY A N 1
ATOM 1402 C CA . GLY A 1 191 ? -14.188 14.758 17.938 1 92.88 191 GLY A CA 1
ATOM 1403 C C . GLY A 1 191 ? -12.68 14.602 18.062 1 92.88 191 GLY A C 1
ATOM 1404 O O . GLY A 1 191 ? -11.961 15.586 18.25 1 92.88 191 GLY A O 1
ATOM 1405 N N . GLU A 1 192 ? -12.203 13.422 17.906 1 94.44 192 GLU A N 1
ATOM 1406 C CA . GLU A 1 192 ? -10.781 13.125 18.047 1 94.44 192 GLU A CA 1
ATOM 1407 C C . GLU A 1 192 ? -10.047 13.359 16.734 1 94.44 192 GLU A C 1
ATOM 1409 O O . GLU A 1 192 ? -10.672 13.453 15.672 1 94.44 192 GLU A O 1
ATOM 1414 N N . ASP A 1 193 ? -8.688 13.492 16.859 1 93.5 193 ASP A N 1
ATOM 1415 C CA . ASP A 1 193 ? -7.836 13.461 15.672 1 93.5 193 ASP A CA 1
ATOM 1416 C C . ASP A 1 193 ? -7.672 12.031 15.156 1 93.5 193 ASP A C 1
ATOM 1418 O O . ASP A 1 193 ? -7.516 11.094 15.938 1 93.5 193 ASP A O 1
ATOM 1422 N N . PHE A 1 194 ? -7.711 11.961 13.82 1 95.69 194 PHE A N 1
ATOM 1423 C CA . PHE A 1 194 ? -7.617 10.633 13.234 1 95.69 194 PHE A CA 1
ATOM 1424 C C . PHE A 1 194 ? -6.285 10.461 12.508 1 95.69 194 PHE A C 1
ATOM 1426 O O . PHE A 1 194 ? -5.758 11.406 11.93 1 95.69 194 PHE A O 1
ATOM 1433 N N . VAL A 1 195 ? -5.711 9.289 12.633 1 95.19 195 VAL A N 1
ATOM 1434 C CA . VAL A 1 195 ? -4.719 8.734 11.719 1 95.19 195 VAL A CA 1
ATOM 1435 C C . VAL A 1 195 ? -5.367 7.668 10.836 1 95.19 195 VAL A C 1
ATOM 1437 O O . VAL A 1 195 ? -5.977 6.719 11.336 1 95.19 195 VAL A O 1
ATOM 1440 N N . GLY A 1 196 ? -5.273 7.848 9.523 1 93 196 GLY A N 1
ATOM 1441 C CA . GLY A 1 196 ? -6.055 6.922 8.711 1 93 196 GLY A CA 1
ATOM 1442 C C . GLY A 1 196 ? -5.426 6.637 7.363 1 93 196 GLY A C 1
ATOM 1443 O O . GLY A 1 196 ? -4.273 6.996 7.117 1 93 196 GLY A O 1
ATOM 1444 N N . LEU A 1 197 ? -6.188 5.891 6.617 1 88.19 197 LEU A N 1
ATOM 1445 C CA . LEU A 1 197 ? -5.805 5.539 5.258 1 88.19 197 LEU A CA 1
ATOM 1446 C C . LEU A 1 197 ? -6.074 6.695 4.301 1 88.19 197 LEU A C 1
ATOM 1448 O O . LEU A 1 197 ? -6.809 7.625 4.637 1 88.19 197 LEU A O 1
ATOM 1452 N N . PRO A 1 198 ? -5.449 6.617 3.15 1 80.69 198 PRO A N 1
ATOM 1453 C CA . PRO A 1 198 ? -5.68 7.688 2.178 1 80.69 198 PRO A CA 1
ATOM 1454 C C . PRO A 1 198 ? -7.156 7.848 1.815 1 80.69 198 PRO A C 1
ATOM 1456 O O . PRO A 1 198 ? -7.93 6.895 1.928 1 80.69 198 PRO A O 1
ATOM 1459 N N . ALA A 1 199 ? -7.434 8.977 1.313 1 72.44 199 ALA A N 1
ATOM 1460 C CA . ALA A 1 199 ? -8.82 9.344 1.053 1 72.44 199 ALA A CA 1
ATOM 1461 C C . ALA A 1 199 ? -9.453 8.414 0.02 1 72.44 199 ALA A C 1
ATOM 1463 O O . ALA A 1 199 ? -10.641 8.102 0.096 1 72.44 199 ALA A O 1
ATOM 1464 N N . ALA A 1 200 ? -8.648 7.945 -0.845 1 65.06 200 ALA A N 1
ATOM 1465 C CA . ALA A 1 200 ? -9.164 7.113 -1.929 1 65.06 200 ALA A CA 1
ATOM 1466 C C . ALA A 1 200 ? -9.414 5.688 -1.449 1 65.06 200 ALA A C 1
ATOM 1468 O O . ALA A 1 200 ? -10.062 4.898 -2.141 1 65.06 200 ALA A O 1
ATOM 1469 N N . ASN A 1 201 ? -8.984 5.449 -0.291 1 74.56 201 ASN A N 1
ATOM 1470 C CA . ASN A 1 201 ? -9.227 4.125 0.272 1 74.56 201 ASN A CA 1
ATOM 1471 C C . ASN A 1 201 ? -10.695 3.926 0.633 1 74.56 201 ASN A C 1
ATOM 1473 O O . ASN A 1 201 ? -11.336 4.836 1.157 1 74.56 201 ASN A O 1
ATOM 1477 N N . ALA A 1 202 ? -11.219 2.732 0.435 1 73 202 ALA A N 1
ATOM 1478 C CA . ALA A 1 202 ? -12.625 2.42 0.637 1 73 202 ALA A CA 1
ATOM 1479 C C . ALA A 1 202 ? -13.039 2.639 2.092 1 73 202 ALA A C 1
ATOM 1481 O O . ALA A 1 202 ? -14.148 3.088 2.369 1 73 202 ALA A O 1
ATOM 1482 N N . LEU A 1 203 ? -12.133 2.264 2.955 1 83.56 203 LEU A N 1
ATOM 1483 C CA . LEU A 1 203 ? -12.469 2.422 4.367 1 83.56 203 LEU A CA 1
ATOM 1484 C C . LEU A 1 203 ? -12.531 3.896 4.746 1 83.56 203 LEU A C 1
ATOM 1486 O O . LEU A 1 203 ? -13.438 4.316 5.473 1 83.56 203 LEU A O 1
ATOM 1490 N N . SER A 1 204 ? -11.594 4.609 4.27 1 84.12 204 SER A N 1
ATOM 1491 C CA . SER A 1 204 ? -11.617 6.047 4.52 1 84.12 204 SER A CA 1
ATOM 1492 C C . SER A 1 204 ? -12.875 6.691 3.947 1 84.12 204 SER A C 1
ATOM 1494 O O . SER A 1 204 ? -13.492 7.543 4.59 1 84.12 204 SER A O 1
ATOM 1496 N N . ALA A 1 205 ? -13.203 6.285 2.76 1 75.06 205 ALA A N 1
ATOM 1497 C CA . ALA A 1 205 ? -14.414 6.809 2.129 1 75.06 205 ALA A CA 1
ATOM 1498 C C . ALA A 1 205 ? -15.656 6.438 2.936 1 75.06 205 ALA A C 1
ATOM 1500 O O . ALA A 1 205 ? -16.562 7.254 3.104 1 75.06 205 ALA A O 1
ATOM 1501 N N . HIS A 1 206 ? -15.719 5.23 3.342 1 83.69 206 HIS A N 1
ATOM 1502 C CA . HIS A 1 206 ? -16.828 4.742 4.148 1 83.69 206 HIS A CA 1
ATOM 1503 C C . HIS A 1 206 ? -16.969 5.535 5.441 1 83.69 206 HIS A C 1
ATOM 1505 O O . HIS A 1 206 ? -18.062 5.926 5.828 1 83.69 206 HIS A O 1
ATOM 1511 N N . LEU A 1 207 ? -15.875 5.793 6.082 1 89.94 207 LEU A N 1
ATOM 1512 C CA . LEU A 1 207 ? -15.875 6.555 7.324 1 89.94 207 LEU A CA 1
ATOM 1513 C C . LEU A 1 207 ? -16.328 7.992 7.082 1 89.94 207 LEU A C 1
ATOM 1515 O O . LEU A 1 207 ? -17.094 8.547 7.871 1 89.94 207 LEU A O 1
ATOM 1519 N N . SER A 1 208 ? -15.844 8.484 6.039 1 85.5 208 SER A N 1
ATOM 1520 C CA . SER A 1 208 ? -16.234 9.852 5.691 1 85.5 208 SER A CA 1
ATOM 1521 C C . SER A 1 208 ? -17.734 9.938 5.426 1 85.5 208 SER A C 1
ATOM 1523 O O . SER A 1 208 ? -18.391 10.906 5.836 1 85.5 208 SER A O 1
ATOM 1525 N N . GLN A 1 209 ? -18.219 8.992 4.73 1 81.56 209 GLN A N 1
ATOM 1526 C CA . GLN A 1 209 ? -19.656 8.945 4.441 1 81.56 209 GLN A CA 1
ATOM 1527 C C . GLN A 1 209 ? -20.469 8.844 5.723 1 81.56 209 GLN A C 1
ATOM 1529 O O . GLN A 1 209 ? -21.484 9.523 5.875 1 81.56 209 GLN A O 1
ATOM 1534 N N . GLN A 1 210 ? -20.031 8 6.582 1 89.88 210 GLN A N 1
ATOM 1535 C CA . GLN A 1 210 ? -20.75 7.836 7.844 1 89.88 210 GLN A CA 1
ATOM 1536 C C . GLN A 1 210 ? -20.688 9.117 8.68 1 89.88 210 GLN A C 1
ATOM 1538 O O . GLN A 1 210 ? -21.672 9.477 9.336 1 89.88 210 GLN A O 1
ATOM 1543 N N . ALA A 1 211 ? -19.594 9.758 8.688 1 90.94 211 ALA A N 1
ATOM 1544 C CA . ALA A 1 211 ? -19.469 11.023 9.398 1 90.94 211 ALA A CA 1
ATOM 1545 C C . ALA A 1 211 ? -20.391 12.086 8.805 1 90.94 211 ALA A C 1
ATOM 1547 O O . ALA A 1 211 ? -21.031 12.844 9.539 1 90.94 211 ALA A O 1
ATOM 1548 N N . ALA A 1 212 ? -20.422 12.031 7.512 1 84.5 212 ALA A N 1
ATOM 1549 C CA . ALA A 1 212 ? -21.281 12.992 6.816 1 84.5 212 ALA A CA 1
ATOM 1550 C C . ALA A 1 212 ? -22.734 12.812 7.215 1 84.5 212 ALA A C 1
ATOM 1552 O O . ALA A 1 212 ? -23.484 13.797 7.34 1 84.5 212 ALA A O 1
ATOM 1553 N N . ARG A 1 213 ? -23.219 11.664 7.359 1 88.69 213 ARG A N 1
ATOM 1554 C CA . ARG A 1 213 ? -24.578 11.359 7.777 1 88.69 213 ARG A CA 1
ATOM 1555 C C . ARG A 1 213 ? -24.875 11.945 9.156 1 88.69 213 ARG A C 1
ATOM 1557 O O . ARG A 1 213 ? -26.031 12.195 9.5 1 88.69 213 ARG A O 1
ATOM 1564 N N . LEU A 1 214 ? -23.828 12.133 9.93 1 91.56 214 LEU A N 1
ATOM 1565 C CA . LEU A 1 214 ? -23.953 12.719 11.266 1 91.56 214 LEU A CA 1
ATOM 1566 C C . LEU A 1 214 ? -23.703 14.219 11.227 1 91.56 214 LEU A C 1
ATOM 1568 O O . LEU A 1 214 ? -23.625 14.867 12.273 1 91.56 214 LEU A O 1
ATOM 1572 N N . GLY A 1 215 ? -23.484 14.695 10.047 1 88.5 215 GLY A N 1
ATOM 1573 C CA . GLY A 1 215 ? -23.219 16.109 9.883 1 88.5 215 GLY A CA 1
ATOM 1574 C C . GLY A 1 215 ? -21.828 16.531 10.344 1 88.5 215 GLY A C 1
ATOM 1575 O O . GLY A 1 215 ? -21.625 17.656 10.766 1 88.5 215 GLY A O 1
ATOM 1576 N N . ARG A 1 216 ? -20.938 15.57 10.344 1 90.06 216 ARG A N 1
ATOM 1577 C CA . ARG A 1 216 ? -19.594 15.828 10.828 1 90.06 216 ARG A CA 1
ATOM 1578 C C . ARG A 1 216 ? -18.547 15.422 9.789 1 90.06 216 ARG A C 1
ATOM 1580 O O . ARG A 1 216 ? -18.891 14.828 8.766 1 90.06 216 ARG A O 1
ATOM 1587 N N . VAL A 1 217 ? -17.328 15.852 10.008 1 84 217 VAL A N 1
ATOM 1588 C CA . VAL A 1 217 ? -16.188 15.492 9.156 1 84 217 VAL A CA 1
ATOM 1589 C C . VAL A 1 217 ? -15.031 15.008 10.023 1 84 217 VAL A C 1
ATOM 1591 O O . VAL A 1 217 ? -14.562 15.734 10.906 1 84 217 VAL A O 1
ATOM 1594 N N . PRO A 1 218 ? -14.633 13.812 9.742 1 89.5 218 PRO A N 1
ATOM 1595 C CA . PRO A 1 218 ? -13.469 13.367 10.516 1 89.5 218 PRO A CA 1
ATOM 1596 C C . PRO A 1 218 ? -12.227 14.211 10.234 1 89.5 218 PRO A C 1
ATOM 1598 O O . PRO A 1 218 ? -11.984 14.602 9.086 1 89.5 218 PRO A O 1
ATOM 1601 N N . ARG A 1 219 ? -11.539 14.461 11.234 1 86.88 219 ARG A N 1
ATOM 1602 C CA . ARG A 1 219 ? -10.281 15.18 11.078 1 86.88 219 ARG A CA 1
ATOM 1603 C C . ARG A 1 219 ? -9.102 14.211 10.992 1 86.88 219 ARG A C 1
ATOM 1605 O O . ARG A 1 219 ? -8.609 13.727 12.016 1 86.88 219 ARG A O 1
ATOM 1612 N N . PHE A 1 220 ? -8.602 14.047 9.82 1 89.25 220 PHE A N 1
ATOM 1613 C CA . PHE A 1 220 ? -7.434 13.188 9.625 1 89.25 220 PHE A CA 1
ATOM 1614 C C . PHE A 1 220 ? -6.148 14.008 9.664 1 89.25 220 PHE A C 1
ATOM 1616 O O . PHE A 1 220 ? -5.867 14.773 8.742 1 89.25 220 PHE A O 1
ATOM 1623 N N . ARG A 1 221 ? -5.316 13.742 10.672 1 89.19 221 ARG A N 1
ATOM 1624 C CA . ARG A 1 221 ? -4.047 14.445 10.828 1 89.19 221 ARG A CA 1
ATOM 1625 C C . ARG A 1 221 ? -2.957 13.797 9.977 1 89.19 221 ARG A C 1
ATOM 1627 O O . ARG A 1 221 ? -2.062 14.484 9.477 1 89.19 221 ARG A O 1
ATOM 1634 N N . VAL A 1 222 ? -3.049 12.523 9.93 1 91.75 222 VAL A N 1
ATOM 1635 C CA . VAL A 1 222 ? -2.059 11.75 9.188 1 91.75 222 VAL A CA 1
ATOM 1636 C C . VAL A 1 222 ? -2.76 10.703 8.328 1 91.75 222 VAL A C 1
ATOM 1638 O O . VAL A 1 222 ? -3.686 10.031 8.789 1 91.75 222 VAL A O 1
ATOM 1641 N N . ARG A 1 223 ? -2.336 10.641 7.125 1 90.38 223 ARG A N 1
ATOM 1642 C CA . ARG A 1 223 ? -2.809 9.594 6.227 1 90.38 223 ARG A CA 1
ATOM 1643 C C . ARG A 1 223 ? -1.645 8.789 5.656 1 90.38 223 ARG A C 1
ATOM 1645 O O . ARG A 1 223 ? -0.67 9.359 5.164 1 90.38 223 ARG A O 1
ATOM 1652 N N . LEU A 1 224 ? -1.754 7.496 5.809 1 87.31 224 LEU A N 1
ATOM 1653 C CA . LEU A 1 224 ? -0.757 6.602 5.23 1 87.31 224 LEU A CA 1
ATOM 1654 C C . LEU A 1 224 ? -1.337 5.211 5.008 1 87.31 224 LEU A C 1
ATOM 1656 O O . LEU A 1 224 ? -2.25 4.793 5.723 1 87.31 224 LEU A O 1
ATOM 1660 N N . ARG A 1 225 ? -0.793 4.48 4.105 1 82.62 225 ARG A N 1
ATOM 1661 C CA . ARG A 1 225 ? -1.351 3.199 3.682 1 82.62 225 ARG A CA 1
ATOM 1662 C C . ARG A 1 225 ? -0.847 2.064 4.566 1 82.62 225 ARG A C 1
ATOM 1664 O O . ARG A 1 225 ? -1.574 1.104 4.828 1 82.62 225 ARG A O 1
ATOM 1671 N N . ALA A 1 226 ? 0.402 2.148 4.973 1 84.62 226 ALA A N 1
ATOM 1672 C CA . ALA A 1 226 ? 0.99 1.084 5.785 1 84.62 226 ALA A CA 1
ATOM 1673 C C . ALA A 1 226 ? 0.323 1.006 7.156 1 84.62 226 ALA A C 1
ATOM 1675 O O . ALA A 1 226 ? 0.58 1.841 8.023 1 84.62 226 ALA A O 1
ATOM 1676 N N . VAL A 1 227 ? -0.382 -0.11 7.336 1 88 227 VAL A N 1
ATOM 1677 C CA . VAL A 1 227 ? -1.227 -0.217 8.523 1 88 227 VAL A CA 1
ATOM 1678 C C . VAL A 1 227 ? -0.356 -0.268 9.773 1 88 227 VAL A C 1
ATOM 1680 O O . VAL A 1 227 ? -0.722 0.286 10.812 1 88 227 VAL A O 1
ATOM 1683 N N . ASN A 1 228 ? 0.697 -0.939 9.688 1 86.44 228 ASN A N 1
ATOM 1684 C CA . ASN A 1 228 ? 1.595 -0.985 10.836 1 86.44 228 ASN A CA 1
ATOM 1685 C C . ASN A 1 228 ? 2.113 0.404 11.195 1 86.44 228 ASN A C 1
ATOM 1687 O O . ASN A 1 228 ? 2.176 0.759 12.375 1 86.44 228 ASN A O 1
ATOM 1691 N N . ALA A 1 229 ? 2.547 1.097 10.195 1 87.5 229 ALA A N 1
ATOM 1692 C CA . ALA A 1 229 ? 3 2.469 10.406 1 87.5 229 ALA A CA 1
ATOM 1693 C C . ALA A 1 229 ? 1.885 3.328 11 1 87.5 229 ALA A C 1
ATOM 1695 O O . ALA A 1 229 ? 2.123 4.121 11.914 1 87.5 229 ALA A O 1
ATOM 1696 N N . LEU A 1 230 ? 0.769 3.141 10.453 1 91.94 230 LEU A N 1
ATOM 1697 C CA . LEU A 1 230 ? -0.412 3.867 10.906 1 91.94 230 LEU A CA 1
ATOM 1698 C C . LEU A 1 230 ? -0.668 3.613 12.391 1 91.94 230 LEU A C 1
ATOM 1700 O O . LEU A 1 230 ? -0.881 4.555 13.156 1 91.94 230 LEU A O 1
ATOM 1704 N N . THR A 1 231 ? -0.605 2.408 12.828 1 93.06 231 THR A N 1
ATOM 1705 C CA . THR A 1 231 ? -0.91 2.053 14.211 1 93.06 231 THR A CA 1
ATOM 1706 C C . THR A 1 231 ? 0.212 2.502 15.141 1 93.06 231 THR A C 1
ATOM 1708 O O . THR A 1 231 ? -0.035 2.826 16.312 1 93.06 231 THR A O 1
ATOM 1711 N N . ARG A 1 232 ? 1.389 2.594 14.656 1 88.75 232 ARG A N 1
ATOM 1712 C CA . ARG A 1 232 ? 2.486 3.141 15.453 1 88.75 232 ARG A CA 1
ATOM 1713 C C . ARG A 1 232 ? 2.242 4.609 15.781 1 88.75 232 ARG A C 1
ATOM 1715 O O . ARG A 1 232 ? 2.57 5.062 16.875 1 88.75 232 ARG A O 1
ATOM 1722 N N . MET A 1 233 ? 1.74 5.309 14.805 1 91.75 233 MET A N 1
ATOM 1723 C CA . MET A 1 233 ? 1.39 6.707 15.039 1 91.75 233 MET A CA 1
ATOM 1724 C C . MET A 1 233 ? 0.295 6.824 16.094 1 91.75 233 MET A C 1
ATOM 1726 O O . MET A 1 233 ? 0.33 7.727 16.938 1 91.75 233 MET A O 1
ATOM 1730 N N . VAL A 1 234 ? -0.636 5.914 16.031 1 95.38 234 VAL A N 1
ATOM 1731 C CA . VAL A 1 234 ? -1.692 5.887 17.031 1 95.38 234 VAL A CA 1
ATOM 1732 C C . VAL A 1 234 ? -1.092 5.594 18.406 1 95.38 234 VAL A C 1
ATOM 1734 O O . VAL A 1 234 ? -1.412 6.27 19.391 1 95.38 234 VAL A O 1
ATOM 1737 N N . GLU A 1 235 ? -0.24 4.609 18.453 1 93.19 235 GLU A N 1
ATOM 1738 C CA . GLU A 1 235 ? 0.42 4.223 19.703 1 93.19 235 GLU A CA 1
ATOM 1739 C C . GLU A 1 235 ? 1.125 5.414 20.344 1 93.19 235 GLU A C 1
ATOM 1741 O O . GLU A 1 235 ? 1.104 5.562 21.578 1 93.19 235 GLU A O 1
ATOM 1746 N N . ALA A 1 236 ? 1.64 6.254 19.547 1 88.81 236 ALA A N 1
ATOM 1747 C CA . ALA A 1 236 ? 2.424 7.398 20.016 1 88.81 236 ALA A CA 1
ATOM 1748 C C . ALA A 1 236 ? 1.517 8.555 20.422 1 88.81 236 ALA A C 1
ATOM 1750 O O . ALA A 1 236 ? 1.996 9.602 20.859 1 88.81 236 ALA A O 1
ATOM 1751 N N . GLY A 1 237 ? 0.249 8.445 20.125 1 91.81 237 GLY A N 1
ATOM 1752 C CA . GLY A 1 237 ? -0.702 9.438 20.594 1 91.81 237 GLY A CA 1
ATOM 1753 C C . GLY A 1 237 ? -0.999 10.516 19.578 1 91.81 237 GLY A C 1
ATOM 1754 O O . GLY A 1 237 ? -1.547 11.57 19.906 1 91.81 237 GLY A O 1
ATOM 1755 N N . VAL A 1 238 ? -0.616 10.297 18.312 1 92.75 238 VAL A N 1
ATOM 1756 C CA . VAL A 1 238 ? -0.854 11.281 17.266 1 92.75 238 VAL A CA 1
ATOM 1757 C C . VAL A 1 238 ? -2.355 11.438 17.031 1 92.75 238 VAL A C 1
ATOM 1759 O O . VAL A 1 238 ? -2.826 12.516 16.688 1 92.75 238 VAL A O 1
ATOM 1762 N N . GLY A 1 239 ? -3.035 10.391 17.156 1 95.56 239 GLY A N 1
ATOM 1763 C CA . GLY A 1 239 ? -4.473 10.32 16.969 1 95.56 239 GLY A CA 1
ATOM 1764 C C . GLY A 1 239 ? -5.027 8.922 17.172 1 95.56 239 GLY A C 1
ATOM 1765 O O . GLY A 1 239 ? -4.363 8.062 17.75 1 95.56 239 GLY A O 1
ATOM 1766 N N . ILE A 1 240 ? -6.301 8.766 16.766 1 97.31 240 ILE A N 1
ATOM 1767 C CA . ILE A 1 240 ? -6.941 7.457 16.812 1 97.31 240 ILE A CA 1
ATOM 1768 C C . ILE A 1 240 ? -7.23 6.961 15.406 1 97.31 240 ILE A C 1
ATOM 1770 O O . ILE A 1 240 ? -7.09 7.711 14.438 1 97.31 240 ILE A O 1
ATOM 1774 N N . ALA A 1 241 ? -7.543 5.676 15.305 1 97.81 241 ALA A N 1
ATOM 1775 C CA . ALA A 1 241 ? -7.828 5.105 13.992 1 97.81 241 ALA A CA 1
ATOM 1776 C C . ALA A 1 241 ? -9.023 4.156 14.047 1 97.81 241 ALA A C 1
ATOM 1778 O O . ALA A 1 241 ? -9.406 3.699 15.133 1 97.81 241 ALA A O 1
ATOM 1779 N N . VAL A 1 242 ? -9.672 4 12.961 1 96.75 242 VAL A N 1
ATOM 1780 C CA . VAL A 1 242 ? -10.664 2.947 12.758 1 96.75 242 VAL A CA 1
ATOM 1781 C C . VAL A 1 242 ? -10.125 1.918 11.766 1 96.75 242 VAL A C 1
ATOM 1783 O O . VAL A 1 242 ? -9.727 2.27 10.656 1 96.75 242 VAL A O 1
ATOM 1786 N N . LEU A 1 243 ? -10.078 0.687 12.172 1 95.12 243 LEU A N 1
ATOM 1787 C CA . LEU A 1 243 ? -9.523 -0.394 11.367 1 95.12 243 LEU A CA 1
ATOM 1788 C C . LEU A 1 243 ? -10.352 -1.666 11.516 1 95.12 243 LEU A C 1
ATOM 1790 O O . LEU A 1 243 ? -11.148 -1.789 12.453 1 95.12 243 LEU A O 1
ATOM 1794 N N . PRO A 1 244 ? -10.172 -2.596 10.555 1 91 244 PRO A N 1
ATOM 1795 C CA . PRO A 1 244 ? -10.719 -3.932 10.789 1 91 244 PRO A CA 1
ATOM 1796 C C . PRO A 1 244 ? -10.164 -4.582 12.055 1 91 244 PRO A C 1
ATOM 1798 O O . PRO A 1 244 ? -8.969 -4.457 12.344 1 91 244 PRO A O 1
ATOM 1801 N N . GLU A 1 245 ? -11.016 -5.277 12.758 1 92.5 245 GLU A N 1
ATOM 1802 C CA . GLU A 1 245 ? -10.672 -5.848 14.055 1 92.5 245 GLU A CA 1
ATOM 1803 C C . GLU A 1 245 ? -9.492 -6.805 13.945 1 92.5 245 GLU A C 1
ATOM 1805 O O . GLU A 1 245 ? -8.586 -6.789 14.781 1 92.5 245 GLU A O 1
ATOM 1810 N N . VAL A 1 246 ? -9.516 -7.598 12.945 1 84.75 246 VAL A N 1
ATOM 1811 C CA . VAL A 1 246 ? -8.477 -8.609 12.789 1 84.75 246 VAL A CA 1
ATOM 1812 C C . VAL A 1 246 ? -7.117 -7.938 12.641 1 84.75 246 VAL A C 1
ATOM 1814 O O . VAL A 1 246 ? -6.117 -8.43 13.172 1 84.75 246 VAL A O 1
ATOM 1817 N N . VAL A 1 247 ? -7.102 -6.875 11.992 1 87.12 247 VAL A N 1
ATOM 1818 C CA . VAL A 1 247 ? -5.871 -6.121 11.773 1 87.12 247 VAL A CA 1
ATOM 1819 C C . VAL A 1 247 ? -5.457 -5.426 13.07 1 87.12 247 VAL A C 1
ATOM 1821 O O . VAL A 1 247 ? -4.285 -5.473 13.453 1 87.12 247 VAL A O 1
ATOM 1824 N N . ALA A 1 248 ? -6.383 -4.809 13.688 1 93.19 248 ALA A N 1
ATOM 1825 C CA . ALA A 1 248 ? -6.125 -4.074 14.922 1 93.19 248 ALA A CA 1
ATOM 1826 C C . ALA A 1 248 ? -5.598 -5.004 16.016 1 93.19 248 ALA A C 1
ATOM 1828 O O . ALA A 1 248 ? -4.664 -4.656 16.734 1 93.19 248 ALA A O 1
ATOM 1829 N N . ARG A 1 249 ? -6.164 -6.172 16.141 1 90.44 249 ARG A N 1
ATOM 1830 C CA . ARG A 1 249 ? -5.773 -7.121 17.172 1 90.44 249 ARG A CA 1
ATOM 1831 C C . ARG A 1 249 ? -4.355 -7.637 16.938 1 90.44 249 ARG A C 1
ATOM 1833 O O . ARG A 1 249 ? -3.604 -7.863 17.891 1 90.44 249 ARG A O 1
ATOM 1840 N N . ARG A 1 250 ? -4.098 -7.824 15.742 1 84.06 250 ARG A N 1
ATOM 1841 C CA . ARG A 1 250 ? -2.727 -8.219 15.422 1 84.06 250 ARG A CA 1
ATOM 1842 C C . ARG A 1 250 ? -1.733 -7.148 15.875 1 84.06 250 ARG A C 1
ATOM 1844 O O . ARG A 1 250 ? -0.708 -7.465 16.484 1 84.06 250 ARG A O 1
ATOM 1851 N N . CYS A 1 251 ? -2 -5.922 15.508 1 88.88 251 CYS A N 1
ATOM 1852 C CA . CYS A 1 251 ? -1.119 -4.82 15.875 1 88.88 251 CYS A CA 1
ATOM 1853 C C . CYS A 1 251 ? -1.017 -4.695 17.391 1 88.88 251 CYS A C 1
ATOM 1855 O O . CYS A 1 251 ? 0.042 -4.352 17.922 1 88.88 251 CYS A O 1
ATOM 1857 N N . GLN A 1 252 ? -2.066 -5.02 18.047 1 91.56 252 GLN A N 1
ATOM 1858 C CA . GLN A 1 252 ? -2.141 -4.898 19.5 1 91.56 252 GLN A CA 1
ATOM 1859 C C . GLN A 1 252 ? -1.185 -5.875 20.172 1 91.56 252 GLN A C 1
ATOM 1861 O O . GLN A 1 252 ? -0.811 -5.68 21.344 1 91.56 252 GLN A O 1
ATOM 1866 N N . ARG A 1 253 ? -0.843 -6.902 19.547 1 86.38 253 ARG A N 1
ATOM 1867 C CA . ARG A 1 253 ? 0.031 -7.918 20.125 1 86.38 253 ARG A CA 1
ATOM 1868 C C . ARG A 1 253 ? 1.405 -7.344 20.438 1 86.38 253 ARG A C 1
ATOM 1870 O O . ARG A 1 253 ? 2.061 -7.777 21.391 1 86.38 253 ARG A O 1
ATOM 1877 N N . ASP A 1 254 ? 1.804 -6.324 19.703 1 83.25 254 ASP A N 1
ATOM 1878 C CA . ASP A 1 254 ? 3.168 -5.836 19.875 1 83.25 254 ASP A CA 1
ATOM 1879 C C . ASP A 1 254 ? 3.184 -4.336 20.156 1 83.25 254 ASP A C 1
ATOM 1881 O O . ASP A 1 254 ? 4.246 -3.713 20.188 1 83.25 254 ASP A O 1
ATOM 1885 N N . MET A 1 255 ? 2.055 -3.762 20.312 1 90.25 255 MET A N 1
ATOM 1886 C CA . MET A 1 255 ? 1.965 -2.324 20.547 1 90.25 255 MET A CA 1
ATOM 1887 C C . MET A 1 255 ? 1.015 -2.025 21.703 1 90.25 255 MET A C 1
ATOM 1889 O O . MET A 1 255 ? 0.088 -2.793 21.969 1 90.25 255 MET A O 1
ATOM 1893 N N . ALA A 1 256 ? 1.292 -0.953 22.391 1 93.81 256 ALA A N 1
ATOM 1894 C CA . ALA A 1 256 ? 0.432 -0.521 23.484 1 93.81 256 ALA A CA 1
ATOM 1895 C C . ALA A 1 256 ? -0.813 0.189 22.969 1 93.81 256 ALA A C 1
ATOM 1897 O O . ALA A 1 256 ? -0.892 1.42 23 1 93.81 256 ALA A O 1
ATOM 1898 N N . LEU A 1 257 ? -1.735 -0.642 22.547 1 96.69 257 LEU A N 1
ATOM 1899 C CA . LEU A 1 257 ? -2.953 -0.127 21.922 1 96.69 257 LEU A CA 1
ATOM 1900 C C . LEU A 1 257 ? -4.191 -0.658 22.641 1 96.69 257 LEU A C 1
ATOM 1902 O O . LEU A 1 257 ? -4.172 -1.763 23.188 1 96.69 257 LEU A O 1
ATOM 1906 N N . ALA A 1 258 ? -5.195 0.15 22.734 1 97.62 258 ALA A N 1
ATOM 1907 C CA . ALA A 1 258 ? -6.543 -0.288 23.094 1 97.62 258 ALA A CA 1
ATOM 1908 C C . ALA A 1 258 ? -7.414 -0.458 21.844 1 97.62 258 ALA A C 1
ATOM 1910 O O . ALA A 1 258 ? -7.422 0.403 20.969 1 97.62 258 ALA A O 1
ATOM 1911 N N . VAL A 1 259 ? -8.062 -1.537 21.75 1 97.25 259 VAL A N 1
ATOM 1912 C CA . VAL A 1 259 ? -8.93 -1.859 20.625 1 97.25 259 VAL A CA 1
ATOM 1913 C C . VAL A 1 259 ? -10.367 -2.004 21.109 1 97.25 259 VAL A C 1
ATOM 1915 O O . VAL A 1 259 ? -10.68 -2.893 21.906 1 97.25 259 VAL A O 1
ATOM 1918 N N . THR A 1 260 ? -11.25 -1.132 20.641 1 97.62 260 THR A N 1
ATOM 1919 C CA . THR A 1 260 ? -12.633 -1.098 21.094 1 97.62 260 THR A CA 1
ATOM 1920 C C . THR A 1 260 ? -13.594 -1.194 19.922 1 97.62 260 THR A C 1
ATOM 1922 O O . THR A 1 260 ? -13.516 -0.405 18.984 1 97.62 260 THR A O 1
ATOM 1925 N N . PRO A 1 261 ? -14.578 -2.109 19.953 1 96.88 261 PRO A N 1
ATOM 1926 C CA . PRO A 1 261 ? -15.523 -2.262 18.844 1 96.88 261 PRO A CA 1
ATOM 1927 C C . PRO A 1 261 ? -16.406 -1.035 18.641 1 96.88 261 PRO A C 1
ATOM 1929 O O . PRO A 1 261 ? -16.812 -0.395 19.625 1 96.88 261 PRO A O 1
ATOM 1932 N N . LEU A 1 262 ? -16.641 -0.683 17.375 1 97.19 262 LEU A N 1
ATOM 1933 C CA . LEU A 1 262 ? -17.688 0.285 17.062 1 97.19 262 LEU A CA 1
ATOM 1934 C C . LEU A 1 262 ? -19.062 -0.35 17.188 1 97.19 262 LEU A C 1
ATOM 1936 O O . LEU A 1 262 ? -19.312 -1.418 16.625 1 97.19 262 LEU A O 1
ATOM 1940 N N . ALA A 1 263 ? -19.922 0.27 17.875 1 96.38 263 ALA A N 1
ATOM 1941 C CA . ALA A 1 263 ? -21.25 -0.256 18.141 1 96.38 263 ALA A CA 1
ATOM 1942 C C . ALA A 1 263 ? -22.188 0.012 16.969 1 96.38 263 ALA A C 1
ATOM 1944 O O . ALA A 1 263 ? -23.266 -0.584 16.875 1 96.38 263 ALA A O 1
ATOM 1945 N N . ASP A 1 264 ? -21.828 0.818 16.062 1 96.62 264 ASP A N 1
ATOM 1946 C CA . ASP A 1 264 ? -22.672 1.182 14.922 1 96.62 264 ASP A CA 1
ATOM 1947 C C . ASP A 1 264 ? -22.969 -0.036 14.047 1 96.62 264 ASP A C 1
ATOM 1949 O O . ASP A 1 264 ? -22.078 -0.821 13.734 1 96.62 264 ASP A O 1
ATOM 1953 N N . PRO A 1 265 ? -24.219 -0.192 13.625 1 92.5 265 PRO A N 1
ATOM 1954 C CA . PRO A 1 265 ? -24.578 -1.355 12.812 1 92.5 265 PRO A CA 1
ATOM 1955 C C . PRO A 1 265 ? -23.75 -1.454 11.523 1 92.5 265 PRO A C 1
ATOM 1957 O O . PRO A 1 265 ? -23.422 -2.557 11.086 1 92.5 265 PRO A O 1
ATOM 1960 N N . TRP A 1 266 ? -23.406 -0.331 10.984 1 90.81 266 TRP A N 1
ATOM 1961 C CA . TRP A 1 266 ? -22.672 -0.316 9.719 1 90.81 266 TRP A CA 1
ATOM 1962 C C . TRP A 1 266 ? -21.234 -0.755 9.906 1 90.81 266 TRP A C 1
ATOM 1964 O O . TRP A 1 266 ? -20.5 -0.968 8.93 1 90.81 266 TRP A O 1
ATOM 1974 N N . ALA A 1 267 ? -20.812 -0.886 11.188 1 93.88 267 ALA A N 1
ATOM 1975 C CA . ALA A 1 267 ? -19.438 -1.253 11.492 1 93.88 267 ALA A CA 1
ATOM 1976 C C . ALA A 1 267 ? -19.203 -2.742 11.258 1 93.88 267 ALA A C 1
ATOM 1978 O O . ALA A 1 267 ? -18.047 -3.195 11.219 1 93.88 267 ALA A O 1
ATOM 1979 N N . LEU A 1 268 ? -20.188 -3.479 11.203 1 90.19 268 LEU A N 1
ATOM 1980 C CA . LEU A 1 268 ? -20.094 -4.879 10.805 1 90.19 268 LEU A CA 1
ATOM 1981 C C . LEU A 1 268 ? -20.266 -5.023 9.289 1 90.19 268 LEU A C 1
ATOM 1983 O O . LEU A 1 268 ? -21.359 -4.805 8.758 1 90.19 268 LEU A O 1
ATOM 1987 N N . ARG A 1 269 ? -19.156 -5.344 8.711 1 85.19 269 ARG A N 1
ATOM 1988 C CA . ARG A 1 269 ? -19.141 -5.422 7.254 1 85.19 269 ARG A CA 1
ATOM 1989 C C . ARG A 1 269 ? -18.953 -6.859 6.781 1 85.19 269 ARG A C 1
ATOM 1991 O O . ARG A 1 269 ? -18.359 -7.676 7.484 1 85.19 269 ARG A O 1
ATOM 1998 N N . ARG A 1 270 ? -19.547 -7.102 5.652 1 86.75 270 ARG A N 1
ATOM 1999 C CA . ARG A 1 270 ? -19.406 -8.414 5.027 1 86.75 270 ARG A CA 1
ATOM 2000 C C . ARG A 1 270 ? -18.516 -8.328 3.795 1 86.75 270 ARG A C 1
ATOM 2002 O O . ARG A 1 270 ? -18.781 -7.551 2.877 1 86.75 270 ARG A O 1
ATOM 2009 N N . LEU A 1 271 ? -17.406 -9.078 3.846 1 89.94 271 LEU A N 1
ATOM 2010 C CA . LEU A 1 271 ? -16.547 -9.188 2.676 1 89.94 271 LEU A CA 1
ATOM 2011 C C . LEU A 1 271 ? -17.047 -10.273 1.729 1 89.94 271 LEU A C 1
ATOM 2013 O O . LEU A 1 271 ? -17.484 -11.336 2.174 1 89.94 271 LEU A O 1
ATOM 2017 N N . VAL A 1 272 ? -17 -9.922 0.5 1 92.38 272 VAL A N 1
ATOM 2018 C CA . VAL A 1 272 ? -17.453 -10.875 -0.502 1 92.38 272 VAL A CA 1
ATOM 2019 C C . VAL A 1 272 ? -16.359 -11.125 -1.528 1 92.38 272 VAL A C 1
ATOM 2021 O O . VAL A 1 272 ? -15.555 -10.227 -1.814 1 92.38 272 VAL A O 1
ATOM 2024 N N . LEU A 1 273 ? -16.266 -12.336 -1.946 1 94.94 273 LEU A N 1
ATOM 2025 C CA . LEU A 1 273 ? -15.422 -12.727 -3.064 1 94.94 273 LEU A CA 1
ATOM 2026 C C . LEU A 1 273 ? -16.188 -12.688 -4.379 1 94.94 273 LEU A C 1
ATOM 2028 O O . LEU A 1 273 ? -17.25 -13.305 -4.5 1 94.94 273 LEU A O 1
ATOM 2032 N N . CYS A 1 274 ? -15.719 -11.898 -5.355 1 95.56 274 CYS A N 1
ATOM 2033 C CA . CYS A 1 274 ? -16.438 -11.719 -6.613 1 95.56 274 CYS A CA 1
ATOM 2034 C C . CYS A 1 274 ? -15.641 -12.297 -7.781 1 95.56 274 CYS A C 1
ATOM 2036 O O . CYS A 1 274 ? -14.414 -12.195 -7.812 1 95.56 274 CYS A O 1
ATOM 2038 N N . VAL A 1 275 ? -16.359 -12.914 -8.656 1 94.75 275 VAL A N 1
ATOM 2039 C CA . VAL A 1 275 ? -15.844 -13.375 -9.945 1 94.75 275 VAL A CA 1
ATOM 2040 C C . VAL A 1 275 ? -16.859 -13.086 -11.039 1 94.75 275 VAL A C 1
ATOM 2042 O O . VAL A 1 275 ? -18.031 -12.797 -10.758 1 94.75 275 VAL A O 1
ATOM 2045 N N . ARG A 1 276 ? -16.359 -12.984 -12.281 1 90.69 276 ARG A N 1
ATOM 2046 C CA . ARG A 1 276 ? -17.328 -12.875 -13.367 1 90.69 276 ARG A CA 1
ATOM 2047 C C . ARG A 1 276 ? -18.219 -14.109 -13.438 1 90.69 276 ARG A C 1
ATOM 2049 O O . ARG A 1 276 ? -19.438 -14.008 -13.336 1 90.69 276 ARG A O 1
ATOM 2056 N N . ARG A 1 277 ? -17.625 -15.242 -13.742 1 89.94 277 ARG A N 1
ATOM 2057 C CA . ARG A 1 277 ? -18.234 -16.562 -13.727 1 89.94 277 ARG A CA 1
ATOM 2058 C C . ARG A 1 277 ? -17.25 -17.625 -13.258 1 89.94 277 ARG A C 1
ATOM 2060 O O . ARG A 1 277 ? -16.219 -17.828 -13.898 1 89.94 277 ARG A O 1
ATOM 2067 N N . LEU A 1 278 ? -17.656 -18.266 -12.172 1 92.19 278 LEU A N 1
ATOM 2068 C CA . LEU A 1 278 ? -16.75 -19.234 -11.562 1 92.19 278 LEU A CA 1
ATOM 2069 C C . LEU A 1 278 ? -16.422 -20.375 -12.531 1 92.19 278 LEU A C 1
ATOM 2071 O O . LEU A 1 278 ? -15.266 -20.766 -12.68 1 92.19 278 LEU A O 1
ATOM 2075 N N . ASP A 1 279 ? -17.391 -20.828 -13.273 1 86.88 279 ASP A N 1
ATOM 2076 C CA . ASP A 1 279 ? -17.234 -21.984 -14.148 1 86.88 279 ASP A CA 1
ATOM 2077 C C . ASP A 1 279 ? -16.469 -21.625 -15.414 1 86.88 279 ASP A C 1
ATOM 2079 O O . ASP A 1 279 ? -16.016 -22.516 -16.141 1 86.88 279 ASP A O 1
ATOM 2083 N N . ALA A 1 280 ? -16.281 -20.375 -15.672 1 88.25 280 ALA A N 1
ATOM 2084 C CA . ALA A 1 280 ? -15.57 -19.922 -16.875 1 88.25 280 ALA A CA 1
ATOM 2085 C C . ALA A 1 280 ? -14.102 -19.641 -16.578 1 88.25 280 ALA A C 1
ATOM 2087 O O . ALA A 1 280 ? -13.305 -19.422 -17.484 1 88.25 280 ALA A O 1
ATOM 2088 N N . LEU A 1 281 ? -13.727 -19.766 -15.297 1 87.69 281 LEU A N 1
ATOM 2089 C CA . LEU A 1 281 ? -12.344 -19.516 -14.922 1 87.69 281 LEU A CA 1
ATOM 2090 C C . LEU A 1 281 ? -11.445 -20.656 -15.367 1 87.69 281 LEU A C 1
ATOM 2092 O O . LEU A 1 281 ? -11.875 -21.812 -15.422 1 87.69 281 LEU A O 1
ATOM 2096 N N . PRO A 1 282 ? -10.195 -20.234 -15.766 1 81.94 282 PRO A N 1
ATOM 2097 C CA . PRO A 1 282 ? -9.234 -21.328 -15.922 1 81.94 282 PRO A CA 1
ATOM 2098 C C . PRO A 1 282 ? -9.148 -22.219 -14.68 1 81.94 282 PRO A C 1
ATOM 2100 O O . PRO A 1 282 ? -9.344 -21.734 -13.562 1 81.94 282 PRO A O 1
ATOM 2103 N N . VAL A 1 283 ? -8.82 -23.453 -14.867 1 83.19 283 VAL A N 1
ATOM 2104 C CA . VAL A 1 283 ? -8.898 -24.484 -13.828 1 83.19 283 VAL A CA 1
ATOM 2105 C C . VAL A 1 283 ? -8.078 -24.047 -12.617 1 83.19 283 VAL A C 1
ATOM 2107 O O . VAL A 1 283 ? -8.516 -24.203 -11.469 1 83.19 283 VAL A O 1
ATOM 2110 N N . HIS A 1 284 ? -6.836 -23.547 -12.82 1 86.62 284 HIS A N 1
ATOM 2111 C CA . HIS A 1 284 ? -5.973 -23.141 -11.711 1 86.62 284 HIS A CA 1
ATOM 2112 C C . HIS A 1 284 ? -6.605 -22.016 -10.906 1 86.62 284 HIS A C 1
ATOM 2114 O O . HIS A 1 284 ? -6.578 -22.047 -9.672 1 86.62 284 HIS A O 1
ATOM 2120 N N . ALA A 1 285 ? -7.223 -21.047 -11.531 1 90.69 285 ALA A N 1
ATOM 2121 C CA . ALA A 1 285 ? -7.895 -19.922 -10.867 1 90.69 285 ALA A CA 1
ATOM 2122 C C . ALA A 1 285 ? -9.164 -20.406 -10.164 1 90.69 285 ALA A C 1
ATOM 2124 O O . ALA A 1 285 ? -9.461 -19.969 -9.047 1 90.69 285 ALA A O 1
ATOM 2125 N N . ARG A 1 286 ? -9.859 -21.281 -10.805 1 91.06 286 ARG A N 1
ATOM 2126 C CA . ARG A 1 286 ? -11.086 -21.812 -10.227 1 91.06 286 ARG A CA 1
ATOM 2127 C C . ARG A 1 286 ? -10.805 -22.578 -8.93 1 91.06 286 ARG A C 1
ATOM 2129 O O . ARG A 1 286 ? -11.516 -22.406 -7.941 1 91.06 286 ARG A O 1
ATOM 2136 N N . ARG A 1 287 ? -9.781 -23.359 -8.953 1 90.81 287 ARG A N 1
ATOM 2137 C CA . ARG A 1 287 ? -9.422 -24.125 -7.762 1 90.81 287 ARG A CA 1
ATOM 2138 C C . ARG A 1 287 ? -9.039 -23.203 -6.605 1 90.81 287 ARG A C 1
ATOM 2140 O O . ARG A 1 287 ? -9.375 -23.484 -5.453 1 90.81 287 ARG A O 1
ATOM 2147 N N . LEU A 1 288 ? -8.305 -22.188 -6.945 1 93.19 288 LEU A N 1
ATOM 2148 C CA . LEU A 1 288 ? -7.934 -21.219 -5.918 1 93.19 288 LEU A CA 1
ATOM 2149 C C . LEU A 1 288 ? -9.172 -20.547 -5.328 1 93.19 288 LEU A C 1
ATOM 2151 O O . LEU A 1 288 ? -9.305 -20.438 -4.109 1 93.19 288 LEU A O 1
ATOM 2155 N N . VAL A 1 289 ? -10.078 -20.141 -6.18 1 94.31 289 VAL A N 1
ATOM 2156 C CA . VAL A 1 289 ? -11.289 -19.453 -5.75 1 94.31 289 VAL A CA 1
ATOM 2157 C C . VAL A 1 289 ? -12.156 -20.406 -4.918 1 94.31 289 VAL A C 1
ATOM 2159 O O . VAL A 1 289 ? -12.703 -20 -3.891 1 94.31 289 VAL A O 1
ATOM 2162 N N . GLU A 1 290 ? -12.25 -21.641 -5.316 1 93.38 290 GLU A N 1
ATOM 2163 C CA . GLU A 1 290 ? -13.008 -22.641 -4.566 1 93.38 290 GLU A CA 1
ATOM 2164 C C . GLU A 1 290 ? -12.414 -22.844 -3.174 1 93.38 290 GLU A C 1
ATOM 2166 O O . GLU A 1 290 ? -13.148 -23 -2.199 1 93.38 290 GLU A O 1
ATOM 2171 N N . HIS A 1 291 ? -11.133 -22.828 -3.121 1 93.38 291 HIS A N 1
ATOM 2172 C CA . HIS A 1 291 ? -10.461 -22.938 -1.83 1 93.38 291 HIS A CA 1
ATOM 2173 C C . HIS A 1 291 ? -10.836 -21.781 -0.917 1 93.38 291 HIS A C 1
ATOM 2175 O O . HIS A 1 291 ? -11.094 -21.969 0.273 1 93.38 291 HIS A O 1
ATOM 2181 N N . LEU A 1 292 ? -10.844 -20.547 -1.456 1 93.25 292 LEU A N 1
ATOM 2182 C CA . LEU A 1 292 ? -11.156 -19.344 -0.678 1 93.25 292 LEU A CA 1
ATOM 2183 C C . LEU A 1 292 ? -12.617 -19.359 -0.22 1 93.25 292 LEU A C 1
ATOM 2185 O O . LEU A 1 292 ? -12.922 -18.938 0.893 1 93.25 292 LEU A O 1
ATOM 2189 N N . ILE A 1 293 ? -13.461 -19.875 -1.084 1 91.81 293 ILE A N 1
ATOM 2190 C CA . ILE A 1 293 ? -14.883 -19.953 -0.774 1 91.81 293 ILE A CA 1
ATOM 2191 C C . ILE A 1 293 ? -15.125 -20.984 0.319 1 91.81 293 ILE A C 1
ATOM 2193 O O . ILE A 1 293 ? -15.961 -20.781 1.206 1 91.81 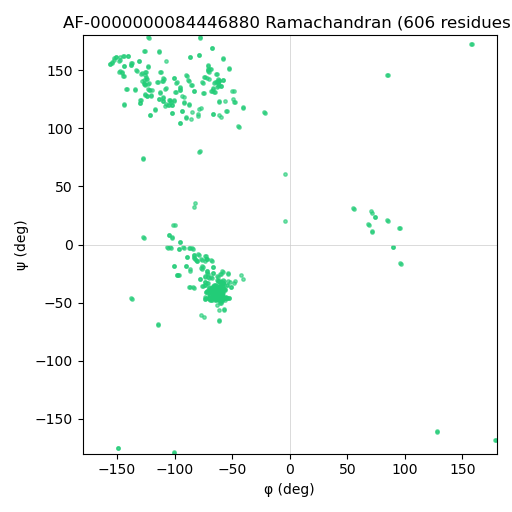293 ILE A O 1
ATOM 2197 N N . ALA A 1 294 ? -14.406 -22.047 0.305 1 87.06 294 ALA A N 1
ATOM 2198 C CA . ALA A 1 294 ? -14.594 -23.156 1.23 1 87.06 294 ALA A CA 1
ATOM 2199 C C . ALA A 1 294 ? -14.164 -22.781 2.643 1 87.06 294 ALA A C 1
ATOM 2201 O O . ALA A 1 294 ? -14.625 -23.359 3.623 1 87.06 294 ALA A O 1
ATOM 2202 N N . GLY A 1 295 ? -13.211 -21.844 2.723 1 80.69 295 GLY A N 1
ATOM 2203 C CA . GLY A 1 295 ? -12.75 -21.453 4.043 1 80.69 295 GLY A CA 1
ATOM 2204 C C . GLY A 1 295 ? -13.844 -20.844 4.895 1 80.69 295 GLY A C 1
ATOM 2205 O O . GLY A 1 295 ? -14.797 -20.25 4.367 1 80.69 295 GLY A O 1
ATOM 2206 N N . ASP A 1 296 ? -13.977 -21.125 6.18 1 61.59 296 ASP A N 1
ATOM 2207 C CA . ASP A 1 296 ? -15.016 -20.688 7.113 1 61.59 296 ASP A CA 1
ATOM 2208 C C . ASP A 1 296 ? -15.023 -19.172 7.246 1 61.59 296 ASP A C 1
ATOM 2210 O O . ASP A 1 296 ? -14.023 -18.562 7.645 1 61.59 296 ASP A O 1
ATOM 2214 N N . PRO A 1 297 ? -16.094 -18.562 6.742 1 57.59 297 PRO A N 1
ATOM 2215 C CA . PRO A 1 297 ? -16.25 -17.109 6.859 1 57.59 297 PRO A CA 1
ATOM 2216 C C . PRO A 1 297 ? -16.125 -16.609 8.297 1 57.59 297 PRO A C 1
ATOM 2218 O O . PRO A 1 297 ? -15.805 -15.445 8.531 1 57.59 297 PRO A O 1
ATOM 2221 N N . GLY A 1 298 ? -16.531 -17.422 9.289 1 55.22 298 GLY A N 1
ATOM 2222 C CA . GLY A 1 298 ? -16.562 -17.062 10.703 1 55.22 298 GLY A CA 1
ATOM 2223 C C . GLY A 1 298 ? -15.234 -17.312 11.406 1 55.22 298 GLY A C 1
ATOM 2224 O O . GLY A 1 298 ? -15.062 -16.938 12.562 1 55.22 298 GLY A O 1
ATOM 2225 N N . GLU A 1 299 ? -14.336 -18.188 10.938 1 51.53 299 GLU A N 1
ATOM 2226 C CA . GLU A 1 299 ? -13.195 -18.656 11.711 1 51.53 299 GLU A CA 1
ATOM 2227 C C . GLU A 1 299 ? -12.062 -17.625 11.703 1 51.53 299 GLU A C 1
ATOM 2229 O O . GLU A 1 299 ? -11.648 -17.156 10.641 1 51.53 299 GLU A O 1
ATOM 2234 N N . PRO A 1 300 ? -11.898 -17.109 12.891 1 50.69 300 PRO A N 1
ATOM 2235 C CA . PRO A 1 300 ? -10.672 -16.312 12.992 1 50.69 300 PRO A CA 1
ATOM 2236 C C . PRO A 1 300 ? -9.438 -17.062 12.477 1 50.69 300 PRO A C 1
ATOM 2238 O O . PRO A 1 300 ? -9.398 -18.281 12.492 1 50.69 300 PRO A O 1
ATOM 2241 N N . PRO A 1 301 ? -8.633 -16.469 11.656 1 47.38 301 PRO A N 1
ATOM 2242 C CA . PRO A 1 301 ? -7.473 -17.203 11.141 1 47.38 301 PRO A CA 1
ATOM 2243 C C . PRO A 1 301 ? -6.793 -18.062 12.203 1 47.38 301 PRO A C 1
ATOM 2245 O O . PRO A 1 301 ? -6.801 -17.703 13.383 1 47.38 301 PRO A O 1
ATOM 2248 N N . ALA A 1 302 ? -6.727 -19.406 12.047 1 36.84 302 ALA A N 1
ATOM 2249 C CA . ALA A 1 302 ? -6.035 -20.25 13.016 1 36.84 302 ALA A CA 1
ATOM 2250 C C . ALA A 1 302 ? -4.652 -19.703 13.344 1 36.84 302 ALA A C 1
ATOM 2252 O O . ALA A 1 302 ? -3.959 -19.188 12.461 1 36.84 302 ALA A O 1
ATOM 2253 N N . PRO A 1 303 ? -4.395 -19.438 14.664 1 37.22 303 PRO A N 1
ATOM 2254 C CA . PRO A 1 303 ? -2.998 -19.188 15.023 1 37.22 303 PRO A CA 1
ATOM 2255 C C . PRO A 1 303 ? -2.035 -20.172 14.391 1 37.22 303 PRO A C 1
ATOM 2257 O O . PRO A 1 303 ? -2.424 -21.312 14.086 1 37.22 303 PRO A O 1
ATOM 2260 N N . GLY A 1 304 ? -1.332 -19.781 13.328 1 31.59 304 GLY A N 1
ATOM 2261 C CA . GLY A 1 304 ? -0.435 -20.812 12.836 1 31.59 304 GLY A CA 1
ATOM 2262 C C . GLY A 1 304 ? -0.079 -21.844 13.891 1 31.59 304 GLY A C 1
ATOM 2263 O O . GLY A 1 304 ? 0.295 -21.484 15.008 1 31.59 304 GLY A O 1
ATOM 2264 N N . ALA A 1 305 ? -0.479 -23.203 13.789 1 25.97 305 ALA A N 1
ATOM 2265 C CA . ALA A 1 305 ? 0.074 -24.312 14.562 1 25.97 305 ALA A CA 1
ATOM 2266 C C . ALA A 1 305 ? 1.573 -24.453 14.32 1 25.97 305 ALA A C 1
ATOM 2268 O O . ALA A 1 305 ? 2.057 -24.188 13.219 1 25.97 305 ALA A O 1
ATOM 2269 N N . MET B 1 1 ? -12.359 30.156 -19.062 1 33.75 1 MET B N 1
ATOM 2270 C CA . MET B 1 1 ? -13.266 29.453 -18.172 1 33.75 1 MET B CA 1
ATOM 2271 C C . MET B 1 1 ? -12.492 28.609 -17.156 1 33.75 1 MET B C 1
ATOM 2273 O O . MET B 1 1 ? -11.555 27.891 -17.516 1 33.75 1 MET B O 1
ATOM 2277 N N . HIS B 1 2 ? -12.383 29.078 -15.945 1 50.97 2 HIS B N 1
ATOM 2278 C CA . HIS B 1 2 ? -11.602 28.719 -14.766 1 50.97 2 HIS B CA 1
ATOM 2279 C C . HIS B 1 2 ? -12.203 27.531 -14.047 1 50.97 2 HIS B C 1
ATOM 2281 O O . HIS B 1 2 ? -13.422 27.375 -14 1 50.97 2 HIS B O 1
ATOM 2287 N N . PHE B 1 3 ? -11.484 26.484 -13.992 1 62.81 3 PHE B N 1
ATOM 2288 C CA . PHE B 1 3 ? -11.891 25.375 -13.141 1 62.81 3 PHE B CA 1
ATOM 2289 C C . PHE B 1 3 ? -12.109 25.844 -11.711 1 62.81 3 PHE B C 1
ATOM 2291 O O . PHE B 1 3 ? -11.266 26.547 -11.148 1 62.81 3 PHE B O 1
ATOM 2298 N N . ASP B 1 4 ? -13.398 25.75 -11.289 1 61.97 4 ASP B N 1
ATOM 2299 C CA . ASP B 1 4 ? -13.547 26.031 -9.867 1 61.97 4 ASP B CA 1
ATOM 2300 C C . ASP B 1 4 ? -13.672 24.734 -9.055 1 61.97 4 ASP B C 1
ATOM 2302 O O . ASP B 1 4 ? -13.555 23.641 -9.609 1 61.97 4 ASP B O 1
ATOM 2306 N N . LEU B 1 5 ? -13.828 24.938 -7.766 1 69.19 5 LEU B N 1
ATOM 2307 C CA . LEU B 1 5 ? -13.844 23.797 -6.852 1 69.19 5 LEU B CA 1
ATOM 2308 C C . LEU B 1 5 ? -15.023 22.875 -7.145 1 69.19 5 LEU B C 1
ATOM 2310 O O . LEU B 1 5 ? -14.914 21.656 -6.992 1 69.19 5 LEU B O 1
ATOM 2314 N N . THR B 1 6 ? -16.094 23.547 -7.527 1 71.94 6 THR B N 1
ATOM 2315 C CA . THR B 1 6 ? -17.281 22.781 -7.871 1 71.94 6 THR B CA 1
ATOM 2316 C C . THR B 1 6 ? -17.016 21.875 -9.07 1 71.94 6 THR B C 1
ATOM 2318 O O . THR B 1 6 ? -17.438 20.719 -9.094 1 71.94 6 THR B O 1
ATOM 2321 N N . ASP B 1 7 ? -16.234 22.406 -9.984 1 78.94 7 ASP B N 1
ATOM 2322 C CA . ASP B 1 7 ? -15.875 21.609 -11.164 1 78.94 7 ASP B CA 1
ATOM 2323 C C . ASP B 1 7 ? -15.039 20.391 -10.773 1 78.94 7 ASP B C 1
ATOM 2325 O O . ASP B 1 7 ? -15.289 19.281 -11.258 1 78.94 7 ASP B O 1
ATOM 2329 N N . LEU B 1 8 ? -14.133 20.734 -9.922 1 78.31 8 LEU B N 1
ATOM 2330 C CA . LEU B 1 8 ? -13.203 19.672 -9.523 1 78.31 8 LEU B CA 1
ATOM 2331 C C . LEU B 1 8 ? -13.922 18.594 -8.719 1 78.31 8 LEU B C 1
ATOM 2333 O O . LEU B 1 8 ? -13.672 17.406 -8.922 1 78.31 8 LEU B O 1
ATOM 2337 N N . ARG B 1 9 ? -14.805 18.984 -7.855 1 77.62 9 ARG B N 1
ATOM 2338 C CA . ARG B 1 9 ? -15.602 18.047 -7.066 1 77.62 9 ARG B CA 1
ATOM 2339 C C . ARG B 1 9 ? -16.5 17.188 -7.969 1 77.62 9 ARG B C 1
ATOM 2341 O O . ARG B 1 9 ? -16.594 15.977 -7.777 1 77.62 9 ARG B O 1
ATOM 2348 N N . LEU B 1 10 ? -17.109 17.891 -8.898 1 83.06 10 LEU B N 1
ATOM 2349 C CA . LEU B 1 10 ? -17.984 17.203 -9.836 1 83.06 10 LEU B CA 1
ATOM 2350 C C . LEU B 1 10 ? -17.219 16.172 -10.641 1 83.06 10 LEU B C 1
ATOM 2352 O O . LEU B 1 10 ? -17.641 15.016 -10.742 1 83.06 10 LEU B O 1
ATOM 2356 N N . PHE B 1 11 ? -16.109 16.562 -11.148 1 85.69 11 PHE B N 1
ATOM 2357 C CA . PHE B 1 11 ? -15.328 15.672 -11.992 1 85.69 11 PHE B CA 1
ATOM 2358 C C . PHE B 1 11 ? -14.852 14.461 -11.203 1 85.69 11 PHE B C 1
ATOM 2360 O O . PHE B 1 11 ? -14.922 13.328 -11.688 1 85.69 11 PHE B O 1
ATOM 2367 N N . ALA B 1 12 ? -14.438 14.781 -10.03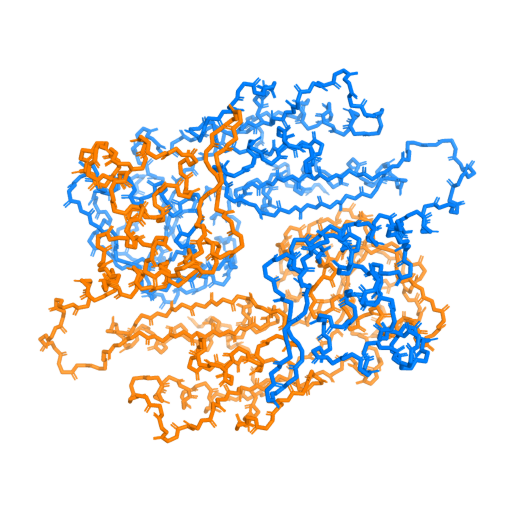9 1 81.44 12 ALA B N 1
ATOM 2368 C CA . ALA B 1 12 ? -14 13.688 -9.164 1 81.44 12 ALA B CA 1
ATOM 2369 C C . ALA B 1 12 ? -15.148 12.734 -8.867 1 81.44 12 ALA B C 1
ATOM 2371 O O . ALA B 1 12 ? -14.977 11.508 -8.898 1 81.44 12 ALA B O 1
ATOM 2372 N N . ALA B 1 13 ? -16.328 13.227 -8.578 1 80.56 13 ALA B N 1
ATOM 2373 C CA . ALA B 1 13 ? -17.5 12.43 -8.289 1 80.56 13 ALA B CA 1
ATOM 2374 C C . ALA B 1 13 ? -17.906 11.586 -9.5 1 80.56 13 ALA B C 1
ATOM 2376 O O . ALA B 1 13 ? -18.266 10.414 -9.352 1 80.56 13 ALA B O 1
ATOM 2377 N N . ILE B 1 14 ? -17.812 12.211 -10.633 1 85.38 14 ILE B N 1
ATOM 2378 C CA . ILE B 1 14 ? -18.156 11.5 -11.859 1 85.38 14 ILE B CA 1
ATOM 2379 C C . ILE B 1 14 ? -17.188 10.344 -12.078 1 85.38 14 ILE B C 1
ATOM 2381 O O . ILE B 1 14 ? -17.594 9.234 -12.414 1 85.38 14 ILE B O 1
ATOM 2385 N N . ALA B 1 15 ? -16 10.688 -11.898 1 80.44 15 ALA B N 1
ATOM 2386 C CA . ALA B 1 15 ? -14.969 9.672 -12.094 1 80.44 15 ALA B CA 1
ATOM 2387 C C . ALA B 1 15 ? -15.164 8.508 -11.125 1 80.44 15 ALA B C 1
ATOM 2389 O O . ALA B 1 15 ? -14.961 7.348 -11.484 1 80.44 15 ALA B O 1
ATOM 2390 N N . GLU B 1 16 ? -15.539 8.852 -9.984 1 72.62 16 GLU B N 1
ATOM 2391 C CA . GLU B 1 16 ? -15.734 7.863 -8.922 1 72.62 16 GLU B CA 1
ATOM 2392 C C . GLU B 1 16 ? -16.984 7.023 -9.172 1 72.62 16 GLU B C 1
ATOM 2394 O O . GLU B 1 16 ? -16.969 5.812 -8.953 1 72.62 16 GLU B O 1
ATOM 2399 N N . THR B 1 17 ? -18.031 7.625 -9.617 1 74.81 17 THR B N 1
ATOM 2400 C CA . THR B 1 17 ? -19.328 6.961 -9.758 1 74.81 17 THR B CA 1
ATOM 2401 C C . THR B 1 17 ? -19.453 6.336 -11.141 1 74.81 17 THR B C 1
ATOM 2403 O O . THR B 1 17 ? -20.312 5.473 -11.359 1 74.81 17 THR B O 1
ATOM 2406 N N . GLY B 1 18 ? -18.625 6.809 -12.023 1 80.62 18 GLY B N 1
ATOM 2407 C CA . GLY B 1 18 ? -18.703 6.344 -13.398 1 80.62 18 GLY B CA 1
ATOM 2408 C C . GLY B 1 18 ? -19.922 6.855 -14.133 1 80.62 18 GLY B C 1
ATOM 2409 O O . GLY B 1 18 ? -20.328 6.277 -15.148 1 80.62 18 GLY B O 1
ATOM 2410 N N . SER B 1 19 ? -20.594 7.758 -13.578 1 87.75 19 SER B N 1
ATOM 2411 C CA . SER B 1 19 ? -21.828 8.297 -14.125 1 87.75 19 SER B CA 1
ATOM 2412 C C . SER B 1 19 ? -21.922 9.805 -13.898 1 87.75 19 SER B C 1
ATOM 2414 O O . SER B 1 19 ? -21.625 10.289 -12.805 1 87.75 19 SER B O 1
ATOM 2416 N N . ILE B 1 20 ? -22.312 10.5 -14.977 1 88.25 20 ILE B N 1
ATOM 2417 C CA . ILE B 1 20 ? -22.484 11.945 -14.836 1 88.25 20 ILE B CA 1
ATOM 2418 C C . ILE B 1 20 ? -23.688 12.227 -13.938 1 88.25 20 ILE B C 1
ATOM 2420 O O . ILE B 1 20 ? -23.641 13.125 -13.094 1 88.25 20 ILE B O 1
ATOM 2424 N N . THR B 1 21 ? -24.688 11.367 -14.125 1 87.62 21 THR B N 1
ATOM 2425 C CA . THR B 1 21 ? -25.891 11.539 -13.32 1 87.62 21 THR B CA 1
ATOM 2426 C C . THR B 1 21 ? -25.594 11.312 -11.844 1 87.62 21 THR B C 1
ATOM 2428 O O . THR B 1 21 ? -25.969 12.117 -10.992 1 87.62 21 THR B O 1
ATOM 2431 N N . ALA B 1 22 ? -24.953 10.305 -11.586 1 84.75 22 ALA B N 1
ATOM 2432 C CA . ALA B 1 22 ? -24.609 9.969 -10.203 1 84.75 22 ALA B CA 1
ATOM 2433 C C . ALA B 1 22 ? -23.641 10.992 -9.609 1 84.75 22 ALA B C 1
ATOM 2435 O O . ALA B 1 22 ? -23.75 11.352 -8.438 1 84.75 22 ALA B O 1
ATOM 2436 N N . GLY B 1 23 ? -22.719 11.391 -10.422 1 86.56 23 GLY B N 1
ATOM 2437 C CA . GLY B 1 23 ? -21.828 12.445 -9.977 1 86.56 23 GLY B CA 1
ATOM 2438 C C . GLY B 1 23 ? -22.531 13.742 -9.641 1 86.56 23 GLY B C 1
ATOM 2439 O O . GLY B 1 23 ? -22.219 14.391 -8.641 1 86.56 23 GLY B O 1
ATOM 2440 N N . ALA B 1 24 ? -23.469 14.055 -10.43 1 87.06 24 ALA B N 1
ATOM 2441 C CA . ALA B 1 24 ? -24.266 15.25 -10.203 1 87.06 24 ALA B CA 1
ATOM 2442 C C . ALA B 1 24 ? -25.016 15.164 -8.875 1 87.06 24 ALA B C 1
ATOM 2444 O O . ALA B 1 24 ? -24.984 16.109 -8.078 1 87.06 24 ALA B O 1
ATOM 2445 N N . GLU B 1 25 ? -25.562 14.039 -8.656 1 81.62 25 GLU B N 1
ATOM 2446 C CA . GLU B 1 25 ? -26.312 13.828 -7.418 1 81.62 25 GLU B CA 1
ATOM 2447 C C . GLU B 1 25 ? -25.406 13.938 -6.195 1 81.62 25 GLU B C 1
ATOM 2449 O O . GLU B 1 25 ? -25.75 14.586 -5.215 1 81.62 25 GLU B O 1
ATOM 2454 N N . ARG B 1 26 ? -24.297 13.398 -6.367 1 78.38 26 ARG B N 1
ATOM 2455 C CA . ARG B 1 26 ? -23.359 13.367 -5.258 1 78.38 26 ARG B CA 1
ATOM 2456 C C . ARG B 1 26 ? -22.844 14.766 -4.934 1 78.38 26 ARG B C 1
ATOM 2458 O O . ARG B 1 26 ? -22.484 15.055 -3.787 1 78.38 26 ARG B O 1
ATOM 2465 N N . THR B 1 27 ? -22.828 15.57 -5.938 1 77.12 27 THR B N 1
ATOM 2466 C CA . THR B 1 27 ? -22.297 16.922 -5.73 1 77.12 27 THR B CA 1
ATOM 2467 C C . THR B 1 27 ? -23.438 17.938 -5.605 1 77.12 27 THR B C 1
ATOM 2469 O O . THR B 1 27 ? -23.188 19.141 -5.574 1 77.12 27 THR B O 1
ATOM 2472 N N . GLY B 1 28 ? -24.594 17.438 -5.574 1 78.25 28 GLY B N 1
ATOM 2473 C CA . GLY B 1 28 ? -25.75 18.312 -5.383 1 78.25 28 GLY B CA 1
ATOM 2474 C C . GLY B 1 28 ? -26.047 19.188 -6.594 1 78.25 28 GLY B C 1
ATOM 2475 O O . GLY B 1 28 ? -26.516 20.312 -6.449 1 78.25 28 GLY B O 1
ATOM 2476 N N . LEU B 1 29 ? -25.719 18.719 -7.703 1 80.5 29 LEU B N 1
ATOM 2477 C CA . LEU B 1 29 ? -25.953 19.469 -8.93 1 80.5 29 LEU B CA 1
ATOM 2478 C C . LEU B 1 29 ? -27.047 18.812 -9.766 1 80.5 29 LEU B C 1
ATOM 2480 O O . LEU B 1 29 ? -27.219 17.594 -9.727 1 80.5 29 LEU B O 1
ATOM 2484 N N . ALA B 1 30 ? -27.812 19.672 -10.367 1 84.75 30 ALA B N 1
ATOM 2485 C CA . ALA B 1 30 ? -28.703 19.156 -11.398 1 84.75 30 ALA B CA 1
ATOM 2486 C C . ALA B 1 30 ? -27.922 18.578 -12.57 1 84.75 30 ALA B C 1
ATOM 2488 O O . ALA B 1 30 ? -26.828 19.062 -12.898 1 84.75 30 ALA B O 1
ATOM 2489 N N . LEU B 1 31 ? -28.516 17.547 -13.141 1 89.5 31 LEU B N 1
ATOM 2490 C CA . LEU B 1 31 ? -27.859 16.844 -14.234 1 89.5 31 LEU B CA 1
ATOM 2491 C C . LEU B 1 31 ? -27.484 17.812 -15.352 1 89.5 31 LEU B C 1
ATOM 2493 O O . LEU B 1 31 ? -26.391 17.75 -15.906 1 89.5 31 LEU B O 1
ATOM 2497 N N . ALA B 1 32 ? -28.406 18.703 -15.742 1 88.69 32 ALA B N 1
ATOM 2498 C CA . ALA B 1 32 ? -28.156 19.672 -16.797 1 88.69 32 ALA B CA 1
ATOM 2499 C C . ALA B 1 32 ? -26.953 20.562 -16.453 1 88.69 32 ALA B C 1
ATOM 2501 O O . ALA B 1 32 ? -26.125 20.844 -17.312 1 88.69 32 ALA B O 1
ATOM 2502 N N . SER B 1 33 ? -26.891 20.969 -15.219 1 84.25 33 SER B N 1
ATOM 2503 C CA . SER B 1 33 ? -25.781 21.797 -14.75 1 84.25 33 SER B CA 1
ATOM 2504 C C . SER B 1 33 ? -24.469 21.031 -14.758 1 84.25 33 SER B C 1
ATOM 2506 O O . SER B 1 33 ? -23.438 21.562 -15.172 1 84.25 33 SER B O 1
ATOM 2508 N N . ALA B 1 34 ? -24.531 19.812 -14.281 1 90 34 ALA B N 1
ATOM 2509 C CA . ALA B 1 34 ? -23.344 18.969 -14.25 1 90 34 ALA B CA 1
ATOM 2510 C C . ALA B 1 34 ? -22.797 18.734 -15.656 1 90 34 ALA B C 1
ATOM 2512 O O . ALA B 1 34 ? -21.594 18.828 -15.891 1 90 34 ALA B O 1
ATOM 2513 N N . SER B 1 35 ? -23.688 18.438 -16.562 1 89.88 35 SER B N 1
ATOM 2514 C CA . SER B 1 35 ? -23.297 18.188 -17.938 1 89.88 35 SER B CA 1
ATOM 2515 C C . SER B 1 35 ? -22.688 19.438 -18.578 1 89.88 35 SER B C 1
ATOM 2517 O O . SER B 1 35 ? -21.688 19.344 -19.297 1 89.88 35 SER B O 1
ATOM 2519 N N . ALA B 1 36 ? -23.297 20.531 -18.281 1 87.12 36 ALA B N 1
ATOM 2520 C CA . ALA B 1 36 ? -22.781 21.797 -18.797 1 87.12 36 ALA B CA 1
ATOM 2521 C C . ALA B 1 36 ? -21.391 22.094 -18.266 1 87.12 36 ALA B C 1
ATOM 2523 O O . ALA B 1 36 ? -20.516 22.578 -18.984 1 87.12 36 ALA B O 1
ATOM 2524 N N . ARG B 1 37 ? -21.203 21.812 -17.016 1 85.5 37 ARG B N 1
ATOM 2525 C CA . ARG B 1 37 ? -19.922 22.062 -16.375 1 85.5 37 ARG B CA 1
ATOM 2526 C C . ARG B 1 37 ? -18.844 21.156 -16.953 1 85.5 37 ARG B C 1
ATOM 2528 O O . ARG B 1 37 ? -17.703 21.594 -17.188 1 85.5 37 ARG B O 1
ATOM 2535 N N . VAL B 1 38 ? -19.188 19.938 -17.203 1 88.19 38 VAL B N 1
ATOM 2536 C CA . VAL B 1 38 ? -18.234 19.016 -17.797 1 88.19 38 VAL B CA 1
ATOM 2537 C C . VAL B 1 38 ? -17.859 19.5 -19.203 1 88.19 38 VAL B C 1
ATOM 2539 O O . VAL B 1 38 ? -16.672 19.516 -19.562 1 88.19 38 VAL B O 1
ATOM 2542 N N . ARG B 1 39 ? -18.828 19.875 -19.953 1 86.19 39 ARG B N 1
ATOM 2543 C CA . ARG B 1 39 ? -18.578 20.406 -21.281 1 86.19 39 ARG B CA 1
ATOM 2544 C C . ARG B 1 39 ? -17.703 21.656 -21.219 1 86.19 39 ARG B C 1
ATOM 2546 O O . ARG B 1 39 ? -16.828 21.859 -22.047 1 86.19 39 ARG B O 1
ATOM 2553 N N . GLY B 1 40 ? -18.078 22.469 -20.297 1 81.88 40 GLY B N 1
ATOM 2554 C CA . GLY B 1 40 ? -17.266 23.656 -20.078 1 81.88 40 GLY B CA 1
ATOM 2555 C C . GLY B 1 40 ? -15.812 23.344 -19.781 1 81.88 40 GLY B C 1
ATOM 2556 O O . GLY B 1 40 ? -14.906 24 -20.312 1 81.88 40 GLY B O 1
ATOM 2557 N N . MET B 1 41 ? -15.594 22.422 -18.875 1 80.88 41 MET B N 1
ATOM 2558 C CA . MET B 1 41 ? -14.234 22.016 -18.531 1 80.88 41 MET B CA 1
ATOM 2559 C C . MET B 1 41 ? -13.5 21.5 -19.766 1 80.88 41 MET B C 1
ATOM 2561 O O . MET B 1 41 ? -12.328 21.812 -19.969 1 80.88 41 MET B O 1
ATOM 2565 N N . GLU B 1 42 ? -14.18 20.672 -20.484 1 82.75 42 GLU B N 1
ATOM 2566 C CA . GLU B 1 42 ? -13.594 20.094 -21.703 1 82.75 42 GLU B CA 1
ATOM 2567 C C . GLU B 1 42 ? -13.258 21.188 -22.719 1 82.75 42 GLU B C 1
ATOM 2569 O O . GLU B 1 42 ? -12.195 21.141 -23.344 1 82.75 42 GLU B O 1
ATOM 2574 N N . ALA B 1 43 ? -14.125 22.125 -22.859 1 79 43 ALA B N 1
ATOM 2575 C CA . ALA B 1 43 ? -13.906 23.234 -23.766 1 79 43 ALA B CA 1
ATOM 2576 C C . ALA B 1 43 ? -12.711 24.078 -23.312 1 79 43 ALA B C 1
ATOM 2578 O O . ALA B 1 43 ? -11.891 24.484 -24.141 1 79 43 ALA B O 1
ATOM 2579 N N . ALA B 1 44 ? -12.719 24.312 -22.047 1 73 44 ALA B N 1
ATOM 2580 C CA . ALA B 1 44 ? -11.641 25.125 -21.5 1 73 44 ALA B CA 1
ATOM 2581 C C . ALA B 1 44 ? -10.281 24.453 -21.703 1 73 44 ALA B C 1
ATOM 2583 O O . ALA B 1 44 ? -9.281 25.141 -21.953 1 73 44 ALA B O 1
ATOM 2584 N N . LEU B 1 45 ? -10.336 23.156 -21.547 1 70.44 45 LEU B N 1
ATOM 2585 C CA . LEU B 1 45 ? -9.086 22.406 -21.641 1 70.44 45 LEU B CA 1
ATOM 2586 C C . LEU B 1 45 ? -8.805 21.984 -23.078 1 70.44 45 LEU B C 1
ATOM 2588 O O . LEU B 1 45 ? -7.684 21.578 -23.406 1 70.44 45 LEU B O 1
ATOM 2592 N N . GLY B 1 46 ? -9.781 22.156 -23.906 1 74.06 46 GLY B N 1
ATOM 2593 C CA . GLY B 1 46 ? -9.641 21.812 -25.312 1 74.06 46 GLY B CA 1
ATOM 2594 C C . GLY B 1 46 ? -9.523 20.312 -25.547 1 74.06 46 GLY B C 1
ATOM 2595 O O . GLY B 1 46 ? -8.93 19.891 -26.531 1 74.06 46 GLY B O 1
ATOM 2596 N N . ALA B 1 47 ? -9.891 19.547 -24.609 1 77.25 47 ALA B N 1
ATOM 2597 C CA . ALA B 1 47 ? -9.805 18.094 -24.719 1 77.25 47 ALA B CA 1
ATOM 2598 C C . ALA B 1 47 ? -10.977 17.422 -24 1 77.25 47 ALA B C 1
ATOM 2600 O O . ALA B 1 47 ? -11.453 17.922 -22.969 1 77.25 47 ALA B O 1
ATOM 2601 N N . PRO B 1 48 ? -11.398 16.328 -24.594 1 85 48 PRO B N 1
ATOM 2602 C CA . PRO B 1 48 ? -12.406 15.555 -23.844 1 85 48 PRO B CA 1
ATOM 2603 C C . PRO B 1 48 ? -11.859 14.977 -22.547 1 85 48 PRO B C 1
ATOM 2605 O O . PRO B 1 48 ? -10.711 14.523 -22.5 1 85 48 PRO B O 1
ATOM 2608 N N . LEU B 1 49 ? -12.633 15.203 -21.516 1 85.56 49 LEU B N 1
ATOM 2609 C CA . LEU B 1 49 ? -12.211 14.734 -20.203 1 85.56 49 LEU B CA 1
ATOM 2610 C C . LEU B 1 49 ? -12.867 13.391 -19.875 1 85.56 49 LEU B C 1
ATOM 2612 O O . LEU B 1 49 ? -12.352 12.633 -19.047 1 85.56 49 LEU B O 1
ATOM 2616 N N . LEU B 1 50 ? -14.07 13.18 -20.531 1 87.19 50 LEU B N 1
ATOM 2617 C CA . LEU B 1 50 ? -14.836 11.969 -20.266 1 87.19 50 LEU B CA 1
ATOM 2618 C C . LEU B 1 50 ? -15.156 11.234 -21.562 1 87.19 50 LEU B C 1
ATOM 2620 O O . LEU B 1 50 ? -15.375 11.859 -22.594 1 87.19 50 LEU B O 1
ATOM 2624 N N . GLU B 1 51 ? -15.031 9.938 -21.469 1 83.75 51 GLU B N 1
ATOM 2625 C CA . GLU B 1 51 ? -15.5 9.102 -22.562 1 83.75 51 GLU B CA 1
ATOM 2626 C C . GLU B 1 51 ? -16.734 8.297 -22.172 1 83.75 51 GLU B C 1
ATOM 2628 O O . GLU B 1 51 ? -16.781 7.738 -21.062 1 83.75 51 GLU B O 1
ATOM 2633 N N . ARG B 1 52 ? -17.781 8.508 -23.078 1 76.94 52 ARG B N 1
ATOM 2634 C CA . ARG B 1 52 ? -19.031 7.816 -22.844 1 76.94 52 ARG B CA 1
ATOM 2635 C C . ARG B 1 52 ? -19.031 6.43 -23.484 1 76.94 52 ARG B C 1
ATOM 2637 O O . ARG B 1 52 ? -18.609 6.273 -24.625 1 76.94 52 ARG B O 1
ATOM 2644 N N . GLY B 1 53 ? -19.188 5.469 -22.672 1 67.88 53 GLY B N 1
ATOM 2645 C CA . GLY B 1 53 ? -19.312 4.109 -23.172 1 67.88 53 GLY B CA 1
ATOM 2646 C C . GLY B 1 53 ? -20.594 3.428 -22.75 1 67.88 53 GLY B C 1
ATOM 2647 O O . GLY B 1 53 ? -21.469 4.051 -22.125 1 67.88 53 GLY B O 1
ATOM 2648 N N . ARG B 1 54 ? -20.828 2.17 -23.203 1 63.12 54 ARG B N 1
ATOM 2649 C CA . ARG B 1 54 ? -22.016 1.368 -22.891 1 63.12 54 ARG B CA 1
ATOM 2650 C C . ARG B 1 54 ? -22.172 1.187 -21.391 1 63.12 54 ARG B C 1
ATOM 2652 O O . ARG B 1 54 ? -23.297 1.075 -20.891 1 63.12 54 ARG B O 1
ATOM 2659 N N . ARG B 1 55 ? -21.203 1.162 -20.656 1 60.38 55 ARG B N 1
ATOM 2660 C CA . ARG B 1 55 ? -21.25 0.843 -19.234 1 60.38 55 ARG B CA 1
ATOM 2661 C C . ARG B 1 55 ? -21.094 2.1 -18.375 1 60.38 55 ARG B C 1
ATOM 2663 O O . ARG B 1 55 ? -20.875 2.014 -17.172 1 60.38 55 ARG B O 1
ATOM 2670 N N . GLY B 1 56 ? -21.109 3.25 -18.984 1 77.75 56 GLY B N 1
ATOM 2671 C CA . GLY B 1 56 ? -21.016 4.504 -18.25 1 77.75 56 GLY B CA 1
ATOM 2672 C C . GLY B 1 56 ? -19.922 5.422 -18.766 1 77.75 56 GLY B C 1
ATOM 2673 O O . GLY B 1 56 ? -19.547 5.352 -19.938 1 77.75 56 GLY B O 1
ATOM 2674 N N . VAL B 1 57 ? -19.531 6.406 -17.859 1 84.12 57 VAL B N 1
ATOM 2675 C CA . VAL B 1 57 ? -18.562 7.41 -18.266 1 84.12 57 VAL B CA 1
ATOM 2676 C C . VAL B 1 57 ? -17.219 7.141 -17.562 1 84.12 57 VAL B C 1
ATOM 2678 O O . VAL B 1 57 ? -17.203 6.734 -16.406 1 84.12 57 VAL B O 1
ATOM 2681 N N . ARG B 1 58 ? -16.156 7.184 -18.312 1 80.62 58 ARG B N 1
ATOM 2682 C CA . ARG B 1 58 ? -14.82 7.035 -17.766 1 80.62 58 ARG B CA 1
ATOM 2683 C C . ARG B 1 58 ? -13.938 8.219 -18.141 1 80.62 58 ARG B C 1
ATOM 2685 O O . ARG B 1 58 ? -14.109 8.812 -19.203 1 80.62 58 ARG B O 1
ATOM 2692 N N . PRO B 1 59 ? -12.977 8.539 -17.188 1 80.06 59 PRO B N 1
ATOM 2693 C CA . PRO B 1 59 ? -12.07 9.633 -17.531 1 80.06 59 PRO B CA 1
ATOM 2694 C C . PRO B 1 59 ? -11.141 9.273 -18.703 1 80.06 59 PRO B C 1
ATOM 2696 O O . PRO B 1 59 ? -10.664 8.141 -18.797 1 80.06 59 PRO B O 1
ATOM 2699 N N . THR B 1 60 ? -11.039 10.234 -19.641 1 73.81 60 THR B N 1
ATOM 2700 C CA . THR B 1 60 ? -9.984 10.18 -20.656 1 73.81 60 THR B CA 1
ATOM 2701 C C . THR B 1 60 ? -8.609 10.383 -20.016 1 73.81 60 THR B C 1
ATOM 2703 O O . THR B 1 60 ? -8.516 10.688 -18.828 1 73.81 60 THR B O 1
ATOM 2706 N N . PRO B 1 61 ? -7.609 10.148 -20.766 1 58.66 61 PRO B N 1
ATOM 2707 C CA . PRO B 1 61 ? -6.293 10.469 -20.203 1 58.66 61 PRO B CA 1
ATOM 2708 C C . PRO B 1 61 ? -6.199 11.891 -19.672 1 58.66 61 PRO B C 1
ATOM 2710 O O . PRO B 1 61 ? -5.66 12.117 -18.594 1 58.66 61 PRO B O 1
ATOM 2713 N N . ALA B 1 62 ? -6.668 12.789 -20.453 1 66.75 62 ALA B N 1
ATOM 2714 C CA . ALA B 1 62 ? -6.773 14.156 -19.969 1 66.75 62 ALA B CA 1
ATOM 2715 C C . ALA B 1 62 ? -7.641 14.234 -18.719 1 66.75 62 ALA B C 1
ATOM 2717 O O . ALA B 1 62 ? -7.336 14.977 -17.781 1 66.75 62 ALA B O 1
ATOM 2718 N N . GLY B 1 63 ? -8.617 13.422 -18.734 1 75.56 63 GLY B N 1
ATOM 2719 C CA . GLY B 1 63 ? -9.492 13.344 -17.578 1 75.56 63 GLY B CA 1
ATOM 2720 C C . GLY B 1 63 ? -8.805 12.781 -16.344 1 75.56 63 GLY B C 1
ATOM 2721 O O . GLY B 1 63 ? -9.023 13.258 -15.234 1 75.56 63 GLY B O 1
ATOM 2722 N N . GLN B 1 64 ? -7.996 11.891 -16.547 1 66.69 64 GLN B N 1
ATOM 2723 C CA . GLN B 1 64 ? -7.246 11.305 -15.438 1 66.69 64 GLN B CA 1
ATOM 2724 C C . GLN B 1 64 ? -6.281 12.32 -14.828 1 66.69 64 GLN B C 1
ATOM 2726 O O . GLN B 1 64 ? -6.125 12.383 -13.602 1 66.69 64 GLN B O 1
ATOM 2731 N N . THR B 1 65 ? -5.668 13.078 -15.688 1 61.06 65 THR B N 1
ATOM 2732 C CA . THR B 1 65 ? -4.797 14.156 -15.219 1 61.06 65 THR B CA 1
ATOM 2733 C C . THR B 1 65 ? -5.582 15.172 -14.398 1 61.06 65 THR B C 1
ATOM 2735 O O . THR B 1 65 ? -5.148 15.578 -13.32 1 61.06 65 THR B O 1
ATOM 2738 N N . LEU B 1 66 ? -6.672 15.523 -14.945 1 69.25 66 LEU B N 1
ATOM 2739 C CA . LEU B 1 66 ? -7.52 16.453 -14.211 1 69.25 66 LEU B CA 1
ATOM 2740 C C . LEU B 1 66 ? -7.965 15.852 -12.883 1 69.25 66 LEU B C 1
ATOM 2742 O O . LEU B 1 66 ? -7.977 16.547 -11.859 1 69.25 66 LEU B O 1
ATOM 2746 N N . LEU B 1 67 ? -8.281 14.602 -13.016 1 74.12 67 LEU B N 1
ATOM 2747 C CA . LEU B 1 67 ? -8.742 13.922 -11.805 1 74.12 67 LEU B CA 1
ATOM 2748 C C . LEU B 1 67 ? -7.648 13.93 -10.734 1 74.12 67 LEU B C 1
ATOM 2750 O O . LEU B 1 67 ? -7.926 14.188 -9.562 1 74.12 67 LEU B O 1
ATOM 2754 N N . HIS B 1 68 ? -6.543 13.703 -11.109 1 61.41 68 HIS B N 1
ATOM 2755 C CA . HIS B 1 68 ? -5.402 13.727 -10.203 1 61.41 68 HIS B CA 1
ATOM 2756 C C . HIS B 1 68 ? -5.25 15.102 -9.547 1 61.41 68 HIS B C 1
ATOM 2758 O O . HIS B 1 68 ? -5.152 15.203 -8.32 1 61.41 68 HIS B O 1
ATOM 2764 N N . HIS B 1 69 ? -5.285 16.078 -10.32 1 61.91 69 HIS B N 1
ATOM 2765 C CA . HIS B 1 69 ? -5.16 17.438 -9.812 1 61.91 69 HIS B CA 1
ATOM 2766 C C . HIS B 1 69 ? -6.383 17.844 -8.992 1 61.91 69 HIS B C 1
ATOM 2768 O O . HIS B 1 69 ? -6.254 18.516 -7.969 1 61.91 69 HIS B O 1
ATOM 2774 N N . ALA B 1 70 ? -7.5 17.375 -9.523 1 69.88 70 ALA B N 1
ATOM 2775 C CA . ALA B 1 70 ? -8.727 17.672 -8.797 1 69.88 70 ALA B CA 1
ATOM 2776 C C . ALA B 1 70 ? -8.688 17.094 -7.391 1 69.88 70 ALA B C 1
ATOM 2778 O O . ALA B 1 70 ? -9.008 17.781 -6.418 1 69.88 70 ALA B O 1
ATOM 2779 N N . ARG B 1 71 ? -8.312 15.938 -7.332 1 64.56 71 ARG B N 1
ATOM 2780 C CA . ARG B 1 71 ? -8.234 15.281 -6.027 1 64.56 71 ARG B CA 1
ATOM 2781 C C . ARG B 1 71 ? -7.262 16.016 -5.105 1 64.56 71 ARG B C 1
ATOM 2783 O O . ARG B 1 71 ? -7.543 16.203 -3.924 1 64.56 71 ARG B O 1
ATOM 2790 N N . ARG B 1 72 ? -6.289 16.484 -5.676 1 57.66 72 ARG B N 1
ATOM 2791 C CA . ARG B 1 72 ? -5.293 17.234 -4.914 1 57.66 72 ARG B CA 1
ATOM 2792 C C . ARG B 1 72 ? -5.867 18.547 -4.391 1 57.66 72 ARG B C 1
ATOM 2794 O O . ARG B 1 72 ? -5.664 18.891 -3.23 1 57.66 72 ARG B O 1
ATOM 2801 N N . VAL B 1 73 ? -6.457 19.172 -5.219 1 58.72 73 VAL B N 1
ATOM 2802 C CA . VAL B 1 73 ? -7.055 20.453 -4.852 1 58.72 73 VAL B CA 1
ATOM 2803 C C . VAL B 1 73 ? -8.125 20.234 -3.791 1 58.72 73 VAL B C 1
ATOM 2805 O O . VAL B 1 73 ? -8.188 20.969 -2.801 1 58.72 73 VAL B O 1
ATOM 2808 N N . LEU B 1 74 ? -8.867 19.219 -4.027 1 62.72 74 LEU B N 1
ATOM 2809 C CA . LEU B 1 74 ? -9.969 18.969 -3.1 1 62.72 74 LEU B CA 1
ATOM 2810 C C . LEU B 1 74 ? -9.438 18.547 -1.734 1 62.72 74 LEU B C 1
ATOM 2812 O O . LEU B 1 74 ? -9.984 18.938 -0.701 1 62.72 74 LEU B O 1
ATOM 2816 N N . GLU B 1 75 ? -8.469 17.781 -1.881 1 58.28 75 GLU B N 1
ATOM 2817 C CA . GLU B 1 75 ? -7.805 17.422 -0.631 1 58.28 75 GLU B CA 1
ATOM 2818 C C . GLU B 1 75 ? -7.258 18.656 0.077 1 58.28 75 GLU B C 1
ATOM 2820 O O . GLU B 1 75 ? -7.371 18.781 1.298 1 58.28 75 GLU B O 1
ATOM 2825 N N . GLU B 1 76 ? -6.695 19.5 -0.697 1 53.34 76 GLU B N 1
ATOM 2826 C CA . GLU B 1 76 ? -6.18 20.75 -0.146 1 53.34 76 GLU B CA 1
ATOM 2827 C C . GLU B 1 76 ? -7.305 21.594 0.433 1 53.34 76 GLU B C 1
ATOM 2829 O O . GLU B 1 76 ? -7.133 22.234 1.479 1 53.34 76 GLU B O 1
ATOM 2834 N N . MET B 1 77 ? -8.383 21.609 -0.218 1 49.88 77 MET B N 1
ATOM 2835 C CA . MET B 1 77 ? -9.531 22.359 0.257 1 49.88 77 MET B CA 1
ATOM 2836 C C . MET B 1 77 ? -10.086 21.766 1.548 1 49.88 77 MET B C 1
ATOM 2838 O O . MET B 1 77 ? -10.5 22.5 2.449 1 49.88 77 MET B O 1
ATOM 2842 N N . GLU B 1 78 ? -10.195 20.484 1.506 1 51.09 78 GLU B N 1
ATOM 2843 C CA . GLU B 1 78 ? -10.633 19.844 2.736 1 51.09 78 GLU B CA 1
ATOM 2844 C C . GLU B 1 78 ? -9.711 20.188 3.902 1 51.09 78 GLU B C 1
ATOM 2846 O O . GLU B 1 78 ? -10.18 20.422 5.02 1 51.09 78 GLU B O 1
ATOM 2851 N N . ARG B 1 79 ? -8.602 20.203 3.465 1 48.91 79 ARG B N 1
ATOM 2852 C CA . ARG B 1 79 ? -7.598 20.578 4.457 1 48.91 79 ARG B CA 1
ATOM 2853 C C . ARG B 1 79 ? -7.777 22.016 4.914 1 48.91 79 ARG B C 1
ATOM 2855 O O . ARG B 1 79 ? -7.625 22.328 6.098 1 48.91 79 ARG B O 1
ATOM 2862 N N . LEU B 1 80 ? -7.961 22.812 3.887 1 45.62 80 LEU B N 1
ATOM 2863 C CA . LEU B 1 80 ? -8.227 24.219 4.195 1 45.62 80 LEU B CA 1
ATOM 2864 C C . LEU B 1 80 ? -9.438 24.344 5.125 1 45.62 80 LEU B C 1
ATOM 2866 O O . LEU B 1 80 ? -9.422 25.156 6.055 1 45.62 80 LEU B O 1
ATOM 2870 N N . ARG B 1 81 ? -10.375 23.641 4.762 1 42.84 81 ARG B N 1
ATOM 2871 C CA . ARG B 1 81 ? -11.57 23.688 5.598 1 42.84 81 ARG B CA 1
ATOM 2872 C C . ARG B 1 81 ? -11.266 23.219 7.016 1 42.84 81 ARG B C 1
ATOM 2874 O O . ARG B 1 81 ? -11.773 23.781 7.984 1 42.84 81 ARG B O 1
ATOM 2881 N N . GLY B 1 82 ? -10.602 22.125 7.016 1 40.75 82 GLY B N 1
ATOM 2882 C CA . GLY B 1 82 ? -10.219 21.688 8.352 1 40.75 82 GLY B CA 1
ATOM 2883 C C . GLY B 1 82 ? -9.297 22.672 9.055 1 40.75 82 GLY B C 1
ATOM 2884 O O . GLY B 1 82 ? -9.344 22.797 10.281 1 40.75 82 GLY B O 1
ATOM 2885 N N . GLY B 1 83 ? -8.367 23.141 8.25 1 40.81 83 GLY B N 1
ATOM 2886 C CA . GLY B 1 83 ? -7.387 24.031 8.844 1 40.81 83 GLY B CA 1
ATOM 2887 C C . GLY B 1 83 ? -7.977 25.344 9.305 1 40.81 83 GLY B C 1
ATOM 2888 O O . GLY B 1 83 ? -7.328 26.109 10.031 1 40.81 83 GLY B O 1
ATOM 2889 N N . LEU B 1 84 ? -8.914 25.906 8.562 1 38.5 84 LEU B N 1
ATOM 2890 C CA . LEU B 1 84 ? -9.281 27.25 9.008 1 38.5 84 LEU B CA 1
ATOM 2891 C C . LEU B 1 84 ? -9.664 27.25 10.484 1 38.5 84 LEU B C 1
ATOM 2893 O O . LEU B 1 84 ? -9.773 28.312 11.102 1 38.5 84 LEU B O 1
ATOM 2897 N N . ARG B 1 85 ? -10.039 26.281 10.906 1 36.06 85 ARG B N 1
ATOM 2898 C CA . ARG B 1 85 ? -10.469 26.516 12.273 1 36.06 85 ARG B CA 1
ATOM 2899 C C . ARG B 1 85 ? -9.305 26.953 13.148 1 36.06 85 ARG B C 1
ATOM 2901 O O . ARG B 1 85 ? -9.492 27.656 14.148 1 36.06 85 ARG B O 1
ATOM 2908 N N . ASP B 1 86 ? -8.156 26.188 13.156 1 38.16 86 ASP B N 1
ATOM 2909 C CA . ASP B 1 86 ? -7.344 26.422 14.352 1 38.16 86 ASP B CA 1
ATOM 2910 C C . ASP B 1 86 ? -6.469 27.656 14.188 1 38.16 86 ASP B C 1
ATOM 2912 O O . ASP B 1 86 ? -5.254 27.547 14.008 1 38.16 86 ASP B O 1
ATOM 2916 N N . HIS B 1 87 ? -6.793 28.656 13.531 1 37.44 87 HIS B N 1
ATOM 2917 C CA . HIS B 1 87 ? -6.035 29.891 13.648 1 37.44 87 HIS B CA 1
ATOM 2918 C C . HIS B 1 87 ? -5.684 30.188 15.109 1 37.44 87 HIS B C 1
ATOM 2920 O O . HIS B 1 87 ? -4.82 31.016 15.383 1 37.44 87 HIS B O 1
ATOM 2926 N N . ALA B 1 88 ? -6.324 29.797 16.078 1 35.72 88 ALA B N 1
ATOM 2927 C CA . ALA B 1 88 ? -6.148 30.516 17.328 1 35.72 88 ALA B CA 1
ATOM 2928 C C . ALA B 1 88 ? -4.832 30.141 18 1 35.72 88 ALA B C 1
ATOM 2930 O O . ALA B 1 88 ? -4.309 30.906 18.828 1 35.72 88 ALA B O 1
ATOM 2931 N N . GLN B 1 89 ? -4.469 28.922 18.422 1 44 89 GLN B N 1
ATOM 2932 C CA . GLN B 1 89 ? -3.402 28.75 19.406 1 44 89 GLN B CA 1
ATOM 2933 C C . GLN B 1 89 ? -2.033 28.703 18.734 1 44 89 GLN B C 1
ATOM 2935 O O . GLN B 1 89 ? -1.903 28.219 17.609 1 44 89 GLN B O 1
ATOM 2940 N N . GLY B 1 90 ? -1.054 29.766 18.812 1 53.16 90 GLY B N 1
ATOM 2941 C CA . GLY B 1 90 ? 0.329 30.141 18.562 1 53.16 90 GLY B CA 1
ATOM 2942 C C . GLY B 1 90 ? 1.179 28.969 18.078 1 53.16 90 GLY B C 1
ATOM 2943 O O . GLY B 1 90 ? 2.41 29.047 18.109 1 53.16 90 GLY B O 1
ATOM 2944 N N . GLY B 1 91 ? 0.664 27.844 17.531 1 67.19 91 GLY B N 1
ATOM 2945 C CA . GLY B 1 91 ? 1.488 26.719 17.141 1 67.19 91 GLY B CA 1
ATOM 2946 C C . GLY B 1 91 ? 1.637 26.562 15.641 1 67.19 91 GLY B C 1
ATOM 2947 O O . GLY B 1 91 ? 1.066 27.344 14.875 1 67.19 91 GLY B O 1
ATOM 2948 N N . LEU B 1 92 ? 2.738 25.859 15.211 1 77.5 92 LEU B N 1
ATOM 2949 C CA . LEU B 1 92 ? 2.98 25.531 13.812 1 77.5 92 LEU B CA 1
ATOM 2950 C C . LEU B 1 92 ? 1.743 24.906 13.18 1 77.5 92 LEU B C 1
ATOM 2952 O O . LEU B 1 92 ? 1.08 24.078 13.797 1 77.5 92 LEU B O 1
ATOM 2956 N N . ARG B 1 93 ? 1.364 25.562 12.078 1 78.62 93 ARG B N 1
ATOM 2957 C CA . ARG B 1 93 ? 0.219 25 11.367 1 78.62 93 ARG B CA 1
ATOM 2958 C C . ARG B 1 93 ? 0.536 24.812 9.891 1 78.62 93 ARG B C 1
ATOM 2960 O O . ARG B 1 93 ? 1.267 25.609 9.297 1 78.62 93 ARG B O 1
ATOM 2967 N N . GLY B 1 94 ? 0.055 23.719 9.367 1 83.69 94 GLY B N 1
ATOM 2968 C CA . GLY B 1 94 ? 0.222 23.5 7.938 1 83.69 94 GLY B CA 1
ATOM 2969 C C . GLY B 1 94 ? 0.115 22.031 7.539 1 83.69 94 GLY B C 1
ATOM 2970 O O . GLY B 1 94 ? -0.146 21.172 8.383 1 83.69 94 GLY B O 1
ATOM 2971 N N . HIS B 1 95 ? 0.111 21.812 6.266 1 86.62 95 HIS B N 1
ATOM 2972 C CA . HIS B 1 95 ? 0.047 20.484 5.68 1 86.62 95 HIS B CA 1
ATOM 2973 C C . HIS B 1 95 ? 1.346 20.125 4.957 1 86.62 95 HIS B C 1
ATOM 2975 O O . HIS B 1 95 ? 1.917 20.969 4.258 1 86.62 95 HIS B O 1
ATOM 2981 N N . VAL B 1 96 ? 1.825 18.969 5.273 1 89.31 96 VAL B N 1
ATOM 2982 C CA . VAL B 1 96 ? 3.053 18.5 4.629 1 89.31 96 VAL B CA 1
ATOM 2983 C C . VAL B 1 96 ? 2.789 17.203 3.871 1 89.31 96 VAL B C 1
ATOM 2985 O O . VAL B 1 96 ? 2.137 16.297 4.391 1 89.31 96 VAL B O 1
ATOM 2988 N N . ARG B 1 97 ? 3.26 17.156 2.645 1 90.62 97 ARG B N 1
ATOM 2989 C CA . ARG B 1 97 ? 3.266 15.922 1.858 1 90.62 97 ARG B CA 1
ATOM 2990 C C . ARG B 1 97 ? 4.668 15.328 1.785 1 90.62 97 ARG B C 1
ATOM 2992 O O . ARG B 1 97 ? 5.617 16.016 1.398 1 90.62 97 ARG B O 1
ATOM 2999 N N . LEU B 1 98 ? 4.754 14.039 2.217 1 94 98 LEU B N 1
ATOM 3000 C CA . LEU B 1 98 ? 6.016 13.305 2.182 1 94 98 LEU B CA 1
ATOM 3001 C C . LEU B 1 98 ? 5.891 12.055 1.321 1 94 98 LEU B C 1
ATOM 3003 O O . LEU B 1 98 ? 4.926 11.297 1.455 1 94 98 LEU B O 1
ATOM 3007 N N . LEU B 1 99 ? 6.793 11.898 0.401 1 92.94 99 LEU B N 1
ATOM 3008 C CA . LEU B 1 99 ? 6.902 10.664 -0.364 1 92.94 99 LEU B CA 1
ATOM 3009 C C . LEU B 1 99 ? 7.996 9.766 0.208 1 92.94 99 LEU B C 1
ATOM 3011 O O . LEU B 1 99 ? 9.047 10.25 0.627 1 92.94 99 LEU B O 1
ATOM 3015 N N . SER B 1 100 ? 7.648 8.508 0.23 1 91.81 100 SER B N 1
ATOM 3016 C CA . SER B 1 100 ? 8.648 7.625 0.827 1 91.81 100 SER B CA 1
ATOM 3017 C C . SER B 1 100 ? 8.625 6.246 0.172 1 91.81 100 SER B C 1
ATOM 3019 O O . SER B 1 100 ? 7.586 5.801 -0.312 1 91.81 100 SER B O 1
ATOM 3021 N N . ASN B 1 101 ? 9.805 5.695 0.184 1 85.25 101 ASN B N 1
ATOM 3022 C CA . ASN B 1 101 ? 9.859 4.301 -0.238 1 85.25 101 ASN B CA 1
ATOM 3023 C C . ASN B 1 101 ? 9.391 3.361 0.87 1 85.25 101 ASN B C 1
ATOM 3025 O O . ASN B 1 101 ? 9.094 3.805 1.981 1 85.25 101 ASN B O 1
ATOM 3029 N N . THR B 1 102 ? 9.367 2.121 0.575 1 79.5 102 THR B N 1
ATOM 3030 C CA . THR B 1 102 ? 8.773 1.116 1.45 1 79.5 102 THR B CA 1
ATOM 3031 C C . THR B 1 102 ? 9.539 1.026 2.768 1 79.5 102 THR B C 1
ATOM 3033 O O . THR B 1 102 ? 8.938 1.004 3.842 1 79.5 102 THR B O 1
ATOM 3036 N N . ALA B 1 103 ? 10.859 0.991 2.771 1 78.81 103 ALA B N 1
ATOM 3037 C CA . ALA B 1 103 ? 11.68 0.848 3.975 1 78.81 103 ALA B CA 1
ATOM 3038 C C . ALA B 1 103 ? 11.406 1.983 4.957 1 78.81 103 ALA B C 1
ATOM 3040 O O . ALA B 1 103 ? 11.188 1.744 6.148 1 78.81 103 ALA B O 1
ATOM 3041 N N . ALA B 1 104 ? 11.367 3.131 4.473 1 86.25 104 ALA B N 1
ATOM 3042 C CA . ALA B 1 104 ? 11.227 4.305 5.332 1 86.25 104 ALA B CA 1
ATOM 3043 C C . ALA B 1 104 ? 9.812 4.398 5.902 1 86.25 104 ALA B C 1
ATOM 3045 O O . ALA B 1 104 ? 9.633 4.715 7.082 1 86.25 104 ALA B O 1
ATOM 3046 N N . ILE B 1 105 ? 8.859 4.113 5.09 1 86.31 105 ILE B N 1
ATOM 3047 C CA . ILE B 1 105 ? 7.48 4.344 5.496 1 86.31 105 ILE B CA 1
ATOM 3048 C C . ILE B 1 105 ? 7.059 3.289 6.516 1 86.31 105 ILE B C 1
ATOM 3050 O O . ILE B 1 105 ? 6.234 3.559 7.395 1 86.31 105 ILE B O 1
ATOM 3054 N N . GLU B 1 106 ? 7.551 2.113 6.445 1 80.56 106 GLU B N 1
ATOM 3055 C CA . GLU B 1 106 ? 7.125 1.018 7.312 1 80.56 106 GLU B CA 1
ATOM 3056 C C . GLU B 1 106 ? 7.656 1.197 8.734 1 80.56 106 GLU B C 1
ATOM 3058 O O . GLU B 1 106 ? 6.984 0.839 9.703 1 80.56 106 GLU B O 1
ATOM 3063 N N . GLU B 1 107 ? 8.836 1.742 8.891 1 76.94 107 GLU B N 1
ATOM 3064 C CA . GLU B 1 107 ? 9.398 1.731 10.234 1 76.94 107 GLU B CA 1
ATOM 3065 C C . GLU B 1 107 ? 10.055 3.07 10.57 1 76.94 107 GLU B C 1
ATOM 3067 O O . GLU B 1 107 ? 9.734 3.682 11.594 1 76.94 107 GLU B O 1
ATOM 3072 N N . HIS B 1 108 ? 10.805 3.617 9.773 1 82.69 108 HIS B N 1
ATOM 3073 C CA . HIS B 1 108 ? 11.664 4.746 10.117 1 82.69 108 HIS B CA 1
ATOM 3074 C C . HIS B 1 108 ? 10.844 6.023 10.297 1 82.69 108 HIS B C 1
ATOM 3076 O O . HIS B 1 108 ? 11.008 6.734 11.289 1 82.69 108 HIS B O 1
ATOM 3082 N N . LEU B 1 109 ? 10 6.211 9.391 1 88.44 109 LEU B N 1
ATOM 3083 C CA . LEU B 1 109 ? 9.25 7.461 9.406 1 88.44 109 LEU B CA 1
ATOM 3084 C C . LEU B 1 109 ? 8.273 7.492 10.578 1 88.44 109 LEU B C 1
ATOM 3086 O O . LEU B 1 109 ? 8.219 8.469 11.32 1 88.44 109 LEU B O 1
ATOM 3090 N N . PRO B 1 110 ? 7.523 6.441 10.766 1 85.5 110 PRO B N 1
ATOM 3091 C CA . PRO B 1 110 ? 6.598 6.488 11.898 1 85.5 110 PRO B CA 1
ATOM 3092 C C . PRO B 1 110 ? 7.312 6.707 13.234 1 85.5 110 PRO B C 1
ATOM 3094 O O . PRO B 1 110 ? 6.852 7.5 14.062 1 85.5 110 PRO B O 1
ATOM 3097 N N . THR B 1 111 ? 8.406 6.086 13.43 1 82.25 111 THR B N 1
ATOM 3098 C CA . THR B 1 111 ? 9.188 6.23 14.656 1 82.25 111 THR B CA 1
ATOM 3099 C C . THR B 1 111 ? 9.719 7.652 14.789 1 82.25 111 THR B C 1
ATOM 3101 O O . THR B 1 111 ? 9.695 8.234 15.875 1 82.25 111 THR B O 1
ATOM 3104 N N . ALA B 1 112 ? 10.109 8.172 13.727 1 88.38 112 ALA B N 1
ATOM 3105 C CA . ALA B 1 112 ? 10.719 9.5 13.742 1 88.38 112 ALA B CA 1
ATOM 3106 C C . ALA B 1 112 ? 9.656 10.586 13.867 1 88.38 112 ALA B C 1
ATOM 3108 O O . ALA B 1 112 ? 9.906 11.656 14.43 1 88.38 112 ALA B O 1
ATOM 3109 N N . LEU B 1 113 ? 8.477 10.32 13.352 1 92.31 113 LEU B N 1
ATOM 3110 C CA . LEU B 1 113 ? 7.484 11.383 13.195 1 92.31 113 LEU B CA 1
ATOM 3111 C C . LEU B 1 113 ? 6.488 11.375 14.352 1 92.31 113 LEU B C 1
ATOM 3113 O O . LEU B 1 113 ? 5.867 12.398 14.648 1 92.31 113 LEU B O 1
ATOM 3117 N N . ALA B 1 114 ? 6.293 10.289 14.953 1 88.75 114 ALA B N 1
ATOM 3118 C CA . ALA B 1 114 ? 5.195 10.117 15.898 1 88.75 114 ALA B CA 1
ATOM 3119 C C . ALA B 1 114 ? 5.27 11.148 17.016 1 88.75 114 ALA B C 1
ATOM 3121 O O . ALA B 1 114 ? 4.32 11.906 17.234 1 88.75 114 ALA B O 1
ATOM 3122 N N . GLY B 1 115 ? 6.367 11.219 17.719 1 86.06 115 GLY B N 1
ATOM 3123 C CA . GLY B 1 115 ? 6.531 12.164 18.812 1 86.06 115 GLY B CA 1
ATOM 3124 C C . GLY B 1 115 ? 6.445 13.609 18.359 1 86.06 115 GLY B C 1
ATOM 3125 O O . GLY B 1 115 ? 5.828 14.438 19.031 1 86.06 115 GLY B O 1
ATOM 3126 N N . TRP B 1 116 ? 7.059 13.883 17.297 1 91.06 116 TRP B N 1
ATOM 3127 C CA . TRP B 1 116 ? 7.07 15.242 16.766 1 91.06 116 TRP B CA 1
ATOM 3128 C C . TRP B 1 116 ? 5.664 15.695 16.391 1 91.06 116 TRP B C 1
ATOM 3130 O O . TRP B 1 116 ? 5.281 16.844 16.656 1 91.06 116 TRP B O 1
ATOM 3140 N N . LEU B 1 117 ? 4.895 14.859 15.742 1 91.81 117 LEU B N 1
ATOM 3141 C CA . LEU B 1 117 ? 3.529 15.188 15.344 1 91.81 117 LEU B CA 1
ATOM 3142 C C . LEU B 1 117 ? 2.629 15.359 16.562 1 91.81 117 LEU B C 1
ATOM 3144 O O . LEU B 1 117 ? 1.732 16.203 16.562 1 91.81 117 LEU B O 1
ATOM 3148 N N . ALA B 1 118 ? 2.838 14.547 17.516 1 86.62 118 ALA B N 1
ATOM 3149 C CA . ALA B 1 118 ? 2.084 14.695 18.766 1 86.62 118 ALA B CA 1
ATOM 3150 C C . ALA B 1 118 ? 2.332 16.062 19.391 1 86.62 118 ALA B C 1
ATOM 3152 O O . ALA B 1 118 ? 1.422 16.672 19.969 1 86.62 118 ALA B O 1
ATOM 3153 N N . ALA B 1 119 ? 3.547 16.547 19.266 1 87.06 119 ALA B N 1
ATOM 3154 C CA . ALA B 1 119 ? 3.943 17.828 19.828 1 87.06 119 ALA B CA 1
ATOM 3155 C C . ALA B 1 119 ? 3.494 18.984 18.938 1 87.06 119 ALA B C 1
ATOM 3157 O O . ALA B 1 119 ? 3.5 20.141 19.359 1 87.06 119 ALA B O 1
ATOM 3158 N N . ASN B 1 120 ? 3.111 18.703 17.734 1 89.25 120 ASN B N 1
ATOM 3159 C CA . ASN B 1 120 ? 2.68 19.719 16.781 1 89.25 120 ASN B CA 1
ATOM 3160 C C . ASN B 1 120 ? 1.31 19.391 16.188 1 89.25 120 ASN B C 1
ATOM 3162 O O . ASN B 1 120 ? 1.191 19.109 15 1 89.25 120 ASN B O 1
ATOM 3166 N N . PRO B 1 121 ? 0.306 19.547 16.922 1 86.25 121 PRO B N 1
ATOM 3167 C CA . PRO B 1 121 ? -1.039 19.109 16.547 1 86.25 121 PRO B CA 1
ATOM 3168 C C . PRO B 1 121 ? -1.612 19.906 15.375 1 86.25 121 PRO B C 1
ATOM 3170 O O . PRO B 1 121 ? -2.619 19.5 14.789 1 86.25 121 PRO B O 1
ATOM 3173 N N . GLY B 1 122 ? -1.023 20.984 15.07 1 84.44 122 GLY B N 1
ATOM 3174 C CA . GLY B 1 122 ? -1.498 21.797 13.961 1 84.44 122 GLY B CA 1
ATOM 3175 C C . GLY B 1 122 ? -0.964 21.328 12.609 1 84.44 122 GLY B C 1
ATOM 3176 O O . GLY B 1 122 ? -1.343 21.875 11.57 1 84.44 122 GLY B O 1
ATOM 3177 N N . ILE B 1 123 ? -0.124 20.344 12.578 1 87.62 123 ILE B N 1
ATOM 3178 C CA . ILE B 1 123 ? 0.483 19.859 11.344 1 87.62 123 ILE B CA 1
ATOM 3179 C C . ILE B 1 123 ? -0.233 18.594 10.883 1 87.62 123 ILE B C 1
ATOM 3181 O O . ILE B 1 123 ? -0.358 17.625 11.641 1 87.62 123 ILE B O 1
ATOM 3185 N N . ASP B 1 124 ? -0.706 18.641 9.664 1 87.44 124 ASP B N 1
ATOM 3186 C CA . ASP B 1 124 ? -1.243 17.453 9 1 87.44 124 ASP B CA 1
ATOM 3187 C C . ASP B 1 124 ? -0.226 16.859 8.023 1 87.44 124 ASP B C 1
ATOM 3189 O O . ASP B 1 124 ? 0.528 17.594 7.383 1 87.44 124 ASP B O 1
ATOM 3193 N N . LEU B 1 125 ? -0.207 15.516 7.945 1 91.88 125 LEU B N 1
ATOM 3194 C CA . LEU B 1 125 ? 0.819 14.844 7.156 1 91.88 125 LEU B CA 1
ATOM 3195 C C . LEU B 1 125 ? 0.195 13.836 6.199 1 91.88 125 LEU B C 1
ATOM 3197 O O . LEU B 1 125 ? -0.617 13 6.613 1 91.88 125 LEU B O 1
ATOM 3201 N N . ASP B 1 126 ? 0.456 13.945 4.949 1 89.62 126 ASP B N 1
ATOM 3202 C CA . ASP B 1 126 ? 0.178 12.914 3.957 1 89.62 126 ASP B CA 1
ATOM 3203 C C . ASP B 1 126 ? 1.449 12.148 3.588 1 89.62 126 ASP B C 1
ATOM 3205 O O . ASP B 1 126 ? 2.371 12.719 3.002 1 89.62 126 ASP B O 1
ATOM 3209 N N . LEU B 1 127 ? 1.461 10.93 3.951 1 90.69 127 LEU B N 1
ATOM 3210 C CA . LEU B 1 127 ? 2.582 10.055 3.631 1 90.69 127 LEU B CA 1
ATOM 3211 C C . LEU B 1 127 ? 2.209 9.078 2.516 1 90.69 127 LEU B C 1
ATOM 3213 O O . LEU B 1 127 ? 1.282 8.281 2.668 1 90.69 127 LEU B O 1
ATOM 3217 N N . GLU B 1 128 ? 2.93 9.156 1.46 1 88 128 GLU B N 1
ATOM 3218 C CA . GLU B 1 128 ? 2.625 8.297 0.314 1 88 128 GLU B CA 1
ATOM 3219 C C . GLU B 1 128 ? 3.832 7.449 -0.075 1 88 128 GLU B C 1
ATOM 3221 O O . GLU B 1 128 ? 4.949 7.957 -0.172 1 88 128 GLU B O 1
ATOM 3226 N N . GLU B 1 129 ? 3.502 6.207 -0.271 1 85.69 129 GLU B N 1
ATOM 3227 C CA . GLU B 1 129 ? 4.547 5.297 -0.728 1 85.69 129 GLU B CA 1
ATOM 3228 C C . GLU B 1 129 ? 4.723 5.375 -2.24 1 85.69 129 GLU B C 1
ATOM 3230 O O . GLU B 1 129 ? 3.742 5.387 -2.986 1 85.69 129 GLU B O 1
ATOM 3235 N N . ARG B 1 130 ? 6.012 5.5 -2.633 1 83.56 130 ARG B N 1
ATOM 3236 C CA . ARG B 1 130 ? 6.391 5.461 -4.039 1 83.56 130 ARG B CA 1
ATOM 3237 C C . ARG B 1 130 ? 7.734 4.762 -4.223 1 83.56 130 ARG B C 1
ATOM 3239 O O . ARG B 1 130 ? 8.562 4.738 -3.309 1 83.56 130 ARG B O 1
ATOM 3246 N N . PRO B 1 131 ? 7.844 4.211 -5.453 1 79.5 131 PRO B N 1
ATOM 3247 C CA . PRO B 1 131 ? 9.195 3.719 -5.746 1 79.5 131 PRO B CA 1
ATOM 3248 C C . PRO B 1 131 ? 10.242 4.828 -5.727 1 79.5 131 PRO B C 1
ATOM 3250 O O . PRO B 1 131 ? 9.977 5.941 -6.188 1 79.5 131 PRO B O 1
ATOM 3253 N N . SER B 1 132 ? 11.398 4.52 -5.199 1 82.06 132 SER B N 1
ATOM 3254 C CA . SER B 1 132 ? 12.469 5.5 -5.059 1 82.06 132 SER B CA 1
ATOM 3255 C C . SER B 1 132 ? 12.742 6.219 -6.375 1 82.06 132 SER B C 1
ATOM 3257 O O . SER B 1 132 ? 13.016 7.418 -6.391 1 82.06 132 SER B O 1
ATOM 3259 N N . GLN B 1 133 ? 12.641 5.527 -7.434 1 77.25 133 GLN B N 1
ATOM 3260 C CA . GLN B 1 133 ? 12.984 6.066 -8.742 1 77.25 133 GLN B CA 1
ATOM 3261 C C . GLN B 1 133 ? 12.023 7.176 -9.156 1 77.25 133 GLN B C 1
ATOM 3263 O O . GLN B 1 133 ? 12.336 7.996 -10.023 1 77.25 133 GLN B O 1
ATOM 3268 N N . GLU B 1 134 ? 10.914 7.164 -8.516 1 82.12 134 GLU B N 1
ATOM 3269 C CA . GLU B 1 134 ? 9.891 8.133 -8.883 1 82.12 134 GLU B CA 1
ATOM 3270 C C . GLU B 1 134 ? 9.867 9.312 -7.914 1 82.12 134 GLU B C 1
ATOM 3272 O O . GLU B 1 134 ? 9.305 10.367 -8.219 1 82.12 134 GLU B O 1
ATOM 3277 N N . ILE B 1 135 ? 10.422 9.125 -6.824 1 89.75 135 ILE B N 1
ATOM 3278 C CA . ILE B 1 135 ? 10.266 10.086 -5.734 1 89.75 135 ILE B CA 1
ATOM 3279 C C . ILE B 1 135 ? 11.008 11.375 -6.074 1 89.75 135 ILE B C 1
ATOM 3281 O O . ILE B 1 135 ? 10.453 12.469 -5.926 1 89.75 135 ILE B O 1
ATOM 3285 N N . ALA B 1 136 ? 12.242 11.25 -6.562 1 87.56 136 ALA B N 1
ATOM 3286 C CA . ALA B 1 136 ? 13.031 12.438 -6.867 1 87.56 136 ALA B CA 1
ATOM 3287 C C . ALA B 1 136 ? 12.336 13.312 -7.898 1 87.56 136 ALA B C 1
ATOM 3289 O O . ALA B 1 136 ? 12.242 14.531 -7.73 1 87.56 136 ALA B O 1
ATOM 3290 N N . ALA B 1 137 ? 11.883 12.703 -8.883 1 83.19 137 ALA B N 1
ATOM 3291 C CA . ALA B 1 137 ? 11.188 13.445 -9.93 1 83.19 137 ALA B CA 1
ATOM 3292 C C . ALA B 1 137 ? 9.922 14.109 -9.391 1 83.19 137 ALA B C 1
ATOM 3294 O O . ALA B 1 137 ? 9.609 15.242 -9.758 1 83.19 137 ALA B O 1
ATOM 3295 N N . ALA B 1 138 ? 9.234 13.414 -8.586 1 85.19 138 ALA B N 1
ATOM 3296 C CA . ALA B 1 138 ? 8.008 13.945 -8 1 85.19 138 ALA B CA 1
ATOM 3297 C C . ALA B 1 138 ? 8.297 15.172 -7.145 1 85.19 138 ALA B C 1
ATOM 3299 O O . ALA B 1 138 ? 7.551 16.156 -7.188 1 85.19 138 ALA B O 1
ATOM 3300 N N . ILE B 1 139 ? 9.344 15.141 -6.457 1 89.5 139 ILE B N 1
ATOM 3301 C CA . ILE B 1 139 ? 9.742 16.266 -5.613 1 89.5 139 ILE B CA 1
ATOM 3302 C C . ILE B 1 139 ? 10.172 17.438 -6.488 1 89.5 139 ILE B C 1
ATOM 3304 O O . ILE B 1 139 ? 9.805 18.578 -6.223 1 89.5 139 ILE B O 1
ATOM 3308 N N . ALA B 1 140 ? 10.914 17.109 -7.48 1 83.5 140 ALA B N 1
ATOM 3309 C CA . ALA B 1 140 ? 11.375 18.141 -8.398 1 83.5 140 ALA B CA 1
ATOM 3310 C C . ALA B 1 140 ? 10.203 18.859 -9.062 1 83.5 140 ALA B C 1
ATOM 3312 O O . ALA B 1 140 ? 10.266 20.062 -9.312 1 83.5 140 ALA B O 1
ATOM 3313 N N . GLN B 1 141 ? 9.18 18.109 -9.242 1 77.81 141 GLN B N 1
ATOM 3314 C CA . GLN B 1 141 ? 7.988 18.641 -9.898 1 77.81 141 GLN B CA 1
ATOM 3315 C C . GLN B 1 141 ? 7.059 19.312 -8.898 1 77.81 141 GLN B C 1
ATOM 3317 O O . GLN B 1 141 ? 6.008 19.828 -9.273 1 77.81 141 GLN B O 1
ATOM 3322 N N . GLY B 1 142 ? 7.41 19.25 -7.695 1 80.56 142 GLY B N 1
ATOM 3323 C CA . GLY B 1 142 ? 6.645 19.953 -6.676 1 80.56 142 GLY B CA 1
ATOM 3324 C C . GLY B 1 142 ? 5.453 19.156 -6.176 1 80.56 142 GLY B C 1
ATOM 3325 O O . GLY B 1 142 ? 4.52 19.719 -5.602 1 80.56 142 GLY B O 1
ATOM 3326 N N . GLU B 1 143 ? 5.469 17.891 -6.336 1 81.5 143 GLU B N 1
ATOM 3327 C CA . GLU B 1 143 ? 4.344 17.062 -5.93 1 81.5 143 GLU B CA 1
ATOM 3328 C C . GLU B 1 143 ? 4.324 16.859 -4.414 1 81.5 143 GLU B C 1
ATOM 3330 O O . GLU B 1 143 ? 3.289 16.5 -3.844 1 81.5 143 GLU B O 1
ATOM 3335 N N . ALA B 1 144 ? 5.426 17.062 -3.82 1 90.94 144 ALA B N 1
ATOM 3336 C CA . ALA B 1 144 ? 5.57 16.922 -2.373 1 90.94 144 ALA B CA 1
ATOM 3337 C C . ALA B 1 144 ? 6.691 17.812 -1.85 1 90.94 144 ALA B C 1
ATOM 3339 O O . ALA B 1 144 ? 7.539 18.281 -2.619 1 90.94 144 ALA B O 1
ATOM 3340 N N . GLU B 1 145 ? 6.641 18.094 -0.594 1 88.25 145 GLU B N 1
ATOM 3341 C CA . GLU B 1 145 ? 7.641 18.969 0.01 1 88.25 145 GLU B CA 1
ATOM 3342 C C . GLU B 1 145 ? 8.969 18.234 0.198 1 88.25 145 GLU B C 1
ATOM 3344 O O . GLU B 1 145 ? 10.031 18.859 0.122 1 88.25 145 GLU B O 1
ATOM 3349 N N . ALA B 1 146 ? 8.891 16.938 0.517 1 94.44 146 ALA B N 1
ATOM 3350 C CA . ALA B 1 146 ? 10.094 16.141 0.749 1 94.44 146 ALA B CA 1
ATOM 3351 C C . ALA B 1 146 ? 9.875 14.68 0.393 1 94.44 146 ALA B C 1
ATOM 3353 O O . ALA B 1 146 ? 8.734 14.234 0.237 1 94.44 146 ALA B O 1
ATOM 3354 N N . GLY B 1 147 ? 10.977 14.008 0.208 1 95.06 147 GLY B N 1
ATOM 3355 C CA . GLY B 1 147 ? 10.93 12.586 -0.097 1 95.06 147 GLY B CA 1
ATOM 3356 C C . GLY B 1 147 ? 12.086 11.805 0.505 1 95.06 147 GLY B C 1
ATOM 3357 O O . GLY B 1 147 ? 13.156 12.359 0.753 1 95.06 147 GLY B O 1
ATOM 3358 N N . ILE B 1 148 ? 11.773 10.586 0.834 1 93.19 148 ILE B N 1
ATOM 3359 C CA . ILE B 1 148 ? 12.812 9.664 1.272 1 93.19 148 ILE B CA 1
ATOM 3360 C C . ILE B 1 148 ? 12.961 8.539 0.25 1 93.19 148 ILE B C 1
ATOM 3362 O O . ILE B 1 148 ? 11.992 7.863 -0.091 1 93.19 148 ILE B O 1
ATOM 3366 N N . LEU B 1 149 ? 14.172 8.352 -0.231 1 89.75 149 LEU B N 1
ATOM 3367 C CA . LEU B 1 149 ? 14.43 7.359 -1.27 1 89.75 149 LEU B CA 1
ATOM 3368 C C . LEU B 1 149 ? 15.797 6.711 -1.068 1 89.75 149 LEU B C 1
ATOM 3370 O O . LEU B 1 149 ? 16.609 7.184 -0.267 1 89.75 149 LEU B O 1
ATOM 3374 N N . SER B 1 150 ? 15.961 5.621 -1.678 1 85.31 150 SER B N 1
ATOM 3375 C CA . SER B 1 150 ? 17.281 5.004 -1.7 1 85.31 150 SER B CA 1
ATOM 3376 C C . SER B 1 150 ? 18.266 5.836 -2.51 1 85.31 150 SER B C 1
ATOM 3378 O O . SER B 1 150 ? 17.984 6.234 -3.639 1 85.31 150 SER B O 1
ATOM 3380 N N . GLY B 1 151 ? 19.406 6.062 -1.952 1 82.19 151 GLY B N 1
ATOM 3381 C CA . GLY B 1 151 ? 20.422 6.867 -2.607 1 82.19 151 GLY B CA 1
ATOM 3382 C C . GLY B 1 151 ? 20.844 6.316 -3.961 1 82.19 151 GLY B C 1
ATOM 3383 O O . GLY B 1 151 ? 21.266 7.07 -4.836 1 82.19 151 GLY B O 1
ATOM 3384 N N . GLU B 1 152 ? 20.625 5.043 -4.141 1 76.19 152 GLU B N 1
ATOM 3385 C CA . GLU B 1 152 ? 21.031 4.391 -5.383 1 76.19 152 GLU B CA 1
ATOM 3386 C C . GLU B 1 152 ? 20.141 4.82 -6.551 1 76.19 152 GLU B C 1
ATOM 3388 O O . GLU B 1 152 ? 20.547 4.703 -7.711 1 76.19 152 GLU B O 1
ATOM 3393 N N . ALA B 1 153 ? 18.969 5.234 -6.242 1 75.44 153 ALA B N 1
ATOM 3394 C CA . ALA B 1 153 ? 18.031 5.652 -7.289 1 75.44 153 ALA B CA 1
ATOM 3395 C C . ALA B 1 153 ? 18.438 7 -7.875 1 75.44 153 ALA B C 1
ATOM 3397 O O . ALA B 1 153 ? 18.016 7.355 -8.977 1 75.44 153 ALA B O 1
ATOM 3398 N N . GLY B 1 154 ? 19.312 7.684 -7.215 1 78.81 154 GLY B N 1
ATOM 3399 C CA . GLY B 1 154 ? 19.688 9.008 -7.676 1 78.81 154 GLY B CA 1
ATOM 3400 C C . GLY B 1 154 ? 18.766 10.102 -7.18 1 78.81 154 GLY B C 1
ATOM 3401 O O . GLY B 1 154 ? 17.562 9.883 -7.051 1 78.81 154 GLY B O 1
ATOM 3402 N N . THR B 1 155 ? 19.266 11.281 -6.914 1 81.62 155 THR B N 1
ATOM 3403 C CA . THR B 1 155 ? 18.484 12.375 -6.34 1 81.62 155 THR B CA 1
ATOM 3404 C C . THR B 1 155 ? 18.141 13.414 -7.402 1 81.62 155 THR B C 1
ATOM 3406 O O . THR B 1 155 ? 17.344 14.328 -7.156 1 81.62 155 THR B O 1
ATOM 3409 N N . GLY B 1 156 ? 18.594 13.242 -8.625 1 79.56 156 GLY B N 1
ATOM 3410 C CA . GLY B 1 156 ? 18.25 14.117 -9.742 1 79.56 156 GLY B CA 1
ATOM 3411 C C . GLY B 1 156 ? 18.562 15.578 -9.469 1 79.56 156 GLY B C 1
ATOM 3412 O O . GLY B 1 156 ? 17.797 16.469 -9.859 1 79.56 156 GLY B O 1
ATOM 3413 N N . GLY B 1 157 ? 19.562 15.898 -8.703 1 85.94 157 GLY B N 1
ATOM 3414 C CA . GLY B 1 157 ? 19.984 17.266 -8.445 1 85.94 157 GLY B CA 1
ATOM 3415 C C . GLY B 1 157 ? 19.281 17.875 -7.238 1 85.94 157 GLY B C 1
ATOM 3416 O O . GLY B 1 157 ? 19.547 19.031 -6.887 1 85.94 157 GLY B O 1
ATOM 3417 N N . LEU B 1 158 ? 18.453 17.172 -6.684 1 91.81 158 LEU B N 1
ATOM 3418 C CA . LEU B 1 158 ? 17.781 17.656 -5.488 1 91.81 158 LEU B CA 1
ATOM 3419 C C . LEU B 1 158 ? 18.75 17.75 -4.316 1 91.81 158 LEU B C 1
ATOM 3421 O O . LEU B 1 158 ? 19.781 17.078 -4.297 1 91.81 158 LEU B O 1
ATOM 3425 N N . GLU B 1 159 ? 18.438 18.719 -3.41 1 94.06 159 GLU B N 1
ATOM 3426 C CA . GLU B 1 159 ? 19.141 18.734 -2.127 1 94.06 159 GLU B CA 1
ATOM 3427 C C . GLU B 1 159 ? 18.875 17.453 -1.343 1 94.06 159 GLU B C 1
ATOM 3429 O O . GLU B 1 159 ? 17.719 17.094 -1.105 1 94.06 159 GLU B O 1
ATOM 3434 N N . ALA B 1 160 ? 19.984 16.781 -0.995 1 94.12 160 ALA B N 1
ATOM 3435 C CA . ALA B 1 160 ? 19.844 15.469 -0.352 1 94.12 160 ALA B CA 1
ATOM 3436 C C . ALA B 1 160 ? 20.547 15.453 1.005 1 94.12 160 ALA B C 1
ATOM 3438 O O . ALA B 1 160 ? 21.625 16.016 1.16 1 94.12 160 ALA B O 1
ATOM 3439 N N . HIS B 1 161 ? 19.906 14.844 1.998 1 93.44 161 HIS B N 1
ATOM 3440 C CA . HIS B 1 161 ? 20.422 14.672 3.346 1 93.44 161 HIS B CA 1
ATOM 3441 C C . HIS B 1 161 ? 20.391 13.203 3.768 1 93.44 161 HIS B C 1
ATOM 3443 O O . HIS B 1 161 ? 19.406 12.508 3.516 1 93.44 161 HIS B O 1
ATOM 3449 N N . PRO B 1 162 ? 21.5 12.797 4.422 1 91.06 162 PRO B N 1
ATOM 3450 C CA . PRO B 1 162 ? 21.422 11.43 4.941 1 91.06 162 PRO B CA 1
ATOM 3451 C C . PRO B 1 162 ? 20.281 11.234 5.926 1 91.06 162 PRO B C 1
ATOM 3453 O O . PRO B 1 162 ? 19.984 12.117 6.734 1 91.06 162 PRO B O 1
ATOM 3456 N N . PHE B 1 163 ? 19.594 10.141 5.777 1 91.44 163 PHE B N 1
ATOM 3457 C CA . PHE B 1 163 ? 18.469 9.867 6.668 1 91.44 163 PHE B CA 1
ATOM 3458 C C . PHE B 1 163 ? 18.75 8.648 7.535 1 91.44 163 PHE B C 1
ATOM 3460 O O . PHE B 1 163 ? 18.953 8.766 8.742 1 91.44 163 PHE B O 1
ATOM 3467 N N . ARG B 1 164 ? 18.797 7.422 6.898 1 88.81 164 ARG B N 1
ATOM 3468 C CA . ARG B 1 164 ? 19.047 6.184 7.621 1 88.81 164 ARG B CA 1
ATOM 3469 C C . ARG B 1 164 ? 19.797 5.184 6.75 1 88.81 164 ARG B C 1
ATOM 3471 O O . ARG B 1 164 ? 19.828 5.316 5.523 1 88.81 164 ARG B O 1
ATOM 3478 N N . THR B 1 165 ? 20.438 4.273 7.445 1 85.81 165 THR B N 1
ATOM 3479 C CA . THR B 1 165 ? 21.016 3.121 6.758 1 85.81 165 THR B CA 1
ATOM 3480 C C . THR B 1 165 ? 20.047 1.936 6.801 1 85.81 165 THR B C 1
ATOM 3482 O O . THR B 1 165 ? 19.406 1.683 7.824 1 85.81 165 THR B O 1
ATOM 3485 N N . ASP B 1 166 ? 19.906 1.363 5.617 1 82.88 166 ASP B N 1
ATOM 3486 C CA . ASP B 1 166 ? 18.969 0.257 5.457 1 82.88 166 ASP B CA 1
ATOM 3487 C C . ASP B 1 166 ? 19.672 -0.997 4.953 1 82.88 166 ASP B C 1
ATOM 3489 O O . ASP B 1 166 ? 20.172 -1.021 3.824 1 82.88 166 ASP B O 1
ATOM 3493 N N . ARG B 1 167 ? 19.766 -2.018 5.793 1 90.75 167 ARG B N 1
ATOM 3494 C CA . ARG B 1 167 ? 20.344 -3.283 5.359 1 90.75 167 ARG B CA 1
ATOM 3495 C C . ARG B 1 167 ? 19.266 -4.262 4.914 1 90.75 167 ARG B C 1
ATOM 3497 O O . ARG B 1 167 ? 18.219 -4.391 5.574 1 90.75 167 ARG B O 1
ATOM 3504 N N . LEU B 1 168 ? 19.578 -4.902 3.76 1 94.75 168 LEU B N 1
ATOM 3505 C CA . LEU B 1 168 ? 18.641 -5.918 3.275 1 94.75 168 LEU B CA 1
ATOM 3506 C C . LEU B 1 168 ? 18.984 -7.285 3.873 1 94.75 168 LEU B C 1
ATOM 3508 O O . LEU B 1 168 ? 20.156 -7.637 4.016 1 94.75 168 LEU B O 1
ATOM 3512 N N . VAL B 1 169 ? 17.969 -8.016 4.203 1 97.12 169 VAL B N 1
ATOM 3513 C CA . VAL B 1 169 ? 18.094 -9.336 4.805 1 97.12 169 VAL B CA 1
ATOM 3514 C C . VAL B 1 169 ? 17.203 -10.328 4.059 1 97.12 169 VAL B C 1
ATOM 3516 O O . VAL B 1 169 ? 16.266 -9.93 3.371 1 97.12 169 VAL B O 1
ATOM 3519 N N . VAL B 1 170 ? 17.531 -11.555 4.18 1 98.12 170 VAL B N 1
ATOM 3520 C CA . VAL B 1 170 ? 16.688 -12.641 3.701 1 98.12 170 VAL B CA 1
ATOM 3521 C C . VAL B 1 170 ? 15.766 -13.117 4.824 1 98.12 170 VAL B C 1
ATOM 3523 O O . VAL B 1 170 ? 16.219 -13.367 5.941 1 98.12 170 VAL B O 1
ATOM 3526 N N . VAL B 1 171 ? 14.508 -13.148 4.527 1 97.94 171 VAL B N 1
ATOM 3527 C CA . VAL B 1 171 ? 13.508 -13.656 5.461 1 97.94 171 VAL B CA 1
ATOM 3528 C C . VAL B 1 171 ? 13.094 -15.07 5.062 1 97.94 171 VAL B C 1
ATOM 3530 O O . VAL B 1 171 ? 12.633 -15.297 3.941 1 97.94 171 VAL B O 1
ATOM 3533 N N . LEU B 1 172 ? 13.32 -15.984 5.988 1 97.38 172 LEU B N 1
ATOM 3534 C CA . LEU B 1 172 ? 13.07 -17.406 5.777 1 97.38 172 LEU B CA 1
ATOM 3535 C C . LEU B 1 172 ? 12.102 -17.953 6.82 1 97.38 172 LEU B C 1
ATOM 3537 O O . LEU B 1 172 ? 12.016 -17.422 7.93 1 97.38 172 LEU B O 1
ATOM 3541 N N . PRO B 1 173 ? 11.375 -19.031 6.414 1 95.31 173 PRO B N 1
ATOM 3542 C CA . PRO B 1 173 ? 10.703 -19.734 7.508 1 95.31 173 PRO B CA 1
ATOM 3543 C C . PRO B 1 173 ? 11.688 -20.297 8.531 1 95.31 173 PRO B C 1
ATOM 3545 O O . PRO B 1 173 ? 12.82 -20.656 8.18 1 95.31 173 PRO B O 1
ATOM 3548 N N . GLN B 1 174 ? 11.422 -20.281 9.844 1 92.69 174 GLN B N 1
ATOM 3549 C CA . GLN B 1 174 ? 12.305 -20.672 10.938 1 92.69 174 GLN B CA 1
ATOM 3550 C C . GLN B 1 174 ? 12.961 -22.031 10.648 1 92.69 174 GLN B C 1
ATOM 3552 O O . GLN B 1 174 ? 14.133 -22.234 10.953 1 92.69 174 GLN B O 1
ATOM 3557 N N . GLY B 1 175 ? 12.406 -23.016 9.953 1 90.81 175 GLY B N 1
ATOM 3558 C CA . GLY B 1 175 ? 12.93 -24.344 9.695 1 90.81 175 GLY B CA 1
ATOM 3559 C C . GLY B 1 175 ? 13.523 -24.484 8.305 1 90.81 175 GLY B C 1
ATOM 3560 O O . GLY B 1 175 ? 13.867 -25.594 7.879 1 90.81 175 GLY B O 1
ATOM 3561 N N . HIS B 1 176 ? 13.773 -23.391 7.711 1 94.38 176 HIS B N 1
ATOM 3562 C CA . HIS B 1 176 ? 14.297 -23.438 6.352 1 94.38 176 HIS B CA 1
ATOM 3563 C C . HIS B 1 176 ? 15.734 -23.938 6.332 1 94.38 176 HIS B C 1
ATOM 3565 O O . HIS B 1 176 ? 16.5 -23.672 7.258 1 94.38 176 HIS B O 1
ATOM 3571 N N . ALA B 1 177 ? 16.188 -24.562 5.336 1 94.25 177 ALA B N 1
ATOM 3572 C CA . ALA B 1 177 ? 17.516 -25.156 5.199 1 94.25 177 ALA B CA 1
ATOM 3573 C C . ALA B 1 177 ? 18.609 -24.094 5.289 1 94.25 177 ALA B C 1
ATOM 3575 O O . ALA B 1 177 ? 19.703 -24.359 5.77 1 94.25 177 ALA B O 1
ATOM 3576 N N . LEU B 1 178 ? 18.344 -22.938 4.867 1 94.75 178 LEU B N 1
ATOM 3577 C CA . LEU B 1 178 ? 19.344 -21.875 4.82 1 94.75 178 LEU B CA 1
ATOM 3578 C C . LEU B 1 178 ? 19.328 -21.047 6.105 1 94.75 178 LEU B C 1
ATOM 3580 O O . LEU B 1 178 ? 20.125 -20.125 6.27 1 94.75 178 LEU B O 1
ATOM 3584 N N . ALA B 1 179 ? 18.391 -21.422 6.949 1 93.12 179 ALA B N 1
ATOM 3585 C CA . ALA B 1 179 ? 18.312 -20.688 8.211 1 93.12 179 ALA B CA 1
ATOM 3586 C C . ALA B 1 179 ? 19.484 -21.016 9.117 1 93.12 179 ALA B C 1
ATOM 3588 O O . ALA B 1 179 ? 20.125 -22.062 8.969 1 93.12 179 ALA B O 1
ATOM 3589 N N . GLY B 1 180 ? 19.859 -20.109 10.031 1 91 180 GLY B N 1
ATOM 3590 C CA . GLY B 1 180 ? 20.906 -20.359 11.008 1 91 180 GLY B CA 1
ATOM 3591 C C . GLY B 1 180 ? 22.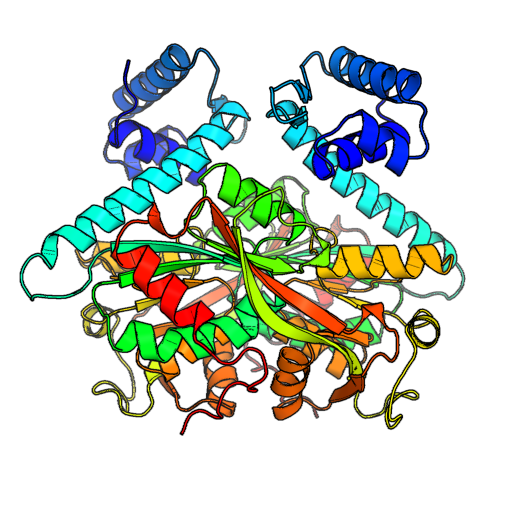266 -19.844 10.586 1 91 180 GLY B C 1
ATOM 3592 O O . GLY B 1 180 ? 23.188 -19.734 11.406 1 91 180 GLY B O 1
ATOM 3593 N N . ARG B 1 181 ? 22.406 -19.547 9.328 1 93.19 181 ARG B N 1
ATOM 3594 C CA . ARG B 1 181 ? 23.656 -18.953 8.844 1 93.19 181 ARG B CA 1
ATOM 3595 C C . ARG B 1 181 ? 23.781 -17.516 9.328 1 93.19 181 ARG B C 1
ATOM 3597 O O . ARG B 1 181 ? 22.781 -16.828 9.547 1 93.19 181 ARG B O 1
ATOM 3604 N N . SER B 1 182 ? 25.047 -17.094 9.523 1 94.56 182 SER B N 1
ATOM 3605 C CA . SER B 1 182 ? 25.281 -15.719 9.969 1 94.56 182 SER B CA 1
ATOM 3606 C C . SER B 1 182 ? 24.984 -14.719 8.859 1 94.56 182 SER B C 1
ATOM 3608 O O . SER B 1 182 ? 24.625 -13.57 9.133 1 94.56 182 SER B O 1
ATOM 3610 N N . ALA B 1 183 ? 25.25 -15.156 7.594 1 96.69 183 ALA B N 1
ATOM 3611 C CA . ALA B 1 183 ? 24.984 -14.336 6.414 1 96.69 183 ALA B CA 1
ATOM 3612 C C . ALA B 1 183 ? 24.766 -15.211 5.18 1 96.69 183 ALA B C 1
ATOM 3614 O O . ALA B 1 183 ? 25.172 -16.375 5.16 1 96.69 183 ALA B O 1
ATOM 3615 N N . LEU B 1 184 ? 24.109 -14.703 4.246 1 97.44 184 LEU B N 1
ATOM 3616 C CA . LEU B 1 184 ? 23.891 -15.367 2.967 1 97.44 184 LEU B CA 1
ATOM 3617 C C . LEU B 1 184 ? 24.25 -14.453 1.806 1 97.44 184 LEU B C 1
ATOM 3619 O O . LEU B 1 184 ? 24.109 -13.227 1.907 1 97.44 184 LEU B O 1
ATOM 3623 N N . CYS B 1 185 ? 24.734 -15.023 0.746 1 97.5 185 CYS B N 1
ATOM 3624 C CA . CYS B 1 185 ? 24.875 -14.289 -0.506 1 97.5 185 CYS B CA 1
ATOM 3625 C C . CYS B 1 185 ? 23.609 -14.406 -1.35 1 97.5 185 CYS B C 1
ATOM 3627 O O . CYS B 1 185 ? 22.953 -15.453 -1.347 1 97.5 185 CYS B O 1
ATOM 3629 N N . PHE B 1 186 ? 23.312 -13.328 -2.053 1 97.75 186 PHE B N 1
ATOM 3630 C CA . PHE B 1 186 ? 22.109 -13.289 -2.875 1 97.75 186 PHE B CA 1
ATOM 3631 C C . PHE B 1 186 ? 22.109 -14.438 -3.875 1 97.75 186 PHE B C 1
ATOM 3633 O O . PHE B 1 186 ? 21.062 -15.039 -4.125 1 97.75 186 PHE B O 1
ATOM 3640 N N . ALA B 1 187 ? 23.234 -14.727 -4.406 1 96.81 187 ALA B N 1
ATOM 3641 C CA . ALA B 1 187 ? 23.375 -15.805 -5.387 1 96.81 187 ALA B CA 1
ATOM 3642 C C . ALA B 1 187 ? 22.906 -17.141 -4.812 1 96.81 187 ALA B C 1
ATOM 3644 O O . ALA B 1 187 ? 22.359 -17.969 -5.535 1 96.81 187 ALA B O 1
ATOM 3645 N N . GLU B 1 188 ? 23.094 -17.344 -3.525 1 95.75 188 GLU B N 1
ATOM 3646 C CA . GLU B 1 188 ? 22.766 -18.594 -2.855 1 95.75 188 GLU B CA 1
ATOM 3647 C C . GLU B 1 188 ? 21.25 -18.781 -2.719 1 95.75 188 GLU B C 1
ATOM 3649 O O . GLU B 1 188 ? 20.766 -19.891 -2.572 1 95.75 188 GLU B O 1
ATOM 3654 N N . VAL B 1 189 ? 20.547 -17.656 -2.773 1 96.31 189 VAL B N 1
ATOM 3655 C CA . VAL B 1 189 ? 19.125 -17.766 -2.469 1 96.31 189 VAL B CA 1
ATOM 3656 C C . VAL B 1 189 ? 18.312 -17.641 -3.756 1 96.31 189 VAL B C 1
ATOM 3658 O O . VAL B 1 189 ? 17.094 -17.859 -3.748 1 96.31 189 VAL B O 1
ATOM 3661 N N . LEU B 1 190 ? 18.938 -17.422 -4.859 1 95.44 190 LEU B N 1
ATOM 3662 C CA . LEU B 1 190 ? 18.234 -17.172 -6.117 1 95.44 190 LEU B CA 1
ATOM 3663 C C . LEU B 1 190 ? 17.594 -18.438 -6.641 1 95.44 190 LEU B C 1
ATOM 3665 O O . LEU B 1 190 ? 16.75 -18.391 -7.543 1 95.44 190 LEU B O 1
ATOM 3669 N N . GLY B 1 191 ? 17.938 -19.531 -6.09 1 92.81 191 GLY B N 1
ATOM 3670 C CA . GLY B 1 191 ? 17.312 -20.797 -6.473 1 92.81 191 GLY B CA 1
ATOM 3671 C C . GLY B 1 191 ? 15.984 -21.047 -5.773 1 92.81 191 GLY B C 1
ATOM 3672 O O . GLY B 1 191 ? 15.219 -21.906 -6.18 1 92.81 191 GLY B O 1
ATOM 3673 N N . GLU B 1 192 ? 15.695 -20.266 -4.797 1 94.44 192 GLU B N 1
ATOM 3674 C CA . GLU B 1 192 ? 14.477 -20.422 -4.012 1 94.44 192 GLU B CA 1
ATOM 3675 C C . GLU B 1 192 ? 13.305 -19.688 -4.664 1 94.44 192 GLU B C 1
ATOM 3677 O O . GLU B 1 192 ? 13.508 -18.828 -5.527 1 94.44 192 GLU B O 1
ATOM 3682 N N . ASP B 1 193 ? 12.062 -20.094 -4.238 1 93.56 193 ASP B N 1
ATOM 3683 C CA . ASP B 1 193 ? 10.875 -19.312 -4.57 1 93.56 193 ASP B CA 1
ATOM 3684 C C . ASP B 1 193 ? 10.789 -18.047 -3.713 1 93.56 193 ASP B C 1
ATOM 3686 O O . ASP B 1 193 ? 11.07 -18.094 -2.514 1 93.56 193 ASP B O 1
ATOM 3690 N N . PHE B 1 194 ? 10.391 -16.984 -4.402 1 95.62 194 PHE B N 1
ATOM 3691 C CA . PHE B 1 194 ? 10.32 -15.719 -3.684 1 95.62 194 PHE B CA 1
ATOM 3692 C C . PHE B 1 194 ? 8.875 -15.281 -3.492 1 95.62 194 PHE B C 1
ATOM 3694 O O . PHE B 1 194 ? 8.031 -15.516 -4.355 1 95.62 194 PHE B O 1
ATOM 3701 N N . VAL B 1 195 ? 8.57 -14.734 -2.338 1 95.19 195 VAL B N 1
ATOM 3702 C CA . VAL B 1 195 ? 7.434 -13.852 -2.076 1 95.19 195 VAL B CA 1
ATOM 3703 C C . VAL B 1 195 ? 7.914 -12.406 -1.978 1 95.19 195 VAL B C 1
ATOM 3705 O O . VAL B 1 195 ? 8.812 -12.094 -1.19 1 95.19 195 VAL B O 1
ATOM 3708 N N . GLY B 1 196 ? 7.352 -11.539 -2.812 1 93.06 196 GLY B N 1
ATOM 3709 C CA . GLY B 1 196 ? 7.953 -10.211 -2.822 1 93.06 196 GLY B CA 1
ATOM 3710 C C . GLY B 1 196 ? 6.957 -9.109 -3.133 1 93.06 196 GLY B C 1
ATOM 3711 O O . GLY B 1 196 ? 5.746 -9.336 -3.143 1 93.06 196 GLY B O 1
ATOM 3712 N N . LEU B 1 197 ? 7.535 -7.953 -3.236 1 88.06 197 LEU B N 1
ATOM 3713 C CA . LEU B 1 197 ? 6.77 -6.762 -3.588 1 88.06 197 LEU B CA 1
ATOM 3714 C C . LEU B 1 197 ? 6.5 -6.711 -5.09 1 88.06 197 LEU B C 1
ATOM 3716 O O . LEU B 1 197 ? 7.141 -7.43 -5.863 1 88.06 197 LEU B O 1
ATOM 3720 N N . PRO B 1 198 ? 5.551 -5.883 -5.441 1 80.62 198 PRO B N 1
ATOM 3721 C CA . PRO B 1 198 ? 5.254 -5.773 -6.871 1 80.62 198 PRO B CA 1
ATOM 3722 C C . PRO B 1 198 ? 6.469 -5.355 -7.695 1 80.62 198 PRO B C 1
ATOM 3724 O O . PRO B 1 198 ? 7.387 -4.719 -7.172 1 80.62 198 PRO B O 1
ATOM 3727 N N . ALA B 1 199 ? 6.371 -5.637 -8.93 1 72.31 199 ALA B N 1
ATOM 3728 C CA . ALA B 1 199 ? 7.508 -5.438 -9.828 1 72.31 199 ALA B CA 1
ATOM 3729 C C . ALA B 1 199 ? 7.895 -3.963 -9.898 1 72.31 199 ALA B C 1
ATOM 3731 O O . ALA B 1 199 ? 9.078 -3.631 -10.023 1 72.31 199 ALA B O 1
ATOM 3732 N N . ALA B 1 200 ? 6.93 -3.146 -9.758 1 64.75 200 ALA B N 1
ATOM 3733 C CA . ALA B 1 200 ? 7.18 -1.715 -9.898 1 64.75 200 ALA B CA 1
ATOM 3734 C C . ALA B 1 200 ? 7.812 -1.144 -8.633 1 64.75 200 ALA B C 1
ATOM 3736 O O . ALA B 1 200 ? 8.312 -0.015 -8.633 1 64.75 200 ALA B O 1
ATOM 3737 N N . ASN B 1 201 ? 7.832 -1.951 -7.652 1 74.81 201 ASN B N 1
ATOM 3738 C CA . ASN B 1 201 ? 8.469 -1.511 -6.414 1 74.81 201 ASN B CA 1
ATOM 3739 C C . ASN B 1 201 ? 9.984 -1.415 -6.562 1 74.81 201 ASN B C 1
ATOM 3741 O O . ASN B 1 201 ? 10.602 -2.277 -7.184 1 74.81 201 ASN B O 1
ATOM 3745 N N . ALA B 1 202 ? 10.602 -0.418 -5.945 1 72.88 202 ALA B N 1
ATOM 3746 C CA . ALA B 1 202 ? 12.031 -0.14 -6.078 1 72.88 202 ALA B CA 1
ATOM 3747 C C . ALA B 1 202 ? 12.867 -1.315 -5.582 1 72.88 202 ALA B C 1
ATOM 3749 O O . ALA B 1 202 ? 13.914 -1.624 -6.156 1 72.88 202 ALA B O 1
ATOM 3750 N N . LEU B 1 203 ? 12.391 -1.895 -4.512 1 83.56 203 LEU B N 1
ATOM 3751 C CA . LEU B 1 203 ? 13.156 -3.012 -3.973 1 83.56 203 LEU B CA 1
ATOM 3752 C C . LEU B 1 203 ? 13.094 -4.215 -4.906 1 83.56 203 LEU B C 1
ATOM 3754 O O . LEU B 1 203 ? 14.109 -4.879 -5.137 1 83.56 203 LEU B O 1
ATOM 3758 N N . SER B 1 204 ? 11.945 -4.457 -5.387 1 84.19 204 SER B N 1
ATOM 3759 C CA . SER B 1 204 ? 11.805 -5.547 -6.344 1 84.19 204 SER B CA 1
ATOM 3760 C C . SER B 1 204 ? 12.656 -5.309 -7.586 1 84.19 204 SER B C 1
ATOM 3762 O O . SER B 1 204 ? 13.305 -6.23 -8.086 1 84.19 204 SER B O 1
ATOM 3764 N N . ALA B 1 205 ? 12.633 -4.094 -8.055 1 75.12 205 ALA B N 1
ATOM 3765 C CA . ALA B 1 205 ? 13.445 -3.742 -9.211 1 75.12 205 ALA B CA 1
ATOM 3766 C C . ALA B 1 205 ? 14.93 -3.914 -8.914 1 75.12 205 ALA B C 1
ATOM 3768 O O . ALA B 1 205 ? 15.688 -4.406 -9.758 1 75.12 205 ALA B O 1
ATOM 3769 N N . HIS B 1 206 ? 15.336 -3.455 -7.789 1 83.62 206 HIS B N 1
ATOM 3770 C CA . HIS B 1 206 ? 16.719 -3.574 -7.355 1 83.62 206 HIS B CA 1
ATOM 3771 C C . HIS B 1 206 ? 17.156 -5.035 -7.289 1 83.62 206 HIS B C 1
ATOM 3773 O O . HIS B 1 206 ? 18.25 -5.387 -7.754 1 83.62 206 HIS B O 1
ATOM 3779 N N . LEU B 1 207 ? 16.328 -5.867 -6.762 1 90.06 207 LEU B N 1
ATOM 3780 C CA . LEU B 1 207 ? 16.625 -7.293 -6.656 1 90.06 207 LEU B CA 1
ATOM 3781 C C . LEU B 1 207 ? 16.719 -7.93 -8.039 1 90.06 207 LEU B C 1
ATOM 3783 O O . LEU B 1 207 ? 17.594 -8.75 -8.289 1 90.06 207 LEU B O 1
ATOM 3787 N N . SER B 1 208 ? 15.828 -7.531 -8.836 1 85.62 208 SER B N 1
ATOM 3788 C CA . SER B 1 208 ? 15.852 -8.055 -10.195 1 85.62 208 SER B CA 1
ATOM 3789 C C . SER B 1 208 ? 17.125 -7.656 -10.922 1 85.62 208 SER B C 1
ATOM 3791 O O . SER B 1 208 ? 17.703 -8.461 -11.656 1 85.62 208 SER B O 1
ATOM 3793 N N . GLN B 1 209 ? 17.5 -6.449 -10.75 1 81.62 209 GLN B N 1
ATOM 3794 C CA . GLN B 1 209 ? 18.734 -5.961 -11.359 1 81.62 209 GLN B CA 1
ATOM 3795 C C . GLN B 1 209 ? 19.938 -6.734 -10.859 1 81.62 209 GLN B C 1
ATOM 3797 O O . GLN B 1 209 ? 20.812 -7.105 -11.641 1 81.62 209 GLN B O 1
ATOM 3802 N N . GLN B 1 210 ? 19.969 -6.938 -9.602 1 89.94 210 GLN B N 1
ATOM 3803 C CA . GLN B 1 210 ? 21.094 -7.68 -9.023 1 89.94 210 GLN B CA 1
ATOM 3804 C C . GLN B 1 210 ? 21.109 -9.125 -9.516 1 89.94 210 GLN B C 1
ATOM 3806 O O . GLN B 1 210 ? 22.172 -9.688 -9.766 1 89.94 210 GLN B O 1
ATOM 3811 N N . ALA B 1 211 ? 19.984 -9.711 -9.617 1 91.25 211 ALA B N 1
ATOM 3812 C CA . ALA B 1 211 ? 19.891 -11.07 -10.148 1 91.25 211 ALA B CA 1
ATOM 3813 C C . ALA B 1 211 ? 20.359 -11.125 -11.602 1 91.25 211 ALA B C 1
ATOM 3815 O O . ALA B 1 211 ? 21.078 -12.055 -11.992 1 91.25 211 ALA B O 1
ATOM 3816 N N . ALA B 1 212 ? 19.969 -10.102 -12.289 1 85 212 ALA B N 1
ATOM 3817 C CA . ALA B 1 212 ? 20.359 -10.031 -13.695 1 85 212 ALA B CA 1
ATOM 3818 C C . ALA B 1 212 ? 21.875 -9.977 -13.852 1 85 212 ALA B C 1
ATOM 3820 O O . ALA B 1 212 ? 22.438 -10.562 -14.781 1 85 212 ALA B O 1
ATOM 3821 N N . ARG B 1 213 ? 22.547 -9.289 -13.047 1 88.75 213 ARG B N 1
ATOM 3822 C CA . ARG B 1 213 ? 24.016 -9.188 -13.055 1 88.75 213 ARG B CA 1
ATOM 3823 C C . ARG B 1 213 ? 24.656 -10.555 -12.836 1 88.75 213 ARG B C 1
ATOM 3825 O O . ARG B 1 213 ? 25.797 -10.781 -13.242 1 88.75 213 ARG B O 1
ATOM 3832 N N . LEU B 1 214 ? 23.938 -11.438 -12.203 1 91.81 214 LEU B N 1
ATOM 3833 C CA . LEU B 1 214 ? 24.406 -12.797 -11.953 1 91.81 214 LEU B CA 1
ATOM 3834 C C . LEU B 1 214 ? 23.906 -13.758 -13.031 1 91.81 214 LEU B C 1
ATOM 3836 O O . LEU B 1 214 ? 24.094 -14.969 -12.922 1 91.81 214 LEU B O 1
ATOM 3840 N N . GLY B 1 215 ? 23.219 -13.18 -13.969 1 88.56 215 GLY B N 1
ATOM 3841 C CA . GLY B 1 215 ? 22.672 -13.984 -15.055 1 88.56 215 GLY B CA 1
ATOM 3842 C C . GLY B 1 215 ? 21.484 -14.82 -14.633 1 88.56 215 GLY B C 1
ATOM 3843 O O . GLY B 1 215 ? 21.25 -15.898 -15.195 1 88.56 215 GLY B O 1
ATOM 3844 N N . ARG B 1 216 ? 20.828 -14.391 -13.594 1 90.25 216 ARG B N 1
ATOM 3845 C CA . ARG B 1 216 ? 19.703 -15.141 -13.062 1 90.25 216 ARG B CA 1
ATOM 3846 C C . ARG B 1 216 ? 18.453 -14.273 -12.961 1 90.25 216 ARG B C 1
ATOM 3848 O O . ARG B 1 216 ? 18.516 -13.062 -13.195 1 90.25 216 ARG B O 1
ATOM 3855 N N . VAL B 1 217 ? 17.312 -14.906 -12.75 1 84.5 217 VAL B N 1
ATOM 3856 C CA . VAL B 1 217 ? 16.031 -14.227 -12.555 1 84.5 217 VAL B CA 1
ATOM 3857 C C . VAL B 1 217 ? 15.336 -14.773 -11.32 1 84.5 217 VAL B C 1
ATOM 3859 O O . VAL B 1 217 ? 15.086 -15.977 -11.227 1 84.5 217 VAL B O 1
ATOM 3862 N N . PRO B 1 218 ? 15.07 -13.883 -10.422 1 89.75 218 PRO B N 1
ATOM 3863 C CA . PRO B 1 218 ? 14.328 -14.383 -9.266 1 89.75 218 PRO B CA 1
ATOM 3864 C C . PRO B 1 218 ? 12.945 -14.906 -9.633 1 89.75 218 PRO B C 1
ATOM 3866 O O . PRO B 1 218 ? 12.266 -14.328 -10.484 1 89.75 218 PRO B O 1
ATOM 3869 N N . ARG B 1 219 ? 12.609 -15.945 -9.039 1 87 219 ARG B N 1
ATOM 3870 C CA . ARG B 1 219 ? 11.273 -16.484 -9.242 1 87 219 ARG B CA 1
ATOM 3871 C C . ARG B 1 219 ? 10.32 -16.016 -8.156 1 87 219 ARG B C 1
ATOM 3873 O O . ARG B 1 219 ? 10.297 -16.578 -7.055 1 87 219 ARG B O 1
ATOM 3880 N N . PHE B 1 220 ? 9.484 -15.094 -8.492 1 89.31 220 PHE B N 1
ATOM 3881 C CA . PHE B 1 220 ? 8.484 -14.602 -7.551 1 89.31 220 PHE B CA 1
ATOM 3882 C C . PHE B 1 220 ? 7.168 -15.359 -7.715 1 89.31 220 PHE B C 1
ATOM 3884 O O . PHE B 1 220 ? 6.457 -15.172 -8.703 1 89.31 220 PHE B O 1
ATOM 3891 N N . ARG B 1 221 ? 6.797 -16.109 -6.672 1 89.19 221 ARG B N 1
ATOM 3892 C CA . ARG B 1 221 ? 5.559 -16.875 -6.684 1 89.19 221 ARG B CA 1
ATOM 3893 C C . ARG B 1 221 ? 4.371 -16 -6.289 1 89.19 221 ARG B C 1
ATOM 3895 O O . ARG B 1 221 ? 3.256 -16.203 -6.781 1 89.19 221 ARG B O 1
ATOM 3902 N N . VAL B 1 222 ? 4.645 -15.148 -5.375 1 91.69 222 VAL B N 1
ATOM 3903 C CA . VAL B 1 222 ? 3.605 -14.266 -4.855 1 91.69 222 VAL B CA 1
ATOM 3904 C C . VAL B 1 222 ? 4.137 -12.836 -4.766 1 91.69 222 VAL B C 1
ATOM 3906 O O . VAL B 1 222 ? 5.266 -12.617 -4.32 1 91.69 222 VAL B O 1
ATOM 3909 N N . ARG B 1 223 ? 3.348 -11.945 -5.238 1 90.38 223 ARG B N 1
ATOM 3910 C CA . ARG B 1 223 ? 3.656 -10.531 -5.098 1 90.38 223 ARG B CA 1
ATOM 3911 C C . ARG B 1 223 ? 2.521 -9.781 -4.402 1 90.38 223 ARG B C 1
ATOM 3913 O O . ARG B 1 223 ? 1.356 -9.93 -4.781 1 90.38 223 ARG B O 1
ATOM 3920 N N . LEU B 1 224 ? 2.891 -9.07 -3.371 1 87.44 224 LEU B N 1
ATOM 3921 C CA . LEU B 1 224 ? 1.92 -8.234 -2.672 1 87.44 224 LEU B CA 1
ATOM 3922 C C . LEU B 1 224 ? 2.613 -7.102 -1.931 1 87.44 224 LEU B C 1
ATOM 3924 O O . LEU B 1 224 ? 3.773 -7.23 -1.533 1 87.44 224 LEU B O 1
ATOM 3928 N N . ARG B 1 225 ? 1.925 -6.047 -1.688 1 82.69 225 ARG B N 1
ATOM 3929 C CA . ARG B 1 225 ? 2.51 -4.828 -1.136 1 82.69 225 ARG B CA 1
ATOM 3930 C C . ARG B 1 225 ? 2.541 -4.879 0.388 1 82.69 225 ARG B C 1
ATOM 3932 O O . ARG B 1 225 ? 3.467 -4.359 1.014 1 82.69 225 ARG B O 1
ATOM 3939 N N . ALA B 1 226 ? 1.517 -5.453 0.981 1 84.69 226 ALA B N 1
ATOM 3940 C CA . ALA B 1 226 ? 1.431 -5.504 2.438 1 84.69 226 ALA B CA 1
ATOM 3941 C C . ALA B 1 226 ? 2.529 -6.391 3.021 1 84.69 226 ALA B C 1
ATOM 3943 O O . ALA B 1 226 ? 2.449 -7.617 2.951 1 84.69 226 ALA B O 1
ATOM 3944 N N . VAL B 1 227 ? 3.434 -5.715 3.717 1 87.94 227 VAL B N 1
ATOM 3945 C CA . VAL B 1 227 ? 4.637 -6.41 4.16 1 87.94 227 VAL B CA 1
ATOM 3946 C C . VAL B 1 227 ? 4.266 -7.48 5.188 1 87.94 227 VAL B C 1
ATOM 3948 O O . VAL B 1 227 ? 4.863 -8.555 5.211 1 87.94 227 VAL B O 1
ATOM 3951 N N . ASN B 1 228 ? 3.369 -7.172 6.016 1 86.38 228 ASN B N 1
ATOM 3952 C CA . ASN B 1 228 ? 2.938 -8.172 6.988 1 86.38 228 ASN B CA 1
ATOM 3953 C C . ASN B 1 228 ? 2.352 -9.398 6.309 1 86.38 228 ASN B C 1
ATOM 3955 O O . ASN B 1 228 ? 2.641 -10.531 6.707 1 86.38 228 ASN B O 1
ATOM 3959 N N . ALA B 1 229 ? 1.494 -9.141 5.375 1 87.5 229 ALA B N 1
ATOM 3960 C CA . ALA B 1 229 ? 0.918 -10.234 4.602 1 87.5 229 ALA B CA 1
ATOM 3961 C C . ALA B 1 229 ? 2.006 -11.039 3.893 1 87.5 229 ALA B C 1
ATOM 3963 O O . ALA B 1 229 ? 1.966 -12.273 3.875 1 87.5 229 ALA B O 1
ATOM 3964 N N . LEU B 1 230 ? 2.883 -10.328 3.346 1 91.88 230 LEU B N 1
ATOM 3965 C CA . LEU B 1 230 ? 4.008 -10.93 2.639 1 91.88 230 LEU B CA 1
ATOM 3966 C C . LEU B 1 230 ? 4.793 -11.859 3.561 1 91.88 230 LEU B C 1
ATOM 3968 O O . LEU B 1 230 ? 5.094 -12.992 3.193 1 91.88 230 LEU B O 1
ATOM 3972 N N . THR B 1 231 ? 5.09 -11.445 4.75 1 93.06 231 THR B N 1
ATOM 3973 C CA . THR B 1 231 ? 5.906 -12.227 5.676 1 93.06 231 THR B CA 1
ATOM 3974 C C . THR B 1 231 ? 5.113 -13.406 6.234 1 93.06 231 THR B C 1
ATOM 3976 O O . THR B 1 231 ? 5.684 -14.453 6.543 1 93.06 231 THR B O 1
ATOM 3979 N N . ARG B 1 232 ? 3.84 -13.281 6.309 1 88.62 232 ARG B N 1
ATOM 3980 C CA . ARG B 1 232 ? 3.004 -14.414 6.703 1 88.62 232 ARG B CA 1
ATOM 3981 C C . ARG B 1 232 ? 3.094 -15.547 5.688 1 88.62 232 ARG B C 1
ATOM 3983 O O . ARG B 1 232 ? 3.088 -16.719 6.055 1 88.62 232 ARG B O 1
ATOM 3990 N N . MET B 1 233 ? 3.096 -15.148 4.434 1 91.62 233 MET B N 1
ATOM 3991 C CA . MET B 1 233 ? 3.26 -16.141 3.377 1 91.62 233 MET B CA 1
ATOM 3992 C C . MET B 1 233 ? 4.609 -16.844 3.49 1 91.62 233 MET B C 1
ATOM 3994 O O . MET B 1 233 ? 4.711 -18.047 3.279 1 91.62 233 MET B O 1
ATOM 3998 N N . VAL B 1 234 ? 5.613 -16.062 3.82 1 95.38 234 VAL B N 1
ATOM 3999 C CA . VAL B 1 234 ? 6.938 -16.641 4.031 1 95.38 234 VAL B CA 1
ATOM 4000 C C . VAL B 1 234 ? 6.902 -17.594 5.215 1 95.38 234 VAL B C 1
ATOM 4002 O O . VAL B 1 234 ? 7.418 -18.719 5.133 1 95.38 234 VAL B O 1
ATOM 4005 N N . GLU B 1 235 ? 6.297 -17.172 6.297 1 93.12 235 GLU B N 1
ATOM 4006 C CA . GLU B 1 235 ? 6.176 -17.984 7.5 1 93.12 235 GLU B CA 1
ATOM 4007 C C . GLU B 1 235 ? 5.543 -19.328 7.191 1 93.12 235 GLU B C 1
ATOM 4009 O O . GLU B 1 235 ? 5.953 -20.359 7.742 1 93.12 235 GLU B O 1
ATOM 4014 N N . ALA B 1 236 ? 4.66 -19.344 6.285 1 88.75 236 ALA B N 1
ATOM 4015 C CA . ALA B 1 236 ? 3.898 -20.531 5.938 1 88.75 236 ALA B CA 1
ATOM 4016 C C . ALA B 1 236 ? 4.676 -21.422 4.965 1 88.75 236 ALA B C 1
ATOM 4018 O O . ALA B 1 236 ? 4.203 -22.484 4.57 1 88.75 236 ALA B O 1
ATOM 4019 N N . GLY B 1 237 ? 5.77 -20.922 4.461 1 91.69 237 GLY B N 1
ATOM 4020 C CA . GLY B 1 237 ? 6.641 -21.734 3.635 1 91.69 237 GLY B CA 1
ATOM 4021 C C . GLY B 1 237 ? 6.383 -21.578 2.15 1 91.69 237 GLY B C 1
ATOM 4022 O O . GLY B 1 237 ? 6.82 -22.406 1.345 1 91.69 237 GLY B O 1
ATOM 4023 N N . VAL B 1 238 ? 5.637 -20.547 1.748 1 92.69 238 VAL B N 1
ATOM 4024 C CA . VAL B 1 238 ? 5.332 -20.312 0.341 1 92.69 238 VAL B CA 1
ATOM 4025 C C . VAL B 1 238 ? 6.613 -19.984 -0.42 1 92.69 238 VAL B C 1
ATOM 4027 O O . VAL B 1 238 ? 6.746 -20.328 -1.6 1 92.69 238 VAL B O 1
ATOM 4030 N N . GLY B 1 239 ? 7.469 -19.328 0.213 1 95.56 239 GLY B N 1
ATOM 4031 C CA . GLY B 1 239 ? 8.75 -18.891 -0.325 1 95.56 239 GLY B CA 1
ATOM 4032 C C . GLY B 1 239 ? 9.562 -18.078 0.661 1 95.56 239 GLY B C 1
ATOM 4033 O O . GLY B 1 239 ? 9.305 -18.109 1.865 1 95.56 239 GLY B O 1
ATOM 4034 N N . ILE B 1 240 ? 10.625 -17.453 0.116 1 97.38 240 ILE B N 1
ATOM 4035 C CA . ILE B 1 240 ? 11.461 -16.562 0.925 1 97.38 240 ILE B CA 1
ATOM 4036 C C . ILE B 1 240 ? 11.328 -15.133 0.43 1 97.38 240 ILE B C 1
ATOM 4038 O O . ILE B 1 240 ? 10.734 -14.883 -0.625 1 97.38 240 ILE B O 1
ATOM 4042 N N . ALA B 1 241 ? 11.797 -14.211 1.246 1 97.81 241 ALA B N 1
ATOM 4043 C CA . ALA B 1 241 ? 11.703 -12.805 0.86 1 97.81 241 ALA B CA 1
ATOM 4044 C C . ALA B 1 241 ? 12.992 -12.055 1.205 1 97.81 241 ALA B C 1
ATOM 4046 O O . ALA B 1 241 ? 13.789 -12.523 2.02 1 97.81 241 ALA B O 1
ATOM 4047 N N . VAL B 1 242 ? 13.258 -11 0.506 1 96.75 242 VAL B N 1
ATOM 4048 C CA . VAL B 1 242 ? 14.281 -10.023 0.858 1 96.75 242 VAL B CA 1
ATOM 4049 C C . VAL B 1 242 ? 13.617 -8.719 1.278 1 96.75 242 VAL B C 1
ATOM 4051 O O . VAL B 1 242 ? 12.812 -8.156 0.537 1 96.75 242 VAL B O 1
ATOM 4054 N N . LEU B 1 243 ? 13.914 -8.273 2.451 1 95.12 243 LEU B N 1
ATOM 4055 C CA . LEU B 1 243 ? 13.305 -7.074 3.023 1 95.12 243 LEU B CA 1
ATOM 4056 C C . LEU B 1 243 ? 14.336 -6.254 3.791 1 95.12 243 LEU B C 1
ATOM 4058 O O . LEU B 1 243 ? 15.406 -6.758 4.129 1 95.12 243 LEU B O 1
ATOM 4062 N N . PRO B 1 244 ? 14 -4.969 4.039 1 91.06 244 PRO B N 1
ATOM 4063 C CA . PRO B 1 244 ? 14.812 -4.223 5 1 91.06 244 PRO B CA 1
ATOM 4064 C C . PRO B 1 244 ? 14.844 -4.875 6.379 1 91.06 244 PRO B C 1
ATOM 4066 O O . PRO B 1 244 ? 13.82 -5.371 6.852 1 91.06 244 PRO B O 1
ATOM 4069 N N . GLU B 1 245 ? 15.992 -4.824 7 1 92.5 245 GLU B N 1
ATOM 4070 C CA . GLU B 1 245 ? 16.219 -5.516 8.266 1 92.5 245 GLU B CA 1
ATOM 4071 C C . GLU B 1 245 ? 15.242 -5.027 9.336 1 92.5 245 GLU B C 1
ATOM 4073 O O . GLU B 1 245 ? 14.695 -5.828 10.094 1 92.5 245 GLU B O 1
ATOM 4078 N N . VAL B 1 246 ? 15.055 -3.773 9.391 1 84.88 246 VAL B N 1
ATOM 4079 C CA . VAL B 1 246 ? 14.219 -3.191 10.43 1 84.88 246 VAL B CA 1
ATOM 4080 C C . VAL B 1 246 ? 12.789 -3.729 10.297 1 84.88 246 VAL B C 1
ATOM 4082 O O . VAL B 1 246 ? 12.125 -3.99 11.305 1 84.88 246 VAL B O 1
ATOM 4085 N N . VAL B 1 247 ? 12.375 -3.904 9.133 1 87.12 247 VAL B N 1
ATOM 4086 C CA . VAL B 1 247 ? 11.039 -4.418 8.859 1 87.12 247 VAL B CA 1
ATOM 4087 C C . VAL B 1 247 ? 10.977 -5.91 9.188 1 87.12 247 VAL B C 1
ATOM 4089 O O . VAL B 1 247 ? 10.039 -6.371 9.836 1 87.12 247 VAL B O 1
ATOM 4092 N N . ALA B 1 248 ? 11.938 -6.609 8.734 1 93.25 248 ALA B N 1
ATOM 4093 C CA . ALA B 1 248 ? 12 -8.055 8.945 1 93.25 248 ALA B CA 1
ATOM 4094 C C . ALA B 1 248 ? 12.047 -8.391 10.43 1 93.25 248 ALA B C 1
ATOM 4096 O O . ALA B 1 248 ? 11.367 -9.312 10.883 1 93.25 248 ALA B O 1
ATOM 4097 N N . ARG B 1 249 ? 12.812 -7.66 11.203 1 90.5 249 ARG B N 1
ATOM 4098 C CA . ARG B 1 249 ? 12.969 -7.918 12.625 1 90.5 249 ARG B CA 1
ATOM 4099 C C . ARG B 1 249 ? 11.664 -7.652 13.375 1 90.5 249 ARG B C 1
ATOM 4101 O O . ARG B 1 249 ? 11.336 -8.359 14.328 1 90.5 249 ARG B O 1
ATOM 4108 N N . ARG B 1 250 ? 11.039 -6.672 12.961 1 84 250 ARG B N 1
ATOM 4109 C CA . ARG B 1 250 ? 9.734 -6.414 13.547 1 84 250 ARG B CA 1
ATOM 4110 C C . ARG B 1 250 ? 8.789 -7.59 13.328 1 84 250 ARG B C 1
ATOM 4112 O O . ARG B 1 250 ? 8.102 -8.023 14.258 1 84 250 ARG B O 1
ATOM 4119 N N . CYS B 1 251 ? 8.703 -8.031 12.086 1 88.81 251 CYS B N 1
ATOM 4120 C CA . CYS B 1 251 ? 7.828 -9.148 11.758 1 88.81 251 CYS B CA 1
ATOM 4121 C C . CYS B 1 251 ? 8.234 -10.398 12.531 1 88.81 251 CYS B C 1
ATOM 4123 O O . CYS B 1 251 ? 7.379 -11.195 12.93 1 88.81 251 CYS B O 1
ATOM 4125 N N . GLN B 1 252 ? 9.469 -10.516 12.773 1 91.56 252 GLN B N 1
ATOM 4126 C CA . GLN B 1 252 ? 10.016 -11.688 13.453 1 91.56 252 GLN B CA 1
ATOM 4127 C C . GLN B 1 252 ? 9.531 -11.758 14.898 1 91.56 252 GLN B C 1
ATOM 4129 O O . GLN B 1 252 ? 9.555 -12.82 15.516 1 91.56 252 GLN B O 1
ATOM 4134 N N . ARG B 1 253 ? 9.172 -10.688 15.461 1 86.38 253 ARG B N 1
ATOM 4135 C CA . ARG B 1 253 ? 8.734 -10.633 16.859 1 86.38 253 ARG B CA 1
ATOM 4136 C C . ARG B 1 253 ? 7.477 -11.469 17.062 1 86.38 253 ARG B C 1
ATOM 4138 O O . ARG B 1 253 ? 7.27 -12.031 18.141 1 86.38 253 ARG B O 1
ATOM 4145 N N . ASP B 1 254 ? 6.676 -11.617 16.016 1 83.19 254 ASP B N 1
ATOM 4146 C CA . ASP B 1 254 ? 5.395 -12.289 16.219 1 83.19 254 ASP B CA 1
ATOM 4147 C C . ASP B 1 254 ? 5.223 -13.438 15.227 1 83.19 254 ASP B C 1
ATOM 4149 O O . ASP B 1 254 ? 4.137 -14.008 15.109 1 83.19 254 ASP B O 1
ATOM 4153 N N . MET B 1 255 ? 6.227 -13.727 14.477 1 90.31 255 MET B N 1
ATOM 4154 C CA . MET B 1 255 ? 6.148 -14.789 13.484 1 90.31 255 MET B CA 1
ATOM 4155 C C . MET B 1 255 ? 7.371 -15.695 13.562 1 90.31 255 MET B C 1
ATOM 4157 O O . MET B 1 255 ? 8.445 -15.266 13.977 1 90.31 255 MET B O 1
ATOM 4161 N N . ALA B 1 256 ? 7.164 -16.938 13.227 1 93.88 256 ALA B N 1
ATOM 4162 C CA . ALA B 1 256 ? 8.266 -17.891 13.203 1 93.88 256 ALA B CA 1
ATOM 4163 C C . ALA B 1 256 ? 9.109 -17.734 11.953 1 93.88 256 ALA B C 1
ATOM 4165 O O . ALA B 1 256 ? 8.977 -18.516 11 1 93.88 256 ALA B O 1
ATOM 4166 N N . LEU B 1 257 ? 9.969 -16.75 12.039 1 96.69 257 LEU B N 1
ATOM 4167 C CA . LEU B 1 257 ? 10.797 -16.406 10.883 1 96.69 257 LEU B CA 1
ATOM 4168 C C . LEU B 1 257 ? 12.273 -16.406 11.258 1 96.69 257 LEU B C 1
ATOM 4170 O O . LEU B 1 257 ? 12.633 -16.125 12.406 1 96.69 257 LEU B O 1
ATOM 4174 N N . ALA B 1 258 ? 13.102 -16.797 10.359 1 97.62 258 ALA B N 1
ATOM 4175 C CA . ALA B 1 258 ? 14.539 -16.562 10.43 1 97.62 258 ALA B CA 1
ATOM 4176 C C . ALA B 1 258 ? 14.953 -15.367 9.57 1 97.62 258 ALA B C 1
ATOM 4178 O O . ALA B 1 258 ? 14.516 -15.242 8.422 1 97.62 258 ALA B O 1
ATOM 4179 N N . VAL B 1 259 ? 15.695 -14.516 10.109 1 97.25 259 VAL B N 1
ATOM 4180 C CA . VAL B 1 259 ? 16.172 -13.312 9.43 1 97.25 259 VAL B CA 1
ATOM 4181 C C . VAL B 1 259 ? 17.688 -13.344 9.312 1 97.25 259 VAL B C 1
ATOM 4183 O O . VAL B 1 259 ? 18.391 -13.336 10.32 1 97.25 259 VAL B O 1
ATOM 4186 N N . THR B 1 260 ? 18.203 -13.391 8.102 1 97.62 260 THR B N 1
ATOM 4187 C CA . THR B 1 260 ? 19.625 -13.531 7.859 1 97.62 260 THR B CA 1
ATOM 4188 C C . THR B 1 260 ? 20.141 -12.414 6.957 1 97.62 260 THR B C 1
ATOM 4190 O O . THR B 1 260 ? 19.609 -12.203 5.863 1 97.62 260 THR B O 1
ATOM 4193 N N . PRO B 1 261 ? 21.219 -11.703 7.324 1 96.88 261 PRO B N 1
ATOM 4194 C CA . PRO B 1 261 ? 21.734 -10.602 6.508 1 96.88 261 PRO B CA 1
ATOM 4195 C C . PRO B 1 261 ? 22.281 -11.078 5.164 1 96.88 261 PRO B C 1
ATOM 4197 O O . PRO B 1 261 ? 22.875 -12.156 5.078 1 96.88 261 PRO B O 1
ATOM 4200 N N . LEU B 1 262 ? 21.984 -10.289 4.109 1 97.19 262 LEU B N 1
ATOM 4201 C CA . LEU B 1 262 ? 22.688 -10.484 2.846 1 97.19 262 LEU B CA 1
ATOM 4202 C C . LEU B 1 262 ? 24.109 -9.953 2.926 1 97.19 262 LEU B C 1
ATOM 4204 O O . LEU B 1 262 ? 24.344 -8.812 3.346 1 97.19 262 LEU B O 1
ATOM 4208 N N . ALA B 1 263 ? 25.031 -10.711 2.541 1 96.38 263 ALA B N 1
ATOM 4209 C CA . ALA B 1 263 ? 26.453 -10.367 2.631 1 96.38 263 ALA B CA 1
ATOM 4210 C C . ALA B 1 263 ? 26.875 -9.477 1.46 1 96.38 263 ALA B C 1
ATOM 4212 O O . ALA B 1 263 ? 27.938 -8.859 1.496 1 96.38 263 ALA B O 1
ATOM 4213 N N . ASP B 1 264 ? 26.078 -9.367 0.467 1 96.62 264 ASP B N 1
ATOM 4214 C CA . ASP B 1 264 ? 26.406 -8.586 -0.721 1 96.62 264 ASP B CA 1
ATOM 4215 C C . ASP B 1 264 ? 26.594 -7.109 -0.374 1 96.62 264 ASP B C 1
ATOM 4217 O O . ASP B 1 264 ? 25.797 -6.527 0.356 1 96.62 264 ASP B O 1
ATOM 4221 N N . PRO B 1 265 ? 27.625 -6.477 -0.918 1 92.5 265 PRO B N 1
ATOM 4222 C CA . PRO B 1 265 ? 27.875 -5.066 -0.6 1 92.5 265 PRO B CA 1
ATOM 4223 C C . PRO B 1 265 ? 26.688 -4.164 -0.95 1 92.5 265 PRO B C 1
ATOM 4225 O O . PRO B 1 265 ? 26.422 -3.195 -0.234 1 92.5 265 PRO B O 1
ATOM 4228 N N . TRP B 1 266 ? 26 -4.512 -1.982 1 90.81 266 TRP B N 1
ATOM 4229 C CA . TRP B 1 266 ? 24.891 -3.674 -2.445 1 90.81 266 TRP B CA 1
ATOM 4230 C C . TRP B 1 266 ? 23.688 -3.785 -1.509 1 90.81 266 TRP B C 1
ATOM 4232 O O . TRP B 1 266 ? 22.734 -3.025 -1.633 1 90.81 266 TRP B O 1
ATOM 4242 N N . ALA B 1 267 ? 23.766 -4.758 -0.57 1 93.94 267 ALA B N 1
ATOM 4243 C CA . ALA B 1 267 ? 22.656 -4.988 0.35 1 93.94 267 ALA B CA 1
ATOM 4244 C C . ALA B 1 267 ? 22.609 -3.912 1.432 1 93.94 267 ALA B C 1
ATOM 4246 O O . ALA B 1 267 ? 21.609 -3.787 2.146 1 93.94 267 ALA B O 1
ATOM 4247 N N . LEU B 1 268 ? 23.641 -3.242 1.632 1 90.19 268 LEU B N 1
ATOM 4248 C CA . LEU B 1 268 ? 23.656 -2.078 2.51 1 90.19 268 LEU B CA 1
ATOM 4249 C C . LEU B 1 268 ? 23.328 -0.808 1.734 1 90.19 268 LEU B C 1
ATOM 4251 O O . LEU B 1 268 ? 24.109 -0.365 0.893 1 90.19 268 LEU B O 1
ATOM 4255 N N . ARG B 1 269 ? 22.156 -0.348 2.047 1 85 269 ARG B N 1
ATOM 4256 C CA . ARG B 1 269 ? 21.656 0.81 1.31 1 85 269 ARG B CA 1
ATOM 4257 C C . ARG B 1 269 ? 21.562 2.033 2.215 1 85 269 ARG B C 1
ATOM 4259 O O . ARG B 1 269 ? 21.391 1.904 3.428 1 85 269 ARG B O 1
ATOM 4266 N N . ARG B 1 270 ? 21.766 3.156 1.575 1 86.75 270 ARG B N 1
ATOM 4267 C CA . ARG B 1 270 ? 21.625 4.422 2.287 1 86.75 270 ARG B CA 1
ATOM 4268 C C . ARG B 1 270 ? 20.359 5.16 1.848 1 86.75 270 ARG B C 1
ATOM 4270 O O . ARG B 1 270 ? 20.156 5.41 0.657 1 86.75 270 ARG B O 1
ATOM 4277 N N . LEU B 1 271 ? 19.484 5.41 2.82 1 90 271 LEU B N 1
ATOM 4278 C CA . LEU B 1 271 ? 18.297 6.223 2.555 1 90 271 LEU B CA 1
ATOM 4279 C C . LEU B 1 271 ? 18.609 7.707 2.697 1 90 271 LEU B C 1
ATOM 4281 O O . LEU B 1 271 ? 19.359 8.102 3.6 1 90 271 LEU B O 1
ATOM 4285 N N . VAL B 1 272 ? 18.094 8.43 1.777 1 92.31 272 VAL B N 1
ATOM 4286 C CA . VAL B 1 272 ? 18.344 9.867 1.8 1 92.31 272 VAL B CA 1
ATOM 4287 C C . VAL B 1 272 ? 17.016 10.617 1.801 1 92.31 272 VAL B C 1
ATOM 4289 O O . VAL B 1 272 ? 16.031 10.148 1.233 1 92.31 272 VAL B O 1
ATOM 4292 N N . LEU B 1 273 ? 17 11.672 2.518 1 94.94 273 LEU B N 1
ATOM 4293 C CA . LEU B 1 273 ? 15.891 12.633 2.498 1 94.94 273 LEU B CA 1
ATOM 4294 C C . LEU B 1 273 ? 16.156 13.734 1.479 1 94.94 273 LEU B C 1
ATOM 4296 O O . LEU B 1 273 ? 17.188 14.398 1.525 1 94.94 273 LEU B O 1
ATOM 4300 N N . CYS B 1 274 ? 15.234 13.906 0.514 1 95.5 274 CYS B N 1
ATOM 4301 C CA . CYS B 1 274 ? 15.438 14.875 -0.558 1 95.5 274 CYS B CA 1
ATOM 4302 C C . CYS B 1 274 ? 14.398 15.992 -0.488 1 95.5 274 CYS B C 1
ATOM 4304 O O . CYS B 1 274 ? 13.242 15.75 -0.165 1 95.5 274 CYS B O 1
ATOM 4306 N N . VAL B 1 275 ? 14.867 17.172 -0.741 1 94.75 275 VAL B N 1
ATOM 4307 C CA . VAL B 1 275 ? 14.031 18.359 -0.92 1 94.75 275 VAL B CA 1
ATOM 4308 C C . VAL B 1 275 ? 14.555 19.172 -2.098 1 94.75 275 VAL B C 1
ATOM 4310 O O . VAL B 1 275 ? 15.68 18.984 -2.557 1 94.75 275 VAL B O 1
ATOM 4313 N N . ARG B 1 276 ? 13.625 19.984 -2.684 1 90.56 276 ARG B N 1
ATOM 4314 C CA . ARG B 1 276 ? 14.133 20.906 -3.695 1 90.56 276 ARG B CA 1
ATOM 4315 C C . ARG B 1 276 ? 15.148 21.875 -3.092 1 90.56 276 ARG B C 1
ATOM 4317 O O . ARG B 1 276 ? 16.297 21.938 -3.535 1 90.56 276 ARG B O 1
ATOM 4324 N N . ARG B 1 277 ? 14.68 22.719 -2.193 1 90 277 ARG B N 1
ATOM 4325 C CA . ARG B 1 277 ? 15.477 23.625 -1.387 1 90 277 ARG B CA 1
ATOM 4326 C C . ARG B 1 277 ? 14.906 23.766 0.018 1 90 277 ARG B C 1
ATOM 4328 O O . ARG B 1 277 ? 13.758 24.203 0.185 1 90 277 ARG B O 1
ATOM 4335 N N . LEU B 1 278 ? 15.758 23.406 0.97 1 92.19 278 LEU B N 1
ATOM 4336 C CA . LEU B 1 278 ? 15.289 23.391 2.352 1 92.19 278 LEU B CA 1
ATOM 4337 C C . LEU B 1 278 ? 14.852 24.781 2.791 1 92.19 278 LEU B C 1
ATOM 4339 O O . LEU B 1 278 ? 13.797 24.938 3.402 1 92.19 278 LEU B O 1
ATOM 4343 N N . ASP B 1 279 ? 15.562 25.797 2.406 1 86.75 279 ASP B N 1
ATOM 4344 C CA . ASP B 1 279 ? 15.32 27.172 2.859 1 86.75 279 ASP B CA 1
ATOM 4345 C C . ASP B 1 279 ? 14.109 27.781 2.156 1 86.75 279 ASP B C 1
ATOM 4347 O O . ASP B 1 279 ? 13.594 28.812 2.584 1 86.75 279 ASP B O 1
ATOM 4351 N N . ALA B 1 280 ? 13.641 27.156 1.117 1 88.25 280 ALA B N 1
ATOM 4352 C CA . ALA B 1 280 ? 12.5 27.672 0.357 1 88.25 280 ALA B CA 1
ATOM 4353 C C . ALA B 1 280 ? 11.195 27.016 0.815 1 88.25 280 ALA B C 1
ATOM 4355 O O . ALA B 1 280 ? 10.109 27.438 0.414 1 88.25 280 ALA B O 1
ATOM 4356 N N . LEU B 1 281 ? 11.305 26.062 1.732 1 87.5 281 LEU B N 1
ATOM 4357 C CA . LEU B 1 281 ? 10.109 25.391 2.227 1 87.5 281 LEU B CA 1
ATOM 4358 C C . LEU B 1 281 ? 9.32 26.297 3.164 1 87.5 281 LEU B C 1
ATOM 4360 O O . LEU B 1 281 ? 9.898 27.125 3.869 1 87.5 281 LEU B O 1
ATOM 4364 N N . PRO B 1 282 ? 7.957 26.141 3.051 1 81.56 282 PRO B N 1
ATOM 4365 C CA . PRO B 1 282 ? 7.207 26.781 4.133 1 81.56 282 PRO B CA 1
ATOM 4366 C C . PRO B 1 282 ? 7.699 26.359 5.52 1 81.56 282 PRO B C 1
ATOM 4368 O O . PRO B 1 282 ? 8.18 25.234 5.695 1 81.56 282 PRO B O 1
ATOM 4371 N N . VAL B 1 283 ? 7.539 27.219 6.48 1 83.06 283 VAL B N 1
ATOM 4372 C CA . VAL B 1 283 ? 8.141 27.078 7.805 1 83.06 283 VAL B CA 1
ATOM 4373 C C . VAL B 1 283 ? 7.719 25.75 8.414 1 83.06 283 VAL B C 1
ATOM 4375 O O . VAL B 1 283 ? 8.539 25.047 9.016 1 83.06 283 VAL B O 1
ATOM 4378 N N . HIS B 1 284 ? 6.418 25.375 8.344 1 86.69 284 HIS B N 1
ATOM 4379 C CA . HIS B 1 284 ? 5.93 24.141 8.938 1 86.69 284 HIS B CA 1
ATOM 4380 C C . HIS B 1 284 ? 6.605 22.922 8.305 1 86.69 284 HIS B C 1
ATOM 4382 O O . HIS B 1 284 ? 7.004 21.984 9.008 1 86.69 284 HIS B O 1
ATOM 4388 N N . ALA B 1 285 ? 6.801 22.906 7.008 1 90.62 285 ALA B N 1
ATOM 4389 C CA . ALA B 1 285 ? 7.465 21.812 6.293 1 90.62 285 ALA B CA 1
ATOM 4390 C C . ALA B 1 285 ? 8.961 21.781 6.602 1 90.62 285 ALA B C 1
ATOM 4392 O O . ALA B 1 285 ? 9.539 20.719 6.781 1 90.62 285 ALA B O 1
ATOM 4393 N N . ARG B 1 286 ? 9.523 22.953 6.684 1 90.94 286 ARG B N 1
ATOM 4394 C CA . ARG B 1 286 ? 10.945 23.047 6.984 1 90.94 286 ARG B CA 1
ATOM 4395 C C . ARG B 1 286 ? 11.258 22.484 8.367 1 90.94 286 ARG B C 1
ATOM 4397 O O . ARG B 1 286 ? 12.227 21.734 8.539 1 90.94 286 ARG B O 1
ATOM 4404 N N . ARG B 1 287 ? 10.438 22.797 9.312 1 90.81 287 ARG B N 1
ATOM 4405 C CA . ARG B 1 287 ? 10.648 22.312 10.68 1 90.81 287 ARG B CA 1
ATOM 4406 C C . ARG B 1 287 ? 10.531 20.797 10.742 1 90.81 287 ARG B C 1
ATOM 4408 O O . ARG B 1 287 ? 11.281 20.141 11.469 1 90.81 287 ARG B O 1
ATOM 4415 N N . LEU B 1 288 ? 9.57 20.297 10.031 1 93.25 288 LEU B N 1
ATOM 4416 C CA . LEU B 1 288 ? 9.414 18.844 9.977 1 93.25 288 LEU B CA 1
ATOM 4417 C C . LEU B 1 288 ? 10.648 18.188 9.375 1 93.25 288 LEU B C 1
ATOM 4419 O O . LEU B 1 288 ? 11.172 17.219 9.922 1 93.25 288 LEU B O 1
ATOM 4423 N N . VAL B 1 289 ? 11.125 18.734 8.281 1 94.25 289 VAL B N 1
ATOM 4424 C CA . VAL B 1 289 ? 12.273 18.188 7.582 1 94.25 289 VAL B CA 1
ATOM 4425 C C . VAL B 1 289 ? 13.516 18.281 8.461 1 94.25 289 VAL B C 1
ATOM 4427 O O . VAL B 1 289 ? 14.312 17.344 8.531 1 94.25 289 VAL B O 1
ATOM 4430 N N . GLU B 1 290 ? 13.672 19.391 9.148 1 93.31 290 GLU B N 1
ATOM 4431 C CA . GLU B 1 290 ? 14.789 19.562 10.062 1 93.31 290 GLU B CA 1
ATOM 4432 C C . GLU B 1 290 ? 14.758 18.531 11.188 1 93.31 290 GLU B C 1
ATOM 4434 O O . GLU B 1 290 ? 15.797 18.016 11.594 1 93.31 290 GLU B O 1
ATOM 4439 N N . HIS B 1 291 ? 13.602 18.266 11.656 1 93.5 291 HIS B N 1
ATOM 4440 C CA . HIS B 1 291 ? 13.438 17.234 12.672 1 93.5 291 HIS B CA 1
ATOM 4441 C C . HIS B 1 291 ? 13.906 15.875 12.164 1 93.5 291 HIS B C 1
ATOM 4443 O O . HIS B 1 291 ? 14.586 15.133 12.875 1 93.5 291 HIS B O 1
ATOM 4449 N N . LEU B 1 292 ? 13.523 15.523 10.914 1 93.25 292 LEU B N 1
ATOM 4450 C CA . LEU B 1 292 ? 13.875 14.234 10.328 1 93.25 292 LEU B CA 1
ATOM 4451 C C . LEU B 1 292 ? 15.383 14.141 10.094 1 93.25 292 LEU B C 1
ATOM 4453 O O . LEU B 1 292 ? 15.977 13.078 10.266 1 93.25 292 LEU B O 1
ATOM 4457 N N . ILE B 1 293 ? 15.953 15.258 9.719 1 91.81 293 ILE B N 1
ATOM 4458 C CA . ILE B 1 293 ? 17.391 15.312 9.453 1 91.81 293 ILE B CA 1
ATOM 4459 C C . ILE B 1 293 ? 18.156 15.172 10.758 1 91.81 293 ILE B C 1
ATOM 4461 O O . ILE B 1 293 ? 19.203 14.508 10.805 1 91.81 293 ILE B O 1
ATOM 4465 N N . ALA B 1 294 ? 17.672 15.711 11.805 1 87.06 294 ALA B N 1
ATOM 4466 C CA . ALA B 1 294 ? 18.344 15.734 13.102 1 87.06 294 ALA B CA 1
ATOM 4467 C C . ALA B 1 294 ? 18.375 14.344 13.734 1 87.06 294 ALA B C 1
ATOM 4469 O O . ALA B 1 294 ? 19.234 14.047 14.555 1 87.06 294 ALA B O 1
ATOM 4470 N N . GLY B 1 295 ? 17.375 13.539 13.406 1 80.75 295 GLY B N 1
ATOM 4471 C CA . GLY B 1 295 ? 17.328 12.203 13.984 1 80.75 295 GLY B CA 1
ATOM 4472 C C . GLY B 1 295 ? 18.531 11.359 13.602 1 80.75 295 GLY B C 1
ATOM 4473 O O . GLY B 1 295 ? 19.125 11.555 12.539 1 80.75 295 GLY B O 1
ATOM 4474 N N . ASP B 1 296 ? 19.156 10.594 14.477 1 61.69 296 ASP B N 1
ATOM 4475 C CA . ASP B 1 296 ? 20.359 9.781 14.297 1 61.69 296 ASP B CA 1
ATOM 4476 C C . ASP B 1 296 ? 20.156 8.727 13.211 1 61.69 296 ASP B C 1
ATOM 4478 O O . ASP B 1 296 ? 19.266 7.875 13.328 1 61.69 296 ASP B O 1
ATOM 4482 N N . PRO B 1 297 ? 20.828 8.914 12.094 1 57.66 297 PRO B N 1
ATOM 4483 C CA . PRO B 1 297 ? 20.766 7.934 11.008 1 57.66 297 PRO B CA 1
ATOM 4484 C C . PRO B 1 297 ? 21.062 6.512 11.469 1 57.66 297 PRO B C 1
ATOM 4486 O O . PRO B 1 297 ? 20.656 5.547 10.82 1 57.66 297 PRO B O 1
ATOM 4489 N N . GLY B 1 298 ? 21.922 6.344 12.484 1 55.16 298 GLY B N 1
ATOM 4490 C CA . GLY B 1 298 ? 22.375 5.055 12.977 1 55.16 298 GLY B CA 1
ATOM 4491 C C . GLY B 1 298 ? 21.453 4.457 14.023 1 55.16 298 GLY B C 1
ATOM 4492 O O . GLY B 1 298 ? 21.625 3.305 14.43 1 55.16 298 GLY B O 1
ATOM 4493 N N . GLU B 1 299 ? 20.609 5.215 14.719 1 51.5 299 GLU B N 1
ATOM 4494 C CA . GLU B 1 299 ? 19.891 4.727 15.891 1 51.5 299 GLU B CA 1
ATOM 4495 C C . GLU B 1 299 ? 18.672 3.895 15.492 1 51.5 299 GLU B C 1
ATOM 4497 O O . GLU B 1 299 ? 17.844 4.336 14.688 1 51.5 299 GLU B O 1
ATOM 4502 N N . PRO B 1 300 ? 18.844 2.643 15.789 1 50.84 300 PRO B N 1
ATOM 4503 C CA . PRO B 1 300 ? 17.625 1.844 15.648 1 50.84 300 PRO B CA 1
ATOM 4504 C C . PRO B 1 300 ? 16.422 2.479 16.328 1 50.84 300 PRO B C 1
ATOM 4506 O O . PRO B 1 300 ? 16.578 3.227 17.297 1 50.84 300 PRO B O 1
ATOM 4509 N N . PRO B 1 301 ? 15.305 2.586 15.703 1 47.88 301 PRO B N 1
ATOM 4510 C CA . PRO B 1 301 ? 14.164 3.215 16.375 1 47.88 301 PRO B CA 1
ATOM 4511 C C . PRO B 1 301 ? 14.039 2.811 17.844 1 47.88 301 PRO B C 1
ATOM 4513 O O . PRO B 1 301 ? 14.406 1.689 18.203 1 47.88 301 PRO B O 1
ATOM 4516 N N . ALA B 1 302 ? 14.148 3.734 18.797 1 37.69 302 ALA B N 1
ATOM 4517 C CA . ALA B 1 302 ? 13.984 3.391 20.203 1 37.69 302 ALA B CA 1
ATOM 4518 C C . ALA B 1 302 ? 12.734 2.539 20.422 1 37.69 302 ALA B C 1
ATOM 4520 O O . ALA B 1 302 ? 11.711 2.758 19.781 1 37.69 302 ALA B O 1
ATOM 4521 N N . PRO B 1 303 ? 12.93 1.326 21.016 1 38.12 303 PRO B N 1
ATOM 4522 C CA . PRO B 1 303 ? 11.734 0.628 21.484 1 38.12 303 PRO B CA 1
ATOM 4523 C C . PRO B 1 303 ? 10.758 1.55 22.219 1 38.12 303 PRO B C 1
ATOM 4525 O O . PRO B 1 303 ? 11.18 2.557 22.797 1 38.12 303 PRO B O 1
ATOM 4528 N N . GLY B 1 304 ? 9.68 2.008 21.578 1 32.59 304 GLY B N 1
ATOM 4529 C CA . GLY B 1 304 ? 8.828 2.857 22.391 1 32.59 304 GLY B CA 1
ATOM 4530 C C . GLY B 1 304 ? 9.023 2.639 23.875 1 32.59 304 GLY B C 1
ATOM 4531 O O . GLY B 1 304 ? 9.016 1.499 24.344 1 32.59 304 GLY B O 1
ATOM 4532 N N . ALA B 1 305 ? 9.578 3.617 24.719 1 25.52 305 ALA B N 1
ATOM 4533 C CA . ALA B 1 305 ? 9.531 3.625 26.188 1 25.52 305 ALA B CA 1
ATOM 4534 C C . ALA B 1 305 ? 8.086 3.668 26.688 1 25.52 305 ALA B C 1
ATOM 4536 O O . ALA B 1 305 ? 7.23 4.309 26.062 1 25.52 305 ALA B O 1
#

Solvent-accessible surface area (backbone atoms only — not comparable to full-atom values): 31642 Å² total; per-residue (Å²): 120,77,83,46,71,66,52,33,51,33,51,44,35,17,56,71,61,24,23,64,61,55,7,11,56,76,62,73,37,54,53,71,56,39,52,49,49,50,49,47,51,20,58,56,67,70,41,66,33,63,41,82,53,97,89,35,35,40,59,27,47,60,19,45,54,48,39,54,51,25,51,48,49,49,51,49,45,51,43,45,62,62,50,61,64,69,70,72,75,96,63,62,57,44,76,37,38,37,35,20,18,69,68,43,48,56,49,53,43,34,64,65,40,17,61,56,41,45,76,33,75,48,44,29,40,41,44,41,81,40,32,23,71,50,39,38,57,38,32,71,71,61,74,29,67,32,27,36,26,47,54,85,54,45,51,86,82,39,42,71,38,74,37,36,70,43,42,33,20,37,39,33,20,53,83,38,89,77,43,89,48,83,54,40,49,64,79,76,53,47,82,46,48,26,37,38,49,42,72,79,33,45,66,39,42,50,49,45,52,56,28,45,78,71,74,42,69,69,42,68,36,34,27,32,73,50,62,67,19,43,50,48,22,17,46,52,54,52,22,28,31,77,39,42,41,73,58,49,54,56,52,38,74,81,39,64,49,30,81,27,41,39,63,43,75,80,30,59,37,47,32,25,37,33,26,65,49,70,89,74,40,57,68,50,50,33,52,52,50,50,53,56,51,66,46,64,40,81,57,69,74,72,72,83,129,122,77,85,46,71,66,51,31,50,34,51,44,35,17,56,71,61,25,24,64,60,55,7,10,57,74,63,73,36,53,52,70,57,39,53,49,50,51,51,48,52,21,59,58,67,70,42,67,34,64,42,82,52,98,89,35,36,41,59,26,46,61,19,47,54,47,40,54,52,25,51,49,50,49,51,48,46,52,42,44,61,62,49,61,64,68,71,72,71,95,62,62,57,44,76,37,39,36,35,21,16,68,67,43,46,57,48,52,45,32,62,65,41,16,61,55,42,45,75,32,77,47,45,29,38,41,46,40,80,41,33,25,70,52,38,38,57,37,30,71,71,60,75,28,66,30,27,38,27,47,54,87,54,47,51,87,83,39,43,71,38,72,34,36,70,41,44,34,18,38,37,33,21,55,85,38,88,75,43,89,48,84,54,41,50,65,78,76,53,48,81,46,46,24,37,39,49,41,72,79,32,44,66,39,42,52,51,45,53,55,27,45,78,71,74,42,70,68,42,66,36,33,27,31,73,49,62,68,20,43,48,48,23,17,46,53,55,51,22,28,32,77,39,41,40,73,58,50,54,55,54,37,76,81,40,63,47,30,79,27,38,39,64,44,76,81,30,60,36,47,31,25,36,33,27,66,48,68,89,74,40,57,67,52,50,32,53,52,50,51,52,56,53,68,45,63,42,82,57,69,73,72,73,84,129

Secondary structure (DSSP, 8-state):
----HHHHHHHHHHHHHT-HHHHHHHTT--HHHHHHHHHHHHHHHTS--EEEETTEEEE-HHHHHHHHHHHHHHHHHHHHHHHGGGGSSSS--EEEEEEE-HHIIIIIHHHHHHHHHHH-TTEEEEEEE--HHHHHHHHHTTS-SEEEEEGGG--TT-EEEEEEEEEEEEEEETT-TTTT-S-B-HHHHTTSEEEE--TTSHHHHHHHHHHHHTT---EEEEE-S-HHHHHHHHHTTS-BEEEEHHHHHHHHTTS-EEEEEB-SGGGEEEEEEEES-GGGS-HHHHHHHHHHHHS-TT-------/----HHHHHHHHHHHHHT-HHHHHHHTT--HHHHHHHHHHHHHHHTS--EEEETTEEEE-HHHHHHHHHHHHHHHHHHHHHHHGGGGSSSS--EEEEEEE-HHIIIIIHHHHHHHHHHH-TTEEEEEEE--HHHHHHHHHTTS-SEEEEEGGG--TT-EEEEEEEEEEEEEEETT-TTTT-S-B-HHHHTTSEEEE--TTSHHHHHHHHHHHHTT---EEEEE-S-HHHHHHHHHTTS-BEEEEHHHHHHHHTTS-EEEEEB-SGGGEEEEEEEES-GGGS-HHHHHHHHHHHHS-TT-------

InterPro domains:
  IPR000847 LysR, HTH, N-terminal domain [PF00126] (5-64)
  IPR000847 LysR, HTH, N-terminal domain [PS50931] (3-60)
  IPR005119 LysR, substrate-binding [PF03466] (90-293)
  IPR036388 Winged helix-like DNA-binding domain superfamily [G3DSA:1.10.10.10] (1-83)
  IPR036390 Winged helix DNA-binding domain superfamily [SSF46785] (1-114)
  IPR050950 HTH-type LysR transcriptional regulators [PTHR30419] (1-293)

Radius of gyration: 23.94 Å; Cα contacts (8 Å, |Δi|>4): 1177; chains: 2; bounding box: 57×64×66 Å

Sequence (610 aa):
MHFDLTDLRLFAAIAETGSITAGAERTGLALASASARVRGMEAALGAPLLERGRRGVRPTPAGQTLLHHARRVLEEMERLRGGLRDHAQGGLRGHVRLLSNTAAIEEHLPTALAGWLAANPGIDLDLEERPSQEIAAAIAQGEAEAGILSGEAGTGGLEAHPFRTDRLVVVLPQGHALAGRSALCFAEVLGEDFVGLPAANALSAHLSQQAARLGRVPRFRVRLRAVNALTRMVEAGVGIAVLPEVVARRCQRDMALAVTPLADPWALRRLVLCVRRLDALPVHARRLVEHLIAGDPGEPPAPGAMHFDLTDLRLFAAIAETGSITAGAERTGLALASASARVRGMEAALGAPLLERGRRGVRPTPAGQTLLHHARRVLEEMERLRGGLRDHAQGGLRGHVRLLSNTAAIEEHLPTALAGWLAANPGIDLDLEERPSQEIAAAIAQGEAEAGILSGEAGTGGLEAHPFRTDRLVVVLPQGHALAGRSALCFAEVLGEDFVGLPAANALSAHLSQQAARLGRVPRFRVRLRAVNALTRMVEAGVGIAVLPEVVARRCQRDMALAVTPLADPWALRRLVLCVRRLDALPVHARRLVEHLIAGDPGEPPAPGA

Nearest PDB structures (foldseek):
  7d98-assembly1_A  TM=7.840E-01  e=1.499E-19  Cupriavidus necator
  5y2v-assembly1_C  TM=5.751E-01  e=2.034E-20  Synechocystis sp. PCC 6803 substr. Kazusa
  5y2w-assembly1_A-2  TM=8.477E-01  e=2.895E-14  Synechocystis sp. PCC 6803 substr. Kazusa
  5z49-assembly1_A  TM=7.756E-01  e=2.400E-14  Synechococcus elongatus PCC 7942 = FACHB-805
  5b7h-assembly2_B-2  TM=7.570E-01  e=2.914E-13  Vibrio vulnificus

Foldseek 3Di:
DDDDLLLLQLLLLCQVVLANCRSCVVSVHDSVVSVVSQVVVCVVVVHRQWDQDPVGIHGDPNVVVSNVVSVVVVVVVVVVVVLVPPVPDPADADEFEEEEADQCVQAPVCLLCVVVCVVGVRYHYHYHHDAQLVRLVCQVVVVGQKYKYWCVSPNPPFDKAFFAKWFKKKKAALPDPPFPDQADALVVQQVKEEQEADCRHNVNVVSQVVQVVVVGGRHYPHHDHPVLVSNVCRNVPVIMYMDTPLSSVVSVVPGRIGIHTHPDPPRIITMMMGGRDLVPDDPSNNVSVVSSNPPDNYDRRPPPD/DDDDLLLLQLLLLCQVVLANCRSCVVSVHDSVVSVVSQVVVCVVVVHRQWDQDPVGIHGDPNVVVSNVVSVVVVVVVVVVVVLVPPVPDPADADEFEEEEEDQCVQAPVCLLCVVVCVVGVRYHYHYHHDAQLVRLVCQVVVVGQKYKYWCVSPNPPFDKAFFAKWFKKKKAALPDPPFPDQADALVVQQVKEEQEADCRHNVNVVSQVVQVVVVGGRHYPHHDSPVLVSNVCRNVPVIMYMDTPLSSVVSVVPGRIGIHTHPDPPRIITMMMGGRDLVPDDPSNNVSVVSSNPPDNYDRSPPPD

Organism: NCBI:txid207340

pLDDT: mean 82.05, std 14.69, range [25.52, 98.12]